Protein AF-A0A443Q1Z7-F1 (afdb_monomer)

Secondary structure (DSSP, 8-state):
------------------------------------S-HHHHHHHHHHHHHHHHHHHHHHHHHS-THHHHHHHHHHHHHHHHHHHHHHHHHHHHHHHHHHHHHHHHHHHHHHHHHHHHHHHHHHHHHHHHHTTTT---STT-SPP-TT--HHHHHHHHHHHHHHHHHHHHHHHHHHHHHHHHHHHHHHHHHHHHHHHHHHHHHHHHHHHHHHHHHHHHHHHHHHHHHHHHHHHHHHHHHHHHHHHHHHHHHHHHHHHHHHHHHHHHHHHHHHHHHHHHHHHHHHHHHHHH-TT--GGG-TTSSSTT---SHHHHHHHHHHHHHHHHHHHHHHHHHHHHHH--S-----------SHHHHHHHHHHHHHHHHHHHHHHHHHHHHHHHHHHHHHHHHHHHHHHHHHHHHHHHHHHHHHHHHHHHHHHHHHHHHHHHHHHHHHHHHHHHHHHHHHHHHHHHHHHHHHHHHHTTT-

Mean predicted aligned error: 22.26 Å

InterPro domains:
  IPR040300 Uncharacterized protein At3g49055-like [PTHR34937] (1-339)

Structure (mmCIF, N/CA/C/O backbone):
data_AF-A0A443Q1Z7-F1
#
_entry.id   AF-A0A443Q1Z7-F1
#
loop_
_atom_site.group_PDB
_atom_site.id
_atom_site.type_symbol
_atom_site.label_atom_id
_atom_site.label_alt_id
_atom_site.label_comp_id
_atom_site.label_asym_id
_atom_site.label_entity_id
_atom_site.label_seq_id
_atom_site.pdbx_PDB_ins_code
_atom_site.Cartn_x
_atom_site.Cartn_y
_atom_site.Cartn_z
_atom_site.occupancy
_atom_site.B_iso_or_equiv
_atom_site.auth_seq_id
_atom_site.auth_comp_id
_atom_site.auth_asym_id
_atom_site.auth_atom_id
_atom_site.pdbx_PDB_model_num
ATOM 1 N N . MET A 1 1 ? -74.956 -37.875 59.931 1.00 39.44 1 MET A N 1
ATOM 2 C CA . MET A 1 1 ? -74.413 -37.901 61.307 1.00 39.44 1 MET A CA 1
ATOM 3 C C . MET A 1 1 ? -73.914 -36.481 61.549 1.00 39.44 1 MET A C 1
ATOM 5 O O . MET A 1 1 ? -73.064 -36.058 60.784 1.00 39.44 1 MET A O 1
ATOM 9 N N . ALA A 1 2 ? -74.661 -35.617 62.244 1.00 37.00 2 ALA A N 1
ATOM 10 C CA . ALA A 1 2 ? -74.925 -35.613 63.697 1.00 37.00 2 ALA A CA 1
ATOM 11 C C . ALA A 1 2 ? -73.642 -35.264 64.483 1.00 37.00 2 ALA A C 1
ATOM 13 O O . ALA A 1 2 ? -72.659 -35.980 64.314 1.00 37.00 2 ALA A O 1
ATOM 14 N N . SER A 1 3 ? -73.584 -34.214 65.317 1.00 35.69 3 SER A N 1
ATOM 15 C CA . SER A 1 3 ? -74.604 -33.218 65.760 1.00 35.69 3 SER A CA 1
ATOM 16 C C . SER A 1 3 ? -73.899 -32.075 66.538 1.00 35.69 3 SER A C 1
ATOM 18 O O . SER A 1 3 ? -72.820 -32.339 67.060 1.00 35.69 3 SER A O 1
ATOM 20 N N . SER A 1 4 ? -74.403 -30.839 66.703 1.00 38.22 4 SER A N 1
ATOM 21 C CA . SER A 1 4 ? -75.622 -30.127 66.232 1.00 38.22 4 SER A CA 1
ATOM 22 C C . SER A 1 4 ? -75.516 -28.603 66.536 1.00 38.22 4 SER A C 1
ATOM 24 O O . SER A 1 4 ? -74.501 -28.192 67.086 1.00 38.22 4 SER A O 1
ATOM 26 N N . ALA A 1 5 ? -76.554 -27.829 66.168 1.00 40.88 5 ALA A N 1
ATOM 27 C CA . ALA A 1 5 ? -77.146 -26.612 66.791 1.00 40.88 5 ALA A CA 1
ATOM 28 C C . ALA A 1 5 ? -76.406 -25.912 67.968 1.00 40.88 5 ALA A C 1
ATOM 30 O O . ALA A 1 5 ? -75.947 -26.597 68.881 1.00 40.88 5 ALA A O 1
ATOM 31 N N . GLU A 1 6 ? -76.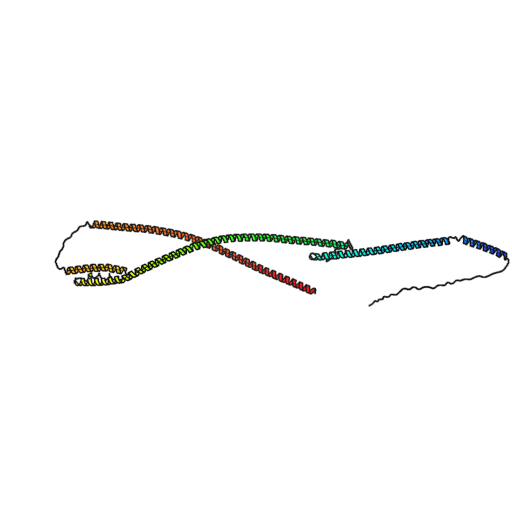223 -24.576 67.997 1.00 42.38 6 GLU A N 1
ATOM 32 C CA . GLU A 1 6 ? -77.244 -23.475 68.042 1.00 42.38 6 GLU A CA 1
ATOM 33 C C . GLU A 1 6 ? -77.971 -23.452 69.419 1.00 42.38 6 GLU A C 1
ATOM 35 O O . GLU A 1 6 ? -78.233 -24.514 69.978 1.00 42.38 6 GLU A O 1
ATOM 40 N N . ASP A 1 7 ? -78.195 -22.326 70.120 1.00 40.97 7 ASP A N 1
ATOM 41 C CA . ASP A 1 7 ? -78.740 -21.011 69.701 1.00 40.97 7 ASP A CA 1
ATOM 42 C C . ASP A 1 7 ? -78.267 -19.799 70.565 1.00 40.97 7 ASP A C 1
ATOM 44 O O . ASP A 1 7 ? -77.648 -19.976 71.616 1.00 40.97 7 ASP A O 1
ATOM 48 N N . ASP A 1 8 ? -78.640 -18.574 70.150 1.00 40.53 8 ASP A N 1
ATOM 49 C CA . ASP A 1 8 ? -78.546 -17.300 70.903 1.00 40.53 8 ASP A CA 1
ATOM 50 C C . ASP A 1 8 ? -79.852 -16.932 71.665 1.00 40.53 8 ASP A C 1
ATOM 52 O O . ASP A 1 8 ? -80.943 -17.076 71.116 1.00 40.53 8 ASP A O 1
ATOM 56 N N . ALA A 1 9 ? -79.737 -16.365 72.881 1.00 40.00 9 ALA A N 1
ATOM 57 C CA . ALA A 1 9 ? -80.675 -15.438 73.576 1.00 40.00 9 ALA A CA 1
ATOM 58 C C . ALA A 1 9 ? -80.075 -15.092 74.968 1.00 40.00 9 ALA A C 1
ATOM 60 O O . ALA A 1 9 ? -79.592 -15.995 75.646 1.00 40.00 9 ALA A O 1
ATOM 61 N N . ASP A 1 10 ? -79.902 -13.851 75.446 1.00 39.31 10 ASP A N 1
ATOM 62 C CA . ASP A 1 10 ? -80.772 -12.656 75.572 1.00 39.31 10 ASP A CA 1
ATOM 63 C C . ASP A 1 10 ? -81.642 -12.620 76.862 1.00 39.31 10 ASP A C 1
ATOM 65 O O . ASP A 1 10 ? -81.966 -13.651 77.443 1.00 39.31 10 ASP A O 1
ATOM 69 N N . ALA A 1 11 ? -82.012 -11.399 77.275 1.00 37.19 11 ALA A N 1
ATOM 70 C CA . ALA A 1 11 ? -83.018 -10.989 78.268 1.00 37.19 11 ALA A CA 1
ATOM 71 C C . ALA A 1 11 ? -82.654 -10.822 79.776 1.00 37.19 11 ALA A C 1
ATOM 73 O O . ALA A 1 11 ? -82.862 -11.707 80.599 1.00 37.19 11 ALA A O 1
ATOM 74 N N . VAL A 1 12 ? -82.351 -9.556 80.126 1.00 39.03 12 VAL A N 1
ATOM 75 C CA . VAL A 1 12 ? -83.047 -8.724 81.156 1.00 39.03 12 VAL A CA 1
ATOM 76 C C . VAL A 1 12 ? -82.829 -8.962 82.677 1.00 39.03 12 VAL A C 1
ATOM 78 O O . VAL A 1 12 ? -82.692 -10.067 83.184 1.00 39.03 12 VAL A O 1
ATOM 81 N N . LEU A 1 13 ? -82.842 -7.836 83.414 1.00 39.78 13 LEU A N 1
ATOM 82 C CA . LEU A 1 13 ? -82.806 -7.674 84.880 1.00 39.78 13 LEU A CA 1
ATOM 83 C C . LEU A 1 13 ? -84.203 -7.325 85.443 1.00 39.78 13 LEU A C 1
ATOM 85 O O . LEU A 1 13 ? -84.906 -6.544 84.801 1.00 39.78 13 LEU A O 1
ATOM 89 N N . SER A 1 14 ? -84.527 -7.715 86.686 1.00 37.62 14 SER A N 1
ATOM 90 C CA . SER A 1 14 ? -85.353 -6.888 87.600 1.00 37.62 14 SER A CA 1
ATOM 91 C C . SER A 1 14 ? -85.257 -7.317 89.074 1.00 37.62 14 SER A C 1
ATOM 93 O O . SER A 1 14 ? -85.043 -8.491 89.373 1.00 37.62 14 SER A O 1
ATOM 95 N N . ASP A 1 15 ? -85.484 -6.368 89.986 1.00 43.91 15 ASP A N 1
ATOM 96 C CA . ASP A 1 15 ? -85.787 -6.596 91.410 1.00 43.91 15 ASP A CA 1
ATOM 97 C C . ASP A 1 15 ? -87.212 -7.160 91.632 1.00 43.91 15 ASP A C 1
ATOM 99 O O . ASP A 1 15 ? -88.009 -7.196 90.691 1.00 43.91 15 ASP A O 1
ATOM 103 N N . VAL A 1 16 ? -87.538 -7.541 92.883 1.00 42.88 16 VAL A N 1
ATOM 104 C CA . VAL A 1 16 ? -88.801 -7.243 93.621 1.00 42.88 16 VAL A CA 1
ATOM 105 C C . VAL A 1 16 ? -88.702 -7.752 95.084 1.00 42.88 16 VAL A C 1
ATOM 107 O O . VAL A 1 16 ? -87.811 -8.537 95.408 1.00 42.88 16 VAL A O 1
ATOM 110 N N . GLU A 1 17 ? -89.550 -7.239 95.986 1.00 40.22 17 GLU A N 1
ATOM 111 C CA . GLU A 1 17 ? -89.367 -7.213 97.454 1.00 40.22 17 GLU A CA 1
ATOM 112 C C . GLU A 1 17 ? -90.259 -8.184 98.291 1.00 40.22 17 GLU A C 1
ATOM 114 O O . GLU A 1 17 ? -91.180 -8.813 97.776 1.00 40.22 17 GLU A O 1
ATOM 119 N N . GLU A 1 18 ? -90.018 -8.166 99.619 1.00 41.38 18 GLU A N 1
ATOM 120 C CA . GLU A 1 18 ? -90.999 -8.223 100.742 1.00 41.38 18 GLU A CA 1
ATOM 121 C C . GLU A 1 18 ? -91.543 -9.535 101.396 1.00 41.38 18 GLU A C 1
ATOM 123 O O . GLU A 1 18 ? -91.493 -10.634 100.851 1.00 41.38 18 GLU A O 1
ATOM 128 N N . ALA A 1 19 ? -92.096 -9.326 102.617 1.00 36.47 19 ALA A N 1
ATOM 129 C CA . ALA A 1 19 ? -93.072 -10.121 103.409 1.00 36.47 19 ALA A CA 1
ATOM 130 C C . ALA A 1 19 ? -92.646 -11.261 104.396 1.00 36.47 19 ALA A C 1
ATOM 132 O O . ALA A 1 19 ? -92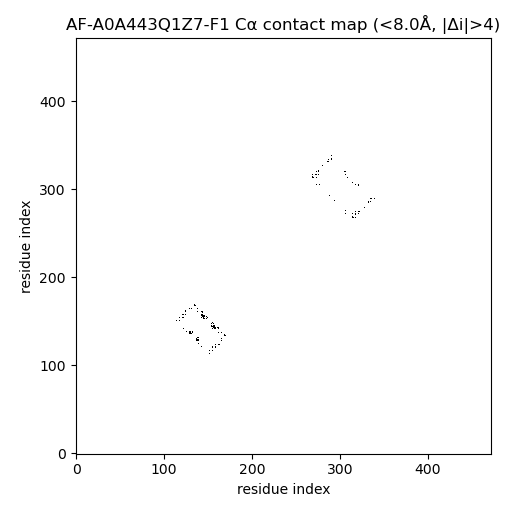.757 -12.449 104.111 1.00 36.47 19 ALA A O 1
ATOM 133 N N . GLU A 1 20 ? -92.255 -10.845 105.612 1.00 40.00 20 GLU A N 1
ATOM 134 C CA . GLU A 1 20 ? -92.738 -11.229 106.977 1.00 40.00 20 GLU A CA 1
ATOM 135 C C . GLU A 1 20 ? -93.261 -12.646 107.405 1.00 40.00 20 GLU A C 1
ATOM 137 O O . GLU A 1 20 ? -94.319 -13.088 106.972 1.00 40.00 20 GLU A O 1
ATOM 142 N N . ASP A 1 21 ? -92.612 -13.189 108.467 1.00 36.19 21 ASP A N 1
ATOM 143 C CA . ASP A 1 21 ? -93.163 -13.735 109.758 1.00 36.19 21 ASP A CA 1
ATOM 144 C C . ASP A 1 21 ? -94.124 -14.984 109.766 1.00 36.19 21 ASP A C 1
ATOM 146 O O . ASP A 1 21 ? -94.480 -15.479 108.697 1.00 36.19 21 ASP A O 1
ATOM 150 N N . PRO A 1 22 ? -94.561 -15.590 110.919 1.00 51.62 22 PRO A N 1
ATOM 151 C CA . PRO A 1 22 ? -94.271 -15.320 112.341 1.00 51.62 22 PRO A CA 1
ATOM 152 C C . PRO A 1 22 ? -93.931 -16.536 113.262 1.00 51.62 22 PRO A C 1
ATOM 154 O O . PRO A 1 22 ? -93.783 -17.686 112.847 1.00 51.62 22 PRO A O 1
ATOM 157 N N . VAL A 1 23 ? -93.824 -16.252 114.571 1.00 43.59 23 VAL A N 1
ATOM 158 C CA . VAL A 1 23 ? -93.426 -17.130 115.704 1.00 43.59 23 VAL A CA 1
ATOM 159 C C . VAL A 1 23 ? -94.627 -17.777 116.441 1.00 43.59 23 VAL A C 1
ATOM 161 O O . VAL A 1 23 ? -95.700 -17.178 116.484 1.00 43.59 23 VAL A O 1
ATOM 164 N N . PRO A 1 24 ? -94.457 -18.917 117.154 1.00 42.31 24 PRO A N 1
ATOM 165 C CA . PRO A 1 24 ? -95.345 -19.321 118.255 1.00 42.31 24 PRO A CA 1
ATOM 166 C C . PRO A 1 24 ? -94.681 -19.294 119.655 1.00 42.31 24 PRO A C 1
ATOM 168 O O . PRO A 1 24 ? -93.533 -19.696 119.842 1.00 42.31 24 PRO A O 1
ATOM 171 N N . ILE A 1 25 ? -95.445 -18.875 120.672 1.00 36.78 25 ILE A N 1
ATOM 172 C CA . ILE A 1 25 ? -95.069 -18.833 122.103 1.00 36.78 25 ILE A CA 1
ATOM 173 C C . ILE A 1 25 ? -95.904 -19.864 122.879 1.00 36.78 25 ILE A C 1
ATOM 175 O O . ILE A 1 25 ? -97.061 -20.092 122.538 1.00 36.78 25 ILE A O 1
ATOM 179 N N . THR A 1 26 ? -95.368 -20.444 123.963 1.00 31.91 26 THR A N 1
ATOM 180 C CA . THR A 1 26 ? -96.165 -21.248 124.915 1.00 31.91 26 THR A CA 1
ATOM 181 C C . THR A 1 26 ? -96.053 -20.704 126.343 1.00 31.91 26 THR A C 1
ATOM 183 O O . THR A 1 26 ? -94.958 -20.416 126.821 1.00 31.91 26 THR A O 1
ATOM 186 N N . LEU A 1 27 ? -97.192 -20.587 127.031 1.00 36.69 27 LEU A N 1
ATOM 187 C CA . LEU A 1 27 ? -97.332 -20.188 128.436 1.00 36.69 27 LEU A CA 1
ATOM 188 C C . LEU A 1 27 ? -98.155 -21.243 129.183 1.00 36.69 27 LEU A C 1
ATOM 190 O O . LEU A 1 27 ? -99.123 -21.757 128.628 1.00 36.69 27 LEU A O 1
ATOM 194 N N . GLN A 1 28 ? -97.852 -21.481 130.461 1.00 30.27 28 GLN A N 1
ATOM 195 C CA . GLN A 1 28 ? -98.823 -22.021 131.420 1.00 30.27 28 GLN A CA 1
ATOM 196 C C . GLN A 1 28 ? -98.510 -21.556 132.849 1.00 30.27 28 GLN A C 1
ATOM 198 O O . GLN A 1 28 ? -97.408 -21.084 133.132 1.00 30.27 28 GLN A O 1
ATOM 203 N N . THR A 1 29 ? -99.534 -21.563 133.705 1.00 31.34 29 THR A N 1
ATOM 204 C CA . THR A 1 29 ? -99.611 -20.743 134.931 1.00 31.34 29 THR A CA 1
ATOM 205 C C . THR A 1 29 ? -100.071 -21.610 136.144 1.00 31.34 29 THR A C 1
ATOM 207 O O . THR A 1 29 ? -99.723 -22.791 136.120 1.00 31.34 29 THR A O 1
ATOM 210 N N . PRO A 1 30 ? -100.679 -21.142 137.268 1.00 47.47 30 PRO A N 1
ATOM 211 C CA . PRO A 1 30 ? -100.388 -21.718 138.592 1.00 47.47 30 PRO A CA 1
ATOM 212 C C . PRO A 1 30 ? -101.577 -22.475 139.229 1.00 47.47 30 PRO A C 1
ATOM 214 O O . PRO A 1 30 ? -102.643 -22.609 138.632 1.00 47.47 30 PRO A O 1
ATOM 217 N N . SER A 1 31 ? -101.425 -22.912 140.486 1.00 30.08 31 SER A N 1
ATOM 218 C CA . SER A 1 31 ? -102.526 -23.423 141.320 1.00 30.08 31 SER A CA 1
ATOM 219 C C . SER A 1 31 ? -102.378 -23.025 142.795 1.00 30.08 31 SER A C 1
ATOM 221 O O . SER A 1 31 ? -101.286 -23.135 143.353 1.00 30.08 31 SER A O 1
ATOM 223 N N . SER A 1 32 ? -103.483 -22.606 143.414 1.00 30.05 32 SER A N 1
ATOM 224 C CA . SER A 1 32 ? -103.622 -22.257 144.843 1.00 30.05 32 SER A CA 1
ATOM 225 C C . SER A 1 32 ? -103.984 -23.491 145.714 1.00 30.05 32 SER A C 1
ATOM 227 O O . SER A 1 32 ? -104.238 -24.558 145.158 1.00 30.05 32 SER A O 1
ATOM 229 N N . ASP A 1 33 ? -104.056 -23.444 147.059 1.00 30.16 33 ASP A N 1
ATOM 230 C CA . ASP A 1 33 ? -103.929 -22.288 147.980 1.00 30.16 33 ASP A CA 1
ATOM 231 C C . ASP A 1 33 ? -102.992 -22.553 149.207 1.00 30.16 33 ASP A C 1
ATOM 233 O O . ASP A 1 33 ? -101.784 -22.595 148.985 1.00 30.16 33 ASP A O 1
ATOM 237 N N . GLU A 1 34 ? -103.339 -22.762 150.491 1.00 31.97 34 GLU A N 1
ATOM 238 C CA . GLU A 1 34 ? -104.617 -22.764 151.236 1.00 31.97 34 GLU A CA 1
ATOM 239 C C . GLU A 1 34 ? -104.431 -22.302 152.711 1.00 31.97 34 GLU A C 1
ATOM 241 O O . GLU A 1 34 ? -103.361 -21.818 153.110 1.00 31.97 34 GLU A O 1
ATOM 246 N N . LEU A 1 35 ? -105.497 -22.365 153.519 1.00 32.88 35 LEU A N 1
ATOM 247 C CA . LEU A 1 35 ? -105.672 -21.612 154.764 1.00 32.88 35 LEU A CA 1
ATOM 248 C C . LEU A 1 35 ? -105.001 -22.254 155.992 1.00 32.88 35 LEU A C 1
ATOM 250 O O . LEU A 1 35 ? -105.190 -23.429 156.288 1.00 32.88 35 LEU A O 1
ATOM 254 N N . SER A 1 36 ? -104.333 -21.429 156.812 1.00 33.78 36 SER A N 1
ATOM 255 C CA . SER A 1 36 ? -104.772 -21.123 158.194 1.00 33.78 36 SER A CA 1
ATOM 256 C C . SER A 1 36 ? -103.678 -20.420 159.021 1.00 33.78 36 SER A C 1
ATOM 258 O O . SER A 1 36 ? -102.494 -20.726 158.916 1.00 33.78 36 SER A O 1
ATOM 260 N N . SER A 1 37 ? -104.113 -19.529 159.918 1.00 34.09 37 SER A N 1
ATOM 261 C CA . SER A 1 37 ? -103.364 -18.859 161.001 1.00 34.09 37 SER A CA 1
ATOM 262 C C . SER A 1 37 ? -102.168 -17.933 160.665 1.00 34.09 37 SER A C 1
ATOM 264 O O . SER A 1 37 ? -101.208 -18.284 159.991 1.00 34.09 37 SER A O 1
ATOM 266 N N . ASP A 1 38 ? -102.231 -16.748 161.287 1.00 46.25 38 ASP A N 1
ATOM 267 C CA . ASP A 1 38 ? -101.185 -15.731 161.524 1.00 46.25 38 ASP A CA 1
ATOM 268 C C . ASP A 1 38 ? -100.687 -14.833 160.351 1.00 46.25 38 ASP A C 1
ATOM 270 O O . ASP A 1 38 ? -99.545 -14.942 159.885 1.00 46.25 38 ASP A O 1
ATOM 274 N N . PRO A 1 39 ? -101.509 -13.852 159.908 1.00 55.59 39 PRO A N 1
ATOM 275 C CA . PRO A 1 39 ? -101.164 -12.932 158.815 1.00 55.59 39 PRO A CA 1
ATOM 276 C C . PRO A 1 39 ? -99.941 -12.034 159.066 1.00 55.59 39 PRO A C 1
ATOM 278 O O . PRO A 1 39 ? -99.227 -11.697 158.121 1.00 55.59 39 PRO A O 1
ATOM 281 N N . LEU A 1 40 ? -99.681 -11.630 160.316 1.00 52.81 40 LEU A N 1
ATOM 282 C CA . LEU A 1 40 ? -98.627 -10.654 160.631 1.00 52.81 40 LEU A CA 1
ATOM 283 C C . LEU A 1 40 ? -97.220 -11.259 160.520 1.00 52.81 40 LEU A C 1
ATOM 285 O O . LEU A 1 40 ? -96.294 -10.577 160.076 1.00 52.81 40 LEU A O 1
ATOM 289 N N . ARG A 1 41 ? -97.056 -12.551 160.843 1.00 59.66 41 ARG A N 1
ATOM 290 C CA . ARG A 1 41 ? -95.790 -13.269 160.620 1.00 59.66 41 ARG A CA 1
ATOM 291 C C . ARG A 1 41 ? -95.494 -13.499 159.141 1.00 59.66 41 ARG A C 1
ATOM 293 O O . ARG A 1 41 ? -94.334 -13.349 158.754 1.00 59.66 41 ARG A O 1
ATOM 300 N N . ARG A 1 42 ? -96.509 -13.797 158.314 1.00 58.75 42 ARG A N 1
ATOM 301 C CA . ARG A 1 42 ? -96.339 -13.830 156.849 1.00 58.75 42 ARG A CA 1
ATOM 302 C C . ARG A 1 42 ? -95.887 -12.463 156.344 1.00 58.75 42 ARG A C 1
ATOM 304 O O . ARG A 1 42 ? -94.782 -12.385 155.816 1.00 58.75 42 ARG A O 1
ATOM 311 N N . LEU A 1 43 ? -96.628 -11.391 156.645 1.00 61.03 43 LEU A N 1
ATOM 312 C CA . LEU A 1 43 ? -96.312 -10.042 156.157 1.00 61.03 43 LEU A CA 1
ATOM 313 C C . LEU A 1 43 ? -94.896 -9.570 156.535 1.00 61.03 43 LEU A C 1
ATOM 315 O O . LEU A 1 43 ? -94.219 -8.977 155.702 1.00 61.03 43 LEU A O 1
ATOM 319 N N . LEU A 1 44 ? -94.409 -9.870 157.747 1.00 66.12 44 LEU A N 1
ATOM 320 C CA . LEU A 1 44 ? -93.019 -9.583 158.129 1.00 66.12 44 LEU A CA 1
ATOM 321 C C . LEU A 1 44 ? -92.006 -10.439 157.358 1.00 66.12 44 LEU A C 1
ATOM 323 O O . LEU A 1 44 ? -91.038 -9.899 156.829 1.00 66.12 44 LEU A O 1
ATOM 327 N N . SER A 1 45 ? -92.227 -11.754 157.250 1.00 70.81 45 SER A N 1
ATOM 328 C CA . SER A 1 45 ? -91.305 -12.636 156.520 1.00 70.81 45 SER A CA 1
ATOM 329 C C . SER A 1 45 ? -91.288 -12.371 155.012 1.00 70.81 45 SER A C 1
ATOM 331 O O . SER A 1 45 ? -90.248 -12.536 154.383 1.00 70.81 45 SER A O 1
ATOM 333 N N . ASP A 1 46 ? -92.393 -11.896 154.439 1.00 69.94 46 ASP A N 1
ATOM 334 C CA . ASP A 1 46 ? -92.487 -11.517 153.031 1.00 69.94 46 ASP A CA 1
ATOM 335 C C . ASP A 1 46 ? -91.932 -10.110 152.781 1.00 69.94 46 ASP A C 1
ATOM 337 O O . ASP A 1 46 ? -91.267 -9.897 151.770 1.00 69.94 46 ASP A O 1
ATOM 341 N N . LEU A 1 47 ? -92.059 -9.179 153.737 1.00 73.56 47 LEU A N 1
ATOM 342 C CA . LEU A 1 47 ? -91.353 -7.895 153.688 1.00 73.56 47 LEU A CA 1
ATOM 343 C C . LEU A 1 47 ? -89.831 -8.077 153.819 1.00 73.56 47 LEU A C 1
ATOM 345 O O . LEU A 1 47 ? -89.078 -7.366 153.152 1.00 73.56 47 LEU A O 1
ATOM 349 N N . ASP A 1 48 ? -89.360 -9.034 154.624 1.00 72.19 48 ASP A N 1
ATOM 350 C CA . ASP A 1 48 ? -87.934 -9.361 154.715 1.00 72.19 48 ASP A CA 1
ATOM 351 C C . ASP A 1 48 ? -87.442 -10.194 153.517 1.00 72.19 48 ASP A C 1
ATOM 353 O O . ASP A 1 48 ? -86.347 -9.917 153.022 1.00 72.19 48 ASP A O 1
ATOM 357 N N . ARG A 1 49 ? -88.252 -11.102 152.943 1.00 74.44 49 ARG A N 1
ATOM 358 C CA . ARG A 1 49 ? -87.967 -11.699 151.619 1.00 74.44 49 ARG A CA 1
ATOM 359 C C . ARG A 1 49 ? -87.887 -10.630 150.538 1.00 74.44 49 ARG A C 1
ATOM 361 O O . ARG A 1 49 ? -86.961 -10.669 149.735 1.00 74.44 49 ARG A O 1
ATOM 368 N N . GLU A 1 50 ? -88.792 -9.654 150.510 1.00 72.31 50 GLU A N 1
ATOM 369 C CA . GLU A 1 50 ? -88.754 -8.588 149.509 1.00 72.31 50 GLU A CA 1
ATOM 370 C C . GLU A 1 50 ? -87.612 -7.595 149.775 1.00 72.31 50 GLU A C 1
ATOM 372 O O . GLU A 1 50 ? -87.002 -7.094 148.831 1.00 72.31 50 GLU A O 1
ATOM 377 N N . ARG A 1 51 ? -87.216 -7.355 151.031 1.00 72.12 51 ARG A N 1
ATOM 378 C CA . ARG A 1 51 ? -85.976 -6.626 151.353 1.00 72.12 51 ARG A CA 1
ATOM 379 C C . ARG A 1 51 ? -84.738 -7.383 150.887 1.00 72.12 51 ARG A C 1
ATOM 381 O O . ARG A 1 51 ? -83.877 -6.758 150.272 1.00 72.12 51 ARG A O 1
ATOM 388 N N . GLN A 1 52 ? -84.660 -8.696 151.103 1.00 74.88 52 GLN A N 1
ATOM 389 C CA . GLN A 1 52 ? -83.574 -9.535 150.590 1.00 74.88 52 GLN A CA 1
ATOM 390 C C . GLN A 1 52 ? -83.582 -9.588 149.057 1.00 74.88 52 GLN A C 1
ATOM 392 O O . GLN A 1 52 ? -82.531 -9.420 148.447 1.00 74.88 52 GLN A O 1
ATOM 397 N N . ALA A 1 53 ? -84.743 -9.701 148.409 1.00 73.00 53 ALA A N 1
ATOM 398 C CA . ALA A 1 53 ? -84.878 -9.653 146.954 1.00 73.00 53 ALA A CA 1
ATOM 399 C C . ALA A 1 53 ? -84.492 -8.276 146.389 1.00 73.00 53 ALA A C 1
ATOM 401 O O . ALA A 1 53 ? -83.773 -8.198 145.396 1.00 73.00 53 ALA A O 1
ATOM 402 N N . ARG A 1 54 ? -84.877 -7.174 147.047 1.00 67.38 54 ARG A N 1
ATOM 403 C CA . ARG A 1 54 ? -84.459 -5.808 146.684 1.00 67.38 54 ARG A CA 1
ATOM 404 C C . ARG A 1 54 ? -82.976 -5.565 146.971 1.00 67.38 54 ARG A C 1
ATOM 406 O O . ARG A 1 54 ? -82.350 -4.828 146.213 1.00 67.38 54 ARG A O 1
ATOM 413 N N . GLN A 1 55 ? -82.380 -6.192 147.987 1.00 68.12 55 GLN A N 1
ATOM 414 C CA . GLN A 1 55 ? -80.927 -6.190 148.200 1.00 68.12 55 GLN A CA 1
ATOM 415 C C . GLN A 1 55 ? -80.198 -7.027 147.142 1.00 68.12 55 GLN A C 1
ATOM 417 O O . GLN A 1 55 ? -79.226 -6.537 146.583 1.00 68.12 55 GLN A O 1
ATOM 422 N N . ALA A 1 56 ? -80.692 -8.212 146.779 1.00 67.38 56 ALA A N 1
ATOM 423 C CA . ALA A 1 56 ? -80.136 -9.052 145.718 1.00 67.38 56 ALA A CA 1
ATOM 424 C C . ALA A 1 56 ? -80.270 -8.399 144.330 1.00 67.38 56 ALA A C 1
ATOM 426 O O . ALA A 1 56 ? -79.336 -8.436 143.532 1.00 67.38 56 ALA A O 1
ATOM 427 N N . ALA A 1 57 ? -81.384 -7.716 144.053 1.00 62.44 57 ALA A N 1
ATOM 428 C CA . ALA A 1 57 ? -81.577 -6.923 142.841 1.00 62.44 57 ALA A CA 1
ATOM 429 C C . ALA A 1 57 ? -80.690 -5.665 142.827 1.00 62.44 57 ALA A C 1
ATOM 431 O O . ALA A 1 57 ? -80.130 -5.324 141.787 1.00 62.44 57 ALA A O 1
ATOM 432 N N . ARG A 1 58 ? -80.495 -4.994 143.973 1.00 59.59 58 ARG A N 1
ATOM 433 C CA . ARG A 1 58 ? -79.528 -3.887 144.108 1.00 59.59 58 ARG A CA 1
ATOM 434 C C . ARG A 1 58 ? -78.076 -4.362 144.044 1.00 59.59 58 ARG A C 1
ATOM 436 O O . ARG A 1 58 ? -77.247 -3.609 143.551 1.00 59.59 58 ARG A O 1
ATOM 443 N N . ALA A 1 59 ? -77.773 -5.589 144.467 1.00 58.94 59 ALA A N 1
ATOM 444 C CA . ALA A 1 59 ? -76.476 -6.228 144.277 1.00 58.94 59 ALA A CA 1
ATOM 445 C C . ALA A 1 59 ? -76.255 -6.549 142.793 1.00 58.94 59 ALA A C 1
ATOM 447 O O . ALA A 1 59 ? -75.273 -6.082 142.232 1.00 58.94 59 ALA A O 1
ATOM 448 N N . ARG A 1 60 ? -77.216 -7.197 142.115 1.00 56.94 60 ARG A N 1
ATOM 449 C CA . ARG A 1 60 ? -77.170 -7.439 140.659 1.00 56.94 60 ARG A CA 1
ATOM 450 C C . ARG A 1 60 ? -77.051 -6.143 139.842 1.00 56.94 60 ARG A C 1
ATOM 452 O O . ARG A 1 60 ? -76.278 -6.103 138.894 1.00 56.94 60 ARG A O 1
ATOM 459 N N . ARG A 1 61 ? -77.731 -5.054 140.232 1.00 55.12 61 ARG A N 1
ATOM 460 C CA . ARG A 1 61 ? -77.580 -3.718 139.607 1.00 55.12 61 ARG A CA 1
ATOM 461 C C . ARG A 1 61 ? -76.338 -2.933 140.069 1.00 55.12 61 ARG A C 1
ATOM 463 O O . ARG A 1 61 ? -76.069 -1.886 139.497 1.00 55.12 61 ARG A O 1
ATOM 470 N N . ARG A 1 62 ? -75.584 -3.411 141.068 1.00 51.25 62 ARG A N 1
ATOM 471 C CA . ARG A 1 62 ? -74.253 -2.890 141.447 1.00 51.25 62 ARG A CA 1
ATOM 472 C C . ARG A 1 62 ? -73.096 -3.738 140.911 1.00 51.25 62 ARG A C 1
ATOM 474 O O . ARG A 1 62 ? -71.993 -3.221 140.820 1.00 51.25 62 ARG A O 1
ATOM 481 N N . SER A 1 63 ? -73.338 -4.994 140.533 1.00 45.91 63 SER A N 1
ATOM 482 C CA . SER A 1 63 ? -72.390 -5.836 139.793 1.00 45.91 63 SER A CA 1
ATOM 483 C C . SER A 1 63 ? -72.522 -5.688 138.273 1.00 45.91 63 SER A C 1
ATOM 485 O O . SER A 1 63 ? -71.614 -6.076 137.545 1.00 45.91 63 SER A O 1
ATOM 487 N N . PHE A 1 64 ? -73.631 -5.129 137.774 1.00 48.75 64 PHE A N 1
ATOM 488 C CA . PHE A 1 64 ? -73.770 -4.741 136.370 1.00 48.75 64 PHE A CA 1
ATOM 489 C C . PHE A 1 64 ? -73.150 -3.352 136.152 1.00 48.75 64 PHE A C 1
ATOM 491 O O . PHE A 1 64 ? -73.809 -2.323 136.298 1.00 48.75 64 PHE A O 1
ATOM 498 N N . ASN A 1 65 ? -71.845 -3.345 135.879 1.00 45.59 65 ASN A N 1
ATOM 499 C CA . ASN A 1 65 ? -71.033 -2.142 135.689 1.00 45.59 65 ASN A CA 1
ATOM 500 C C . ASN A 1 65 ? -71.504 -1.264 134.506 1.00 45.59 65 ASN A C 1
ATOM 502 O O . ASN A 1 65 ? -72.063 -1.780 133.537 1.00 45.59 65 ASN A O 1
ATOM 506 N N . PRO A 1 66 ? -71.147 0.039 134.488 1.00 47.41 66 PRO A N 1
ATOM 507 C CA . PRO A 1 66 ? -71.322 0.922 133.324 1.00 47.41 66 PRO A CA 1
ATOM 508 C C . PRO A 1 66 ? -70.417 0.563 132.124 1.00 47.41 66 PRO A C 1
ATOM 510 O O . PRO A 1 66 ? -70.305 1.323 131.168 1.00 47.41 66 PRO A O 1
ATOM 513 N N . THR A 1 67 ? -69.753 -0.596 132.143 1.00 46.94 67 THR A N 1
ATOM 514 C CA . THR A 1 67 ? -68.836 -1.043 131.088 1.00 46.94 67 THR A CA 1
ATOM 515 C C . THR A 1 67 ? -69.534 -1.362 129.767 1.00 46.94 67 THR A C 1
ATOM 517 O O . THR A 1 67 ? -68.860 -1.352 128.747 1.00 46.94 67 THR A O 1
ATOM 520 N N . SER A 1 68 ? -70.852 -1.607 129.758 1.00 48.69 68 SER A N 1
ATOM 521 C CA . SER A 1 68 ? -71.591 -1.974 128.536 1.00 48.69 68 SER A CA 1
ATOM 522 C C . SER A 1 68 ? -71.913 -0.797 127.605 1.00 48.69 68 SER A C 1
ATOM 524 O O . SER A 1 68 ? -72.079 -1.013 126.407 1.00 48.69 68 SER A O 1
ATOM 526 N N . THR A 1 69 ? -72.023 0.435 128.117 1.00 51.84 69 THR A N 1
ATOM 527 C CA . THR A 1 69 ? -72.204 1.629 127.268 1.00 51.84 69 THR A CA 1
ATOM 528 C C . THR A 1 69 ? -70.856 2.119 126.759 1.00 51.84 69 THR A C 1
ATOM 530 O O . THR A 1 69 ? -70.687 2.288 125.557 1.00 51.84 69 THR A O 1
ATOM 533 N N . ALA A 1 70 ? -69.857 2.203 127.644 1.00 57.69 70 ALA A N 1
ATOM 534 C CA . ALA A 1 70 ? -68.491 2.570 127.279 1.00 57.69 70 ALA A CA 1
ATOM 535 C C . ALA A 1 70 ? -67.833 1.579 126.295 1.00 57.69 70 ALA A C 1
ATOM 537 O O . ALA A 1 70 ? -66.982 1.985 125.506 1.00 57.69 70 ALA A O 1
ATOM 538 N N . SER A 1 71 ? -68.214 0.292 126.299 1.00 59.59 71 SER A N 1
ATOM 539 C CA . SER A 1 71 ? -67.803 -0.647 125.247 1.00 59.59 71 SER A CA 1
ATOM 540 C C . SER A 1 71 ? -68.546 -0.403 123.934 1.00 59.59 71 SER A C 1
ATOM 542 O O . SER A 1 71 ? -67.920 -0.443 122.885 1.00 59.59 71 SER A O 1
ATOM 544 N N . SER A 1 72 ? -69.850 -0.107 123.967 1.00 59.72 72 SER A N 1
ATOM 545 C CA . SER A 1 72 ? -70.630 0.193 122.756 1.00 59.72 72 SER A CA 1
ATOM 546 C C . SER A 1 72 ? -70.169 1.480 122.062 1.00 59.72 72 SER A C 1
ATOM 548 O O . SER A 1 72 ? -70.127 1.529 120.836 1.00 59.72 72 SER A O 1
ATOM 550 N N . GLU A 1 73 ? -69.801 2.513 122.821 1.00 69.38 73 GLU A N 1
ATOM 551 C CA . GLU A 1 73 ? -69.258 3.767 122.283 1.00 69.38 73 GLU A CA 1
ATOM 552 C C . GLU A 1 73 ? -67.854 3.569 121.693 1.00 69.38 73 GLU A C 1
ATOM 554 O O . GLU A 1 73 ? -67.572 4.083 120.612 1.00 69.38 73 GLU A O 1
ATOM 559 N N . ARG A 1 74 ? -66.999 2.763 122.343 1.00 72.12 74 ARG A N 1
ATOM 560 C CA . ARG A 1 74 ? -65.681 2.385 121.800 1.00 72.12 74 ARG A CA 1
ATOM 561 C C . ARG A 1 74 ? -65.796 1.562 120.526 1.00 72.12 74 ARG A C 1
ATOM 563 O O . ARG A 1 74 ? -65.207 1.953 119.530 1.00 72.12 74 ARG A O 1
ATOM 570 N N . LEU A 1 75 ? -66.620 0.514 120.518 1.00 74.06 75 LEU A N 1
ATOM 571 C CA . LEU A 1 75 ? -66.879 -0.297 119.324 1.00 74.06 75 LEU A CA 1
ATOM 572 C C . LEU A 1 75 ? -67.467 0.542 118.179 1.00 74.06 75 LEU A C 1
ATOM 574 O O . LEU A 1 75 ? -67.127 0.314 117.025 1.00 74.06 75 LEU A O 1
ATOM 578 N N . SER A 1 76 ? -68.303 1.544 118.477 1.00 79.88 76 SER A N 1
ATOM 579 C CA . SER A 1 76 ? -68.798 2.500 117.477 1.00 79.88 76 SER A CA 1
ATOM 580 C C . SER A 1 76 ? -67.674 3.386 116.915 1.00 79.88 76 SER A C 1
ATOM 582 O O . SER A 1 76 ? -67.564 3.544 115.700 1.00 79.88 76 SER A O 1
ATOM 584 N N . GLY A 1 77 ? -66.791 3.907 117.776 1.00 79.94 77 GLY A N 1
ATOM 585 C CA . GLY A 1 77 ? -65.602 4.661 117.366 1.00 79.94 77 GLY A CA 1
ATOM 586 C C . GLY A 1 77 ? -64.639 3.829 116.514 1.00 79.94 77 GLY A C 1
ATOM 587 O O . GLY A 1 77 ? -64.304 4.228 115.402 1.00 79.94 77 GLY A O 1
ATOM 588 N N . GLU A 1 78 ? -64.281 2.636 116.989 1.00 82.81 78 GLU A N 1
ATOM 589 C CA . GLU A 1 78 ? -63.447 1.650 116.292 1.00 82.81 78 GLU A CA 1
ATOM 590 C C . GLU A 1 78 ? -64.052 1.254 114.935 1.00 82.81 78 GLU A C 1
ATOM 592 O O . GLU A 1 78 ? -63.326 1.146 113.952 1.00 82.81 78 GLU A O 1
ATOM 597 N N . LEU A 1 79 ? -65.379 1.107 114.832 1.00 80.38 79 LEU A N 1
ATOM 598 C CA . LEU A 1 79 ? -66.066 0.791 113.574 1.00 80.38 79 LEU A CA 1
ATOM 599 C C . LEU A 1 79 ? -66.094 1.989 112.607 1.00 80.38 79 LEU A C 1
ATOM 601 O O . LEU A 1 79 ? -65.958 1.798 111.398 1.00 80.38 79 LEU A O 1
ATOM 605 N N . VAL A 1 80 ? -66.198 3.226 113.105 1.00 83.69 80 VAL A N 1
ATOM 606 C CA . VAL A 1 80 ? -66.052 4.448 112.289 1.00 83.69 80 VAL A CA 1
ATOM 607 C C . VAL A 1 80 ? -64.608 4.638 111.812 1.00 83.69 80 VAL A C 1
ATOM 609 O O . VAL A 1 80 ? -64.394 5.021 110.661 1.00 83.69 80 VAL A O 1
ATOM 612 N N . GLU A 1 81 ? -63.610 4.344 112.643 1.00 83.00 81 GLU A N 1
ATOM 613 C CA . GLU A 1 81 ? -62.195 4.409 112.261 1.00 83.00 81 GLU A CA 1
ATOM 614 C C . GLU A 1 81 ? -61.807 3.279 111.301 1.00 83.00 81 GLU A C 1
ATOM 616 O O . GLU A 1 81 ? -61.181 3.550 110.278 1.00 83.00 81 GLU A O 1
ATOM 621 N N . ALA A 1 82 ? -62.278 2.050 111.528 1.00 83.44 82 ALA A N 1
ATOM 622 C CA . ALA A 1 82 ? -62.135 0.940 110.589 1.00 83.44 82 ALA A CA 1
ATOM 623 C C . ALA A 1 82 ? -62.842 1.223 109.253 1.00 83.44 82 ALA A C 1
ATOM 625 O O . ALA A 1 82 ? -62.324 0.860 108.196 1.00 83.44 82 ALA A O 1
ATOM 626 N N . ARG A 1 83 ? -63.987 1.923 109.266 1.00 82.31 83 ARG A N 1
ATOM 627 C CA . ARG A 1 83 ? -64.650 2.393 108.042 1.00 82.31 83 ARG A CA 1
ATOM 628 C C . ARG A 1 83 ? -63.809 3.440 107.313 1.00 82.31 83 ARG A C 1
ATOM 630 O O . ARG A 1 83 ? -63.576 3.269 106.126 1.00 82.31 83 ARG A O 1
ATOM 637 N N . ARG A 1 84 ? -63.270 4.452 108.004 1.00 87.44 84 ARG A N 1
ATOM 638 C CA . ARG A 1 84 ? -62.336 5.425 107.400 1.00 87.44 84 ARG A CA 1
ATOM 639 C C . ARG A 1 84 ? -61.090 4.746 106.827 1.00 87.44 84 ARG A C 1
ATOM 641 O O . ARG A 1 84 ? -60.682 5.083 105.724 1.00 87.44 84 ARG A O 1
ATOM 648 N N . ALA A 1 85 ? -60.517 3.776 107.539 1.00 88.38 85 ALA A N 1
ATOM 649 C CA . ALA A 1 85 ? -59.374 3.000 107.068 1.00 88.38 85 ALA A CA 1
ATOM 650 C C . ALA A 1 85 ? -59.725 2.168 105.823 1.00 88.38 85 ALA A C 1
ATOM 652 O O . ALA A 1 85 ? -58.967 2.173 104.859 1.00 88.38 85 ALA A O 1
ATOM 653 N N . LYS A 1 86 ? -60.898 1.518 105.795 1.00 91.25 86 LYS A N 1
ATOM 654 C CA . LYS A 1 86 ? -61.423 0.830 104.604 1.00 91.25 86 LYS A CA 1
ATOM 655 C C . LYS A 1 86 ? -61.610 1.796 103.432 1.00 91.25 86 LYS A C 1
ATOM 657 O O . LYS A 1 86 ? -61.202 1.473 102.322 1.00 91.25 86 LYS A O 1
ATOM 662 N N . ASP A 1 87 ? -62.212 2.957 103.669 1.00 91.44 87 ASP A N 1
ATOM 663 C CA . ASP A 1 87 ? -62.482 3.957 102.635 1.00 91.44 87 ASP A CA 1
ATOM 664 C C . ASP A 1 87 ? -61.167 4.555 102.084 1.00 91.44 87 ASP A C 1
ATOM 666 O O . ASP A 1 87 ? -61.066 4.823 100.889 1.00 91.44 87 ASP A O 1
ATOM 670 N N . GLU A 1 88 ? -60.121 4.686 102.907 1.00 91.50 88 GLU A N 1
ATOM 671 C CA . GLU A 1 88 ? -58.776 5.090 102.467 1.00 91.50 88 GLU A CA 1
ATOM 672 C C . GLU A 1 88 ? -58.041 3.970 101.706 1.00 91.50 88 GLU A C 1
ATOM 674 O O . GLU A 1 88 ? -57.431 4.228 100.671 1.00 91.50 88 GLU A O 1
ATOM 679 N N . ILE A 1 89 ? -58.162 2.712 102.148 1.00 90.06 89 ILE A N 1
ATOM 680 C CA . ILE A 1 89 ? -57.655 1.534 101.421 1.00 90.06 89 ILE A CA 1
ATOM 681 C C . ILE A 1 89 ? -58.341 1.399 100.052 1.00 90.06 89 ILE A C 1
ATOM 683 O O . ILE A 1 89 ? -57.688 1.030 99.078 1.00 90.06 89 ILE A O 1
ATOM 687 N N . LEU A 1 90 ? -59.631 1.736 99.943 1.00 89.44 90 LEU A N 1
ATOM 688 C CA . LEU A 1 90 ? -60.344 1.773 98.664 1.00 89.44 90 LEU A CA 1
ATOM 689 C C . LEU A 1 90 ? -59.786 2.862 97.735 1.00 89.44 90 LEU A C 1
ATOM 691 O O . LEU A 1 90 ? -59.485 2.553 96.587 1.00 89.44 90 LEU A O 1
ATOM 695 N N . LYS A 1 91 ? -59.525 4.085 98.224 1.00 93.31 91 LYS A N 1
ATOM 696 C CA . LYS A 1 91 ? -58.835 5.118 97.419 1.00 93.31 91 LYS A CA 1
ATOM 697 C C . LYS A 1 91 ? -57.448 4.665 96.961 1.00 93.31 91 LYS A C 1
ATOM 699 O O . LYS A 1 91 ? -57.086 4.890 95.812 1.00 93.31 91 LYS A O 1
ATOM 704 N N . GLN A 1 92 ? -56.676 4.023 97.842 1.00 92.69 92 GLN A N 1
ATOM 705 C CA . GLN A 1 92 ? -55.351 3.499 97.497 1.00 92.69 92 GLN A CA 1
ATOM 706 C C . GLN A 1 92 ? -55.441 2.395 96.438 1.00 92.69 92 GLN A C 1
ATOM 708 O O . GLN A 1 92 ? -54.674 2.420 95.481 1.00 92.69 92 GLN A O 1
ATOM 713 N N . ARG A 1 93 ? -56.408 1.473 96.553 1.00 93.00 93 ARG A N 1
ATOM 714 C CA . ARG A 1 93 ? -56.715 0.476 95.514 1.00 93.00 93 ARG A CA 1
ATOM 715 C C . ARG A 1 93 ? -57.038 1.151 94.181 1.00 93.00 93 ARG A C 1
ATOM 717 O O . ARG A 1 93 ? -56.532 0.710 93.155 1.00 93.00 93 ARG A O 1
ATOM 724 N N . ASP A 1 94 ? -57.862 2.193 94.199 1.00 93.25 94 ASP A N 1
ATOM 725 C CA . ASP A 1 94 ? -58.364 2.843 92.986 1.00 93.25 94 ASP A CA 1
ATOM 726 C C . ASP A 1 94 ? -57.274 3.665 92.283 1.00 93.25 94 ASP A C 1
ATOM 728 O O . ASP A 1 94 ? -57.157 3.602 91.062 1.00 93.25 94 ASP A O 1
ATOM 732 N N . GLU A 1 95 ? -56.398 4.339 93.032 1.00 92.56 95 GLU A N 1
ATOM 733 C CA . GLU A 1 95 ? -55.217 5.004 92.467 1.00 92.56 95 GLU A CA 1
ATOM 734 C C . GLU A 1 95 ? -54.166 3.994 91.970 1.00 92.56 95 GLU A C 1
ATOM 736 O O . GLU A 1 95 ? -53.590 4.196 90.903 1.00 92.56 95 GLU A O 1
ATOM 741 N N . ILE A 1 96 ? -53.959 2.864 92.663 1.00 92.38 96 ILE A N 1
ATOM 742 C CA . ILE A 1 96 ? -53.101 1.769 92.169 1.00 92.38 96 ILE A CA 1
ATOM 743 C C . ILE A 1 96 ? -53.673 1.168 90.876 1.00 92.38 96 ILE A C 1
ATOM 745 O O . ILE A 1 96 ? -52.918 0.908 89.940 1.00 92.38 96 ILE A O 1
ATOM 749 N N . ALA A 1 97 ? -54.993 0.978 90.788 1.00 91.06 97 ALA A N 1
ATOM 750 C CA . ALA A 1 97 ? -55.656 0.506 89.575 1.00 91.06 97 ALA A CA 1
ATOM 751 C C . ALA A 1 97 ? -55.490 1.510 88.422 1.00 91.06 97 ALA A C 1
ATOM 753 O O . ALA A 1 97 ? -55.104 1.114 87.323 1.00 91.06 97 ALA A O 1
ATOM 754 N N . ARG A 1 98 ? -55.677 2.810 88.691 1.00 93.88 98 ARG A N 1
ATOM 755 C CA . ARG A 1 98 ? -55.472 3.893 87.719 1.00 93.88 98 ARG A CA 1
ATOM 756 C C . ARG A 1 98 ? -54.028 3.938 87.206 1.00 93.88 98 ARG A C 1
ATOM 758 O O . ARG A 1 98 ? -53.815 4.035 86.001 1.00 93.88 98 ARG A O 1
ATOM 765 N N . GLN A 1 99 ? -53.039 3.816 88.094 1.00 93.44 99 GLN A N 1
ATOM 766 C CA . GLN A 1 99 ? -51.617 3.757 87.728 1.00 93.44 99 GLN A CA 1
ATOM 767 C C . GLN A 1 99 ? -51.268 2.488 86.937 1.00 93.44 99 GLN A C 1
ATOM 769 O O . GLN A 1 99 ? -50.459 2.547 86.013 1.00 93.44 99 GLN A O 1
ATOM 774 N N . LEU A 1 100 ? -51.884 1.348 87.260 1.00 93.25 100 LEU A N 1
ATOM 775 C CA . LEU A 1 100 ? -51.695 0.093 86.532 1.00 93.25 100 LEU A CA 1
ATOM 776 C C . LEU A 1 100 ? -52.305 0.151 85.122 1.00 93.25 100 LEU A C 1
ATOM 778 O O . LEU A 1 100 ? -51.676 -0.315 84.175 1.00 93.25 100 LEU A O 1
ATOM 782 N N . GLU A 1 101 ? -53.475 0.767 84.953 1.00 93.88 101 GLU A N 1
ATOM 783 C CA . GLU A 1 101 ? -54.089 0.990 83.638 1.00 93.88 101 GLU A CA 1
ATOM 784 C C . GLU A 1 101 ? -53.297 2.007 82.794 1.00 93.88 101 GLU A C 1
ATOM 786 O O . GLU A 1 101 ? -53.044 1.778 81.608 1.00 93.88 101 GLU A O 1
ATOM 791 N N . GLU A 1 102 ? -52.802 3.084 83.412 1.00 93.12 102 GLU A N 1
ATOM 792 C CA . GLU A 1 102 ? -51.909 4.056 82.771 1.00 93.12 102 GLU A CA 1
ATOM 793 C C . GLU A 1 102 ? -50.582 3.401 82.329 1.00 93.12 102 GLU A C 1
ATOM 795 O O . GLU A 1 102 ? -50.148 3.579 81.187 1.00 93.12 102 GLU A O 1
ATOM 800 N N . ALA A 1 103 ? -49.991 2.542 83.168 1.00 92.81 103 ALA A N 1
ATOM 801 C CA . ALA A 1 103 ? -48.805 1.756 82.826 1.00 92.81 103 ALA A CA 1
ATOM 802 C C . ALA A 1 103 ? -49.068 0.717 81.718 1.00 92.81 103 ALA A C 1
ATOM 804 O O . ALA A 1 103 ? -48.222 0.539 80.839 1.00 92.81 103 ALA A O 1
ATOM 805 N N . ILE A 1 104 ? -50.235 0.059 81.711 1.00 92.50 104 ILE A N 1
ATOM 806 C CA . ILE A 1 104 ? -50.662 -0.842 80.626 1.00 92.50 104 ILE A CA 1
ATOM 807 C C . ILE A 1 104 ? -50.726 -0.077 79.302 1.00 92.50 104 ILE A C 1
ATOM 809 O O . ILE A 1 104 ? -50.119 -0.519 78.328 1.00 92.50 104 ILE A O 1
ATOM 813 N N . LYS A 1 105 ? -51.368 1.097 79.285 1.00 94.50 105 LYS A N 1
ATOM 814 C CA . LYS A 1 105 ? -51.505 1.944 78.093 1.00 94.50 105 LYS A CA 1
ATOM 815 C C . LYS A 1 105 ? -50.152 2.396 77.532 1.00 94.50 105 LYS A C 1
ATOM 817 O O . LYS A 1 105 ? -49.944 2.331 76.322 1.00 94.50 105 LYS A O 1
ATOM 822 N N . VAL A 1 106 ? -49.210 2.795 78.392 1.00 93.25 106 VAL A N 1
ATOM 823 C CA . VAL A 1 106 ? -47.833 3.141 77.983 1.00 93.25 106 VAL A CA 1
ATOM 824 C C . VAL A 1 106 ? -47.092 1.919 77.426 1.00 93.25 106 VAL A C 1
ATOM 826 O O . VAL A 1 106 ? -46.462 2.002 76.371 1.00 93.25 106 VAL A O 1
ATOM 829 N N . LYS A 1 107 ? -47.207 0.763 78.089 1.00 94.00 107 LYS A N 1
ATOM 830 C CA . LYS A 1 107 ? -46.606 -0.511 77.660 1.00 94.00 107 LYS A CA 1
ATOM 831 C C . LYS A 1 107 ? -47.163 -0.983 76.307 1.00 94.00 107 LYS A C 1
ATOM 833 O O . LYS A 1 107 ? -46.394 -1.479 75.487 1.00 94.00 107 LYS A O 1
ATOM 838 N N . ASP A 1 108 ? -48.456 -0.799 76.037 1.00 92.38 108 ASP A N 1
ATOM 839 C CA . ASP A 1 108 ? -49.067 -1.159 74.749 1.00 92.38 108 ASP A CA 1
ATOM 840 C C . ASP A 1 108 ? -48.739 -0.152 73.626 1.00 92.38 108 ASP A C 1
ATOM 842 O O . ASP A 1 108 ? -48.522 -0.577 72.490 1.00 92.38 108 ASP A O 1
ATOM 846 N N . SER A 1 109 ? -48.571 1.147 73.928 1.00 94.00 109 SER A N 1
ATOM 847 C CA . SER A 1 109 ? -48.001 2.122 72.971 1.00 94.00 109 SER A CA 1
ATOM 848 C C . SER A 1 109 ? -46.575 1.737 72.573 1.00 94.00 109 SER A C 1
ATOM 850 O O . SER A 1 109 ? -46.289 1.531 71.395 1.00 94.00 109 SER A O 1
ATOM 852 N N . SER A 1 110 ? -45.704 1.520 73.566 1.00 92.38 110 SER A N 1
ATOM 853 C CA . SER A 1 110 ? -44.310 1.122 73.340 1.00 92.38 110 SER A CA 1
ATOM 854 C C . SER A 1 110 ? -44.207 -0.198 72.568 1.00 92.38 110 SER A C 1
ATOM 856 O O . SER A 1 110 ? -43.352 -0.345 71.695 1.00 92.38 110 SER A O 1
ATOM 858 N N . ARG A 1 111 ? -45.119 -1.147 72.816 1.00 92.31 111 ARG A N 1
ATOM 859 C CA . ARG A 1 111 ? -45.222 -2.382 72.031 1.00 92.31 111 ARG A CA 1
ATOM 860 C C . ARG A 1 111 ? -45.573 -2.110 70.562 1.00 92.31 111 ARG A C 1
ATOM 862 O O . ARG A 1 111 ? -44.923 -2.678 69.689 1.00 92.31 111 ARG A O 1
ATOM 869 N N . SER A 1 112 ? -46.552 -1.248 70.289 1.00 92.44 112 SER A N 1
ATOM 870 C CA . SER A 1 112 ? -46.931 -0.851 68.923 1.00 92.44 112 SER A CA 1
ATOM 871 C C . SER A 1 112 ? -45.773 -0.167 68.181 1.00 92.44 112 SER A C 1
ATOM 873 O O . SER A 1 112 ? -45.482 -0.483 67.028 1.00 92.44 112 SER A O 1
ATOM 875 N N . GLU A 1 113 ? -45.029 0.703 68.870 1.00 93.81 113 GLU A N 1
ATOM 876 C CA . GLU A 1 113 ? -43.817 1.347 68.345 1.00 93.81 113 GLU A CA 1
ATOM 877 C C . GLU A 1 113 ? -42.713 0.321 68.018 1.00 93.81 113 GLU A C 1
ATOM 879 O O . GLU A 1 113 ? -42.093 0.395 66.955 1.00 93.81 113 GLU A O 1
ATOM 884 N N . ILE A 1 114 ? -42.508 -0.681 68.882 1.00 92.62 114 ILE A N 1
ATOM 885 C CA . ILE A 1 114 ? -41.562 -1.792 68.673 1.00 92.62 114 ILE A CA 1
ATOM 886 C C . ILE A 1 114 ? -41.967 -2.674 67.481 1.00 92.62 114 ILE A C 1
ATOM 888 O O . ILE A 1 114 ? -41.107 -3.048 66.680 1.00 92.62 114 ILE A O 1
ATOM 892 N N . GLU A 1 115 ? -43.253 -3.004 67.340 1.00 92.06 115 GLU A N 1
ATOM 893 C CA . GLU A 1 115 ? -43.776 -3.808 66.226 1.00 92.06 115 GLU A CA 1
ATOM 894 C C . GLU A 1 115 ? -43.706 -3.034 64.891 1.00 92.06 115 GLU A C 1
ATOM 896 O O . GLU A 1 115 ? -43.304 -3.594 63.868 1.00 92.06 115 GLU A O 1
ATOM 901 N N . SER A 1 116 ? -43.958 -1.720 64.907 1.00 94.44 116 SER A N 1
ATOM 902 C CA . SER A 1 116 ? -43.761 -0.826 63.757 1.00 94.44 116 SER A CA 1
ATOM 903 C C . SER A 1 116 ? -42.285 -0.730 63.337 1.00 94.44 116 SER A C 1
ATOM 905 O O . SER A 1 116 ? -41.946 -0.945 62.168 1.00 94.44 116 SER A O 1
ATOM 907 N N . ALA A 1 117 ? -41.373 -0.504 64.291 1.00 94.31 117 ALA A N 1
ATOM 908 C CA . ALA A 1 117 ? -39.933 -0.454 64.035 1.00 94.31 117 ALA A CA 1
ATOM 909 C C . ALA A 1 117 ? -39.390 -1.790 63.492 1.00 94.31 117 ALA A C 1
ATOM 911 O O . ALA A 1 117 ? -38.570 -1.802 62.571 1.00 94.31 117 ALA A O 1
ATOM 912 N N . ALA A 1 118 ? -39.886 -2.921 64.006 1.00 93.31 118 ALA A N 1
ATOM 913 C CA . ALA A 1 118 ? -39.586 -4.249 63.480 1.00 93.31 118 ALA A CA 1
ATOM 914 C C . ALA A 1 118 ? -40.002 -4.394 62.003 1.00 93.31 118 ALA A C 1
ATOM 916 O O . ALA A 1 118 ? -39.199 -4.842 61.181 1.00 93.31 118 ALA A O 1
ATOM 917 N N . GLN A 1 119 ? -41.216 -3.963 61.645 1.00 94.06 119 GLN A N 1
ATOM 918 C CA . GLN A 1 119 ? -41.718 -4.042 60.271 1.00 94.06 119 GLN A CA 1
ATOM 919 C C . GLN A 1 119 ? -40.959 -3.108 59.311 1.00 94.06 119 GLN A C 1
ATOM 921 O O . GLN A 1 119 ? -40.662 -3.491 58.174 1.00 94.06 119 GLN A O 1
ATOM 926 N N . MET A 1 120 ? -40.578 -1.908 59.763 1.00 95.25 120 MET A N 1
ATOM 927 C CA . MET A 1 120 ? -39.712 -0.998 59.000 1.00 95.25 120 MET A CA 1
ATOM 928 C C . MET A 1 120 ? -38.328 -1.608 58.733 1.00 95.25 120 MET A C 1
ATOM 930 O O . MET A 1 120 ? -37.818 -1.500 57.619 1.00 95.25 120 MET A O 1
ATOM 934 N N . LEU A 1 121 ? -37.734 -2.280 59.724 1.00 95.00 121 LEU A N 1
ATOM 935 C CA . LEU A 1 121 ? -36.436 -2.946 59.585 1.00 95.00 121 LEU A CA 1
ATOM 936 C C . LEU A 1 121 ? -36.479 -4.108 58.581 1.00 95.00 121 LEU A C 1
ATOM 938 O O . LEU A 1 121 ? -35.610 -4.186 57.711 1.00 95.00 121 LEU A O 1
ATOM 942 N N . VAL A 1 122 ? -37.495 -4.977 58.663 1.00 92.94 122 VAL A N 1
ATOM 943 C CA . VAL A 1 122 ? -37.675 -6.115 57.738 1.00 92.94 122 VAL A CA 1
ATOM 944 C C . VAL A 1 122 ? -37.904 -5.625 56.305 1.00 92.94 122 VAL A C 1
ATOM 946 O O . VAL A 1 122 ? -37.119 -5.945 55.411 1.00 92.94 122 VAL A O 1
ATOM 949 N N . THR A 1 123 ? -38.907 -4.770 56.090 1.00 93.62 123 THR A N 1
ATOM 950 C CA . THR A 1 123 ? -39.235 -4.267 54.743 1.00 93.62 123 THR A CA 1
ATOM 951 C C . THR A 1 123 ? -38.135 -3.373 54.158 1.00 93.62 123 THR A C 1
ATOM 953 O O . THR A 1 123 ? -37.950 -3.325 52.940 1.00 93.62 123 THR A O 1
ATOM 956 N N . GLY A 1 124 ? -37.367 -2.683 55.008 1.00 94.44 124 GLY A N 1
ATOM 957 C CA . GLY A 1 124 ? -36.182 -1.923 54.618 1.00 94.44 124 GLY A CA 1
ATOM 958 C C . GLY A 1 124 ? -35.073 -2.821 54.069 1.00 94.44 124 GLY A C 1
ATOM 959 O O . GLY A 1 124 ? -34.613 -2.605 52.945 1.00 94.44 124 GLY A O 1
ATOM 960 N N . ILE A 1 125 ? -34.676 -3.864 54.811 1.00 94.44 125 ILE A N 1
ATOM 961 C CA . ILE A 1 125 ? -33.609 -4.765 54.351 1.00 94.44 125 ILE A CA 1
ATOM 962 C C . ILE A 1 125 ? -34.042 -5.614 53.150 1.00 94.44 125 ILE A C 1
ATOM 964 O O . ILE A 1 125 ? -33.211 -5.926 52.302 1.00 94.44 125 ILE A O 1
ATOM 968 N N . GLU A 1 126 ? -35.325 -5.950 53.011 1.00 92.25 126 GLU A N 1
ATOM 969 C CA . GLU A 1 126 ? -35.864 -6.630 51.822 1.00 92.25 126 GLU A CA 1
ATOM 970 C C . GLU A 1 126 ? -35.765 -5.759 50.563 1.00 92.25 126 GLU A C 1
ATOM 972 O O . GLU A 1 126 ? -35.278 -6.228 49.534 1.00 92.25 126 GLU A O 1
ATOM 977 N N . LYS A 1 127 ? -36.108 -4.465 50.650 1.00 93.56 127 LYS A N 1
ATOM 978 C CA . LYS A 1 127 ? -35.925 -3.508 49.542 1.00 93.56 127 LYS A CA 1
ATOM 979 C C . LYS A 1 127 ? -34.454 -3.332 49.154 1.00 93.56 127 LYS A C 1
ATOM 981 O O . LYS A 1 127 ? -34.152 -3.205 47.970 1.00 93.56 127 LYS A O 1
ATOM 986 N N . ILE A 1 128 ? -33.538 -3.343 50.126 1.00 93.62 128 ILE A N 1
ATOM 987 C CA . ILE A 1 128 ? -32.089 -3.313 49.862 1.00 93.62 128 ILE A CA 1
ATOM 988 C C . ILE A 1 128 ? -31.646 -4.620 49.184 1.00 93.62 128 ILE A C 1
ATOM 990 O O . ILE A 1 128 ? -30.981 -4.568 48.154 1.00 93.62 128 ILE A O 1
ATOM 994 N N . SER A 1 129 ? -32.088 -5.775 49.693 1.00 94.19 129 SER A N 1
ATOM 995 C CA . SER A 1 129 ? -31.790 -7.109 49.137 1.00 94.19 129 SER A CA 1
ATOM 996 C C . SER A 1 129 ? -32.251 -7.246 47.684 1.00 94.19 129 SER A C 1
ATOM 998 O O . SER A 1 129 ? -31.517 -7.765 46.848 1.00 94.19 129 SER A O 1
ATOM 1000 N N . GLY A 1 130 ? -33.442 -6.730 47.363 1.00 90.94 130 GLY A N 1
ATOM 1001 C CA . GLY A 1 130 ? -33.975 -6.714 46.001 1.00 90.94 130 GLY A CA 1
ATOM 1002 C C . GLY A 1 130 ? -33.108 -5.909 45.028 1.00 90.94 130 GLY A C 1
ATOM 1003 O O . GLY A 1 130 ? -32.866 -6.369 43.915 1.00 90.94 130 GLY A O 1
ATOM 1004 N N . LYS A 1 131 ? -32.563 -4.759 45.453 1.00 93.00 131 LYS A N 1
ATOM 1005 C CA . LYS A 1 131 ? -31.687 -3.911 44.617 1.00 93.00 131 LYS A CA 1
ATOM 1006 C C . LYS A 1 131 ? -30.342 -4.548 44.256 1.00 93.00 131 LYS A C 1
ATOM 1008 O O . LYS A 1 131 ? -29.756 -4.152 43.257 1.00 93.00 131 LYS A O 1
ATOM 1013 N N . VAL A 1 132 ? -29.856 -5.505 45.047 1.00 92.94 132 VAL A N 1
ATOM 1014 C CA . VAL A 1 132 ? -28.597 -6.235 44.792 1.00 92.94 132 VAL A CA 1
ATOM 1015 C C . VAL A 1 132 ? -28.823 -7.677 44.319 1.00 92.94 132 VAL A C 1
ATOM 1017 O O . VAL A 1 132 ? -27.866 -8.438 44.171 1.00 92.94 132 VAL A O 1
ATOM 1020 N N . SER A 1 133 ? -30.080 -8.056 44.058 1.00 90.69 133 SER A N 1
ATOM 1021 C CA . SER A 1 133 ? -30.466 -9.421 43.669 1.00 90.69 133 SER A CA 1
ATOM 1022 C C . SER A 1 133 ? -29.797 -9.912 42.380 1.00 90.69 133 SER A C 1
ATOM 1024 O O . SER A 1 133 ? -29.536 -11.108 42.263 1.00 90.69 133 SER A O 1
ATOM 1026 N N . SER A 1 134 ? -29.451 -8.995 41.470 1.00 90.31 134 SER A N 1
ATOM 1027 C CA . SER A 1 134 ? -28.692 -9.249 40.237 1.00 90.31 134 SER A CA 1
ATOM 1028 C C . SER A 1 134 ? -27.280 -9.786 40.480 1.00 90.31 134 SER A C 1
ATOM 1030 O O . SER A 1 134 ? -26.765 -10.539 39.660 1.00 90.31 134 SER A O 1
ATOM 1032 N N . PHE A 1 135 ? -26.654 -9.429 41.605 1.00 89.62 135 PHE A N 1
ATOM 1033 C CA . PHE A 1 135 ? -25.353 -9.967 42.003 1.00 89.62 135 PHE A CA 1
ATOM 1034 C C . PHE A 1 135 ? -25.500 -11.285 42.767 1.00 89.62 135 PHE A C 1
ATOM 1036 O O . PHE A 1 135 ? -24.673 -12.182 42.605 1.00 89.62 135 PHE A O 1
ATOM 1043 N N . LYS A 1 136 ? -26.520 -11.382 43.637 1.00 90.31 136 LYS A N 1
ATOM 1044 C CA . LYS A 1 136 ? -26.781 -12.527 44.524 1.00 90.31 136 LYS A CA 1
ATOM 1045 C C . LYS A 1 136 ? -28.159 -12.405 45.181 1.00 90.31 136 LYS A C 1
ATOM 1047 O O . LYS A 1 136 ? -28.517 -11.351 45.699 1.00 90.31 136 LYS A O 1
ATOM 1052 N N . ASN A 1 137 ? -28.930 -13.492 45.235 1.00 89.25 137 ASN A N 1
ATOM 1053 C CA . ASN A 1 137 ? -30.258 -13.481 45.857 1.00 89.25 137 ASN A CA 1
ATOM 1054 C C . ASN A 1 137 ? -30.186 -13.629 47.394 1.00 89.25 137 ASN A C 1
ATOM 1056 O O . ASN A 1 137 ? -30.197 -14.739 47.924 1.00 89.25 137 ASN A O 1
ATOM 1060 N N . PHE A 1 138 ? -30.169 -12.505 48.117 1.00 87.62 138 PHE A N 1
ATOM 1061 C CA . PHE A 1 138 ? -30.199 -12.465 49.592 1.00 87.62 138 PHE A CA 1
ATOM 1062 C C . PHE A 1 138 ? -31.597 -12.676 50.210 1.00 87.62 138 PHE A C 1
ATOM 1064 O O . PHE A 1 138 ? -31.728 -12.790 51.434 1.00 87.62 138 PHE A O 1
ATOM 1071 N N . SER A 1 139 ? -32.653 -12.706 49.393 1.00 75.81 139 SER A N 1
ATOM 1072 C CA . SER A 1 139 ? -34.044 -12.761 49.864 1.00 75.81 139 SER A CA 1
ATOM 1073 C C . SER A 1 139 ? -34.522 -14.186 50.166 1.00 75.81 139 SER A C 1
ATOM 1075 O O . SER A 1 139 ? -35.356 -14.368 51.053 1.00 75.81 139 SER A O 1
ATOM 1077 N N . GLY A 1 140 ? -33.966 -15.197 49.485 1.00 72.81 140 GLY A N 1
ATOM 1078 C CA . GLY A 1 140 ? -34.477 -16.579 49.416 1.00 72.81 140 GLY A CA 1
ATOM 1079 C C . GLY A 1 140 ? -34.498 -17.428 50.700 1.00 72.81 140 GLY A C 1
ATOM 1080 O O . GLY A 1 140 ? -34.769 -18.620 50.612 1.00 72.81 140 GLY A O 1
ATOM 1081 N N . GLY A 1 141 ? -34.219 -16.861 51.878 1.00 76.75 141 GLY A N 1
ATOM 1082 C CA . GLY A 1 141 ? -34.224 -17.580 53.164 1.00 76.75 141 GLY A CA 1
ATOM 1083 C C . GLY A 1 141 ? -34.796 -16.803 54.358 1.00 76.75 141 GLY A C 1
ATOM 1084 O O . GLY A 1 141 ? -34.681 -17.262 55.493 1.00 76.75 141 GLY A O 1
ATOM 1085 N N . GLY A 1 142 ? -35.387 -15.622 54.136 1.00 81.69 142 GLY A N 1
ATOM 1086 C CA . GLY A 1 142 ? -35.752 -14.703 55.224 1.00 81.69 142 GLY A CA 1
ATOM 1087 C C . GLY A 1 142 ? -34.528 -14.078 55.917 1.00 81.69 142 GLY A C 1
ATOM 1088 O O . GLY A 1 142 ? -33.395 -14.215 55.450 1.00 81.69 142 GLY A O 1
ATOM 1089 N N . LEU A 1 143 ? -34.742 -13.325 57.004 1.00 87.81 143 LEU A N 1
ATOM 1090 C CA . LEU A 1 143 ? -33.639 -12.692 57.746 1.00 87.81 143 LEU A CA 1
ATOM 1091 C C . LEU A 1 143 ? -32.770 -13.748 58.467 1.00 87.81 143 LEU A C 1
ATOM 1093 O O . LEU A 1 143 ? -33.330 -14.635 59.119 1.00 87.81 143 LEU A O 1
ATOM 1097 N N . PRO A 1 144 ? -31.426 -13.619 58.449 1.00 90.50 144 PRO A N 1
ATOM 1098 C CA . PRO A 1 144 ? -30.529 -14.468 59.230 1.00 90.50 144 PRO A CA 1
ATOM 1099 C C . PRO A 1 144 ? -30.880 -14.469 60.727 1.00 90.50 144 PRO A C 1
ATOM 1101 O O . PRO A 1 144 ? -30.863 -13.431 61.386 1.00 90.50 144 PRO A O 1
ATOM 1104 N N . ARG A 1 145 ? -31.190 -15.644 61.284 1.00 87.44 145 ARG A N 1
ATOM 1105 C CA . ARG A 1 145 ? -31.593 -15.796 62.694 1.00 87.44 145 ARG A CA 1
ATOM 1106 C C . ARG A 1 145 ? -30.394 -16.066 63.609 1.00 87.44 145 ARG A C 1
ATOM 1108 O O . ARG A 1 145 ? -29.406 -16.668 63.199 1.00 87.44 145 ARG A O 1
ATOM 1115 N N . SER A 1 146 ? -30.521 -15.666 64.874 1.00 86.69 146 SER A N 1
ATOM 1116 C CA . SER A 1 146 ? -29.599 -16.000 65.967 1.00 86.69 146 SER A CA 1
ATOM 1117 C C . SER A 1 146 ? -30.364 -16.697 67.086 1.00 86.69 146 SER A C 1
ATOM 1119 O O . SER A 1 146 ? -31.466 -16.280 67.424 1.00 86.69 146 SER A O 1
ATOM 1121 N N . GLN A 1 147 ? -29.767 -17.719 67.703 1.00 86.38 147 GLN A N 1
ATOM 1122 C CA . GLN A 1 147 ? -30.327 -18.379 68.890 1.00 86.38 147 GLN A CA 1
ATOM 1123 C C . GLN A 1 147 ? -30.170 -17.546 70.177 1.00 86.38 147 GLN A C 1
ATOM 1125 O O . GLN A 1 147 ? -30.778 -17.875 71.190 1.00 86.38 147 GLN A O 1
ATOM 1130 N N . LYS A 1 148 ? -29.357 -16.477 70.163 1.00 90.94 148 LYS A N 1
ATOM 1131 C CA . LYS A 1 148 ? -29.094 -15.628 71.343 1.00 90.94 148 LYS A CA 1
ATOM 1132 C C . LYS A 1 148 ? -30.111 -14.502 71.548 1.00 90.94 148 LYS A C 1
ATOM 1134 O O . LYS A 1 148 ? -30.070 -13.843 72.582 1.00 90.94 148 LYS A O 1
ATOM 1139 N N . TYR A 1 149 ? -30.973 -14.246 70.565 1.00 90.12 149 TYR A N 1
ATOM 1140 C CA . TYR A 1 149 ? -31.865 -13.089 70.541 1.00 90.12 149 TYR A CA 1
ATOM 1141 C C . TYR A 1 149 ? -33.278 -13.500 70.123 1.00 90.12 149 TYR A C 1
ATOM 1143 O O . TYR A 1 149 ? -33.454 -14.372 69.276 1.00 90.12 149 TYR A O 1
ATOM 1151 N N . SER A 1 150 ? -34.281 -12.828 70.680 1.00 88.12 150 SER A N 1
ATOM 1152 C CA . SER A 1 150 ? -35.697 -12.952 70.321 1.00 88.12 150 SER A CA 1
ATOM 1153 C C . SER A 1 150 ? -36.297 -11.560 70.077 1.00 88.12 150 SER A C 1
ATOM 1155 O O . SER A 1 150 ? -35.660 -10.551 70.381 1.00 88.12 150 SER A O 1
ATOM 1157 N N . GLY A 1 151 ? -37.496 -11.488 69.487 1.00 88.62 151 GLY A N 1
ATOM 1158 C CA . GLY A 1 151 ? -38.182 -10.219 69.208 1.00 88.62 151 GLY A CA 1
ATOM 1159 C C . GLY A 1 151 ? -37.367 -9.248 68.339 1.00 88.62 151 GLY A C 1
ATOM 1160 O O . GLY A 1 151 ? -36.622 -9.664 67.450 1.00 88.62 151 GLY A O 1
ATOM 1161 N N . LEU A 1 152 ? -37.492 -7.945 68.615 1.00 91.06 152 LEU A N 1
ATOM 1162 C CA . LEU A 1 152 ? -36.789 -6.879 67.890 1.00 91.06 152 LEU A CA 1
ATOM 1163 C C . LEU A 1 152 ? -35.249 -7.062 67.853 1.00 91.06 152 LEU A C 1
ATOM 1165 O O . LEU A 1 152 ? -34.687 -6.936 66.764 1.00 91.06 152 LEU A O 1
ATOM 1169 N N . PRO A 1 153 ? -34.547 -7.444 68.945 1.00 92.38 153 PRO A N 1
ATOM 1170 C CA . PRO A 1 153 ? -33.122 -7.801 68.892 1.00 92.38 153 PRO A CA 1
ATOM 1171 C C . PRO A 1 153 ? -32.748 -8.881 67.862 1.00 92.38 153 PRO A C 1
ATOM 1173 O O . PRO A 1 153 ? -31.680 -8.800 67.254 1.00 92.38 153 PRO A O 1
ATOM 1176 N N . ALA A 1 154 ? -33.612 -9.875 67.618 1.00 92.00 154 ALA A N 1
ATOM 1177 C CA . ALA A 1 154 ? -33.359 -10.898 66.597 1.00 92.00 154 ALA A CA 1
ATOM 1178 C C . ALA A 1 154 ? -33.464 -10.333 65.172 1.00 92.00 154 ALA A C 1
ATOM 1180 O O . ALA A 1 154 ? -32.665 -10.686 64.304 1.00 92.00 154 ALA A O 1
ATOM 1181 N N . ILE A 1 155 ? -34.421 -9.427 64.948 1.00 93.50 155 ILE A N 1
ATOM 1182 C CA . ILE A 1 155 ? -34.604 -8.721 63.675 1.00 93.50 155 ILE A CA 1
ATOM 1183 C C . ILE A 1 155 ? -33.410 -7.799 63.416 1.00 93.50 155 ILE A C 1
ATOM 1185 O O . ILE A 1 155 ? -32.819 -7.864 62.341 1.00 93.50 155 ILE A O 1
ATOM 1189 N N . ALA A 1 156 ? -32.991 -7.014 64.413 1.00 94.12 156 ALA A N 1
ATOM 1190 C CA . ALA A 1 156 ? -31.817 -6.150 64.320 1.00 94.12 156 ALA A CA 1
ATOM 1191 C C . ALA A 1 156 ? -30.540 -6.943 63.976 1.00 94.12 156 ALA A C 1
ATOM 1193 O O . ALA A 1 156 ? -29.815 -6.561 63.058 1.00 94.12 156 ALA A O 1
ATOM 1194 N N . TYR A 1 157 ? -30.304 -8.088 64.632 1.00 95.00 157 TYR A N 1
ATOM 1195 C CA . TYR A 1 157 ? -29.200 -8.990 64.278 1.00 95.00 157 TYR A CA 1
ATOM 1196 C C . TYR A 1 157 ? -29.274 -9.456 62.814 1.00 95.00 157 TYR A C 1
ATOM 1198 O O . TYR A 1 157 ? -28.270 -9.406 62.102 1.00 95.00 157 TYR A O 1
ATOM 1206 N N . GLY A 1 158 ? -30.456 -9.879 62.351 1.00 93.88 158 GLY A N 1
ATOM 1207 C CA . GLY A 1 158 ? -30.657 -10.343 60.977 1.00 93.88 158 GLY A CA 1
ATOM 1208 C C . GLY A 1 158 ? -30.442 -9.250 59.930 1.00 93.88 158 GLY A C 1
ATOM 1209 O O . GLY A 1 158 ? -29.811 -9.510 58.907 1.00 93.88 158 GLY A O 1
ATOM 1210 N N . VAL A 1 159 ? -30.891 -8.018 60.200 1.00 95.50 159 VAL A N 1
ATOM 1211 C CA . VAL A 1 159 ? -30.620 -6.849 59.345 1.00 95.50 159 VAL A CA 1
ATOM 1212 C C . VAL A 1 159 ? -29.122 -6.571 59.269 1.00 95.50 159 VAL A C 1
ATOM 1214 O O . VAL A 1 159 ? -28.596 -6.446 58.166 1.00 95.50 159 VAL A O 1
ATOM 1217 N N . ILE A 1 160 ? -28.422 -6.519 60.408 1.00 94.88 160 ILE A N 1
ATOM 1218 C CA . ILE A 1 160 ? -26.976 -6.245 60.460 1.00 94.88 160 ILE A CA 1
ATOM 1219 C C . ILE A 1 160 ? -26.194 -7.323 59.702 1.00 94.88 160 ILE A C 1
ATOM 1221 O O . ILE A 1 160 ? -25.414 -7.000 58.809 1.00 94.88 160 ILE A O 1
ATOM 1225 N N . LYS A 1 161 ? -26.442 -8.608 59.993 1.00 94.56 161 LYS A N 1
ATOM 1226 C CA . LYS A 1 161 ? -25.750 -9.713 59.318 1.00 94.56 161 LYS A CA 1
ATOM 1227 C C . LYS A 1 161 ? -25.987 -9.690 57.804 1.00 94.56 161 LYS A C 1
ATOM 1229 O O . LYS A 1 161 ? -25.022 -9.756 57.050 1.00 94.56 161 LYS A O 1
ATOM 1234 N N . ARG A 1 162 ? -27.238 -9.536 57.357 1.00 94.19 162 ARG A N 1
ATOM 1235 C CA . ARG A 1 162 ? -27.565 -9.478 55.924 1.00 94.19 162 ARG A CA 1
ATOM 1236 C C . ARG A 1 162 ? -26.976 -8.235 55.245 1.00 94.19 162 ARG A C 1
ATOM 1238 O O . ARG A 1 162 ? -26.568 -8.308 54.094 1.00 94.19 162 ARG A O 1
ATOM 1245 N N . THR A 1 163 ? -26.889 -7.104 55.951 1.00 95.75 163 THR A N 1
ATOM 1246 C CA . THR A 1 163 ? -26.230 -5.888 55.440 1.00 95.75 163 THR A CA 1
ATOM 1247 C C . THR A 1 163 ? -24.743 -6.141 55.191 1.00 95.75 163 THR A C 1
ATOM 1249 O O . THR A 1 163 ? -24.245 -5.775 54.13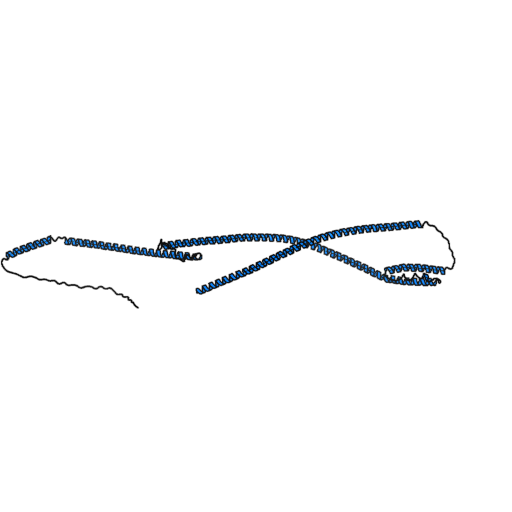1 1.00 95.75 163 THR A O 1
ATOM 1252 N N . ASN A 1 164 ? -24.054 -6.832 56.104 1.00 95.12 164 ASN A N 1
ATOM 1253 C CA . ASN A 1 164 ? -22.655 -7.220 55.906 1.00 95.12 164 ASN A CA 1
ATOM 1254 C C . ASN A 1 164 ? -22.499 -8.185 54.718 1.00 95.12 164 ASN A C 1
ATOM 1256 O O . ASN A 1 164 ? -21.676 -7.929 53.847 1.00 95.12 164 ASN A O 1
ATOM 1260 N N . GLU A 1 165 ? -23.337 -9.225 54.620 1.00 94.12 165 GLU A N 1
ATOM 1261 C CA . GLU A 1 165 ? -23.330 -10.176 53.491 1.00 94.12 165 GLU A CA 1
ATOM 1262 C C . GLU A 1 165 ? -23.534 -9.478 52.128 1.00 94.12 165 GLU A C 1
ATOM 1264 O O . GLU A 1 165 ? -22.956 -9.893 51.120 1.00 94.12 165 GLU A O 1
ATOM 1269 N N . ILE A 1 166 ? -24.338 -8.407 52.096 1.00 94.81 166 ILE A N 1
ATOM 1270 C CA . ILE A 1 166 ? -24.554 -7.555 50.917 1.00 94.81 166 ILE A CA 1
ATOM 1271 C C . ILE A 1 166 ? -23.318 -6.697 50.612 1.00 94.81 166 ILE A C 1
ATOM 1273 O O . ILE A 1 166 ? -22.904 -6.621 49.457 1.00 94.81 166 ILE A O 1
ATOM 1277 N N . VAL A 1 167 ? -22.710 -6.067 51.623 1.00 96.25 167 VAL A N 1
ATOM 1278 C CA . VAL A 1 167 ? -21.501 -5.240 51.456 1.00 96.25 167 VAL A CA 1
ATOM 1279 C C . VAL A 1 167 ? -20.304 -6.082 51.001 1.00 96.25 167 VAL A C 1
ATOM 1281 O O . VAL A 1 167 ? -19.586 -5.661 50.099 1.00 96.25 167 VAL A O 1
ATOM 1284 N N . GLU A 1 168 ? -20.117 -7.280 51.554 1.00 96.12 168 GLU A N 1
ATOM 1285 C CA . GLU A 1 168 ? -19.055 -8.216 51.159 1.00 96.12 168 GLU A CA 1
ATOM 1286 C C . GLU A 1 168 ? -19.174 -8.635 49.684 1.00 96.12 168 GLU A C 1
ATOM 1288 O O . GLU A 1 168 ? -18.181 -8.621 48.953 1.00 96.12 168 GLU A O 1
ATOM 1293 N N . GLU A 1 169 ? -20.384 -8.950 49.206 1.00 95.25 169 GLU A N 1
ATOM 1294 C CA . GLU A 1 169 ? -20.583 -9.291 47.793 1.00 95.25 169 GLU A CA 1
ATOM 1295 C C . GLU A 1 169 ? -20.441 -8.063 46.879 1.00 95.25 169 GLU A C 1
ATOM 1297 O O . GLU A 1 169 ? -19.850 -8.177 45.810 1.00 95.25 169 GLU A O 1
ATOM 1302 N N . LEU A 1 170 ? -20.909 -6.878 47.294 1.00 95.50 170 LEU A N 1
ATOM 1303 C CA . LEU A 1 170 ? -20.716 -5.638 46.529 1.00 95.50 170 LEU A CA 1
ATOM 1304 C C . LEU A 1 170 ? -19.232 -5.272 46.382 1.00 95.50 170 LEU A C 1
ATOM 1306 O O . LEU A 1 170 ? -18.806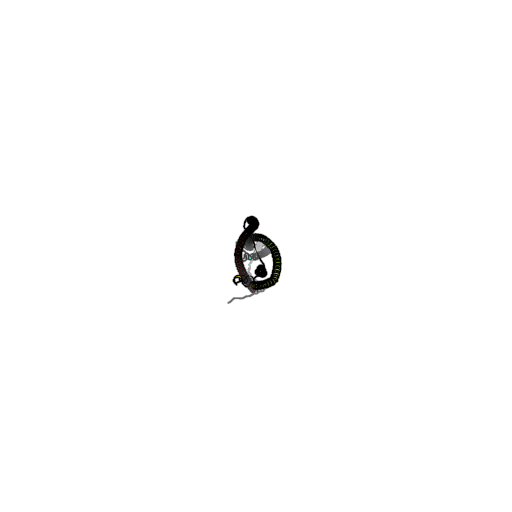 -4.923 45.284 1.00 95.50 170 LEU A O 1
ATOM 1310 N N . LEU A 1 171 ? -18.436 -5.395 47.449 1.00 96.25 171 LEU A N 1
ATOM 1311 C CA . LEU A 1 171 ? -16.984 -5.197 47.398 1.00 96.25 171 LEU A CA 1
ATOM 1312 C C . LEU A 1 171 ? -16.327 -6.180 46.419 1.00 96.25 171 LEU A C 1
ATOM 1314 O O . LEU A 1 171 ? -15.573 -5.767 45.541 1.00 96.25 171 LEU A O 1
ATOM 1318 N N . LYS A 1 172 ? -16.690 -7.466 46.493 1.00 96.06 172 LYS A N 1
ATOM 1319 C CA . LYS A 1 172 ? -16.211 -8.495 45.560 1.00 96.06 172 LYS A CA 1
ATOM 1320 C C . LYS A 1 172 ? -16.599 -8.200 44.103 1.00 96.06 172 LYS A C 1
ATOM 1322 O O . LYS A 1 172 ? -15.783 -8.412 43.209 1.00 96.06 172 LYS A O 1
ATOM 1327 N N . GLN A 1 173 ? -17.807 -7.698 43.843 1.00 95.25 173 GLN A N 1
ATOM 1328 C CA . GLN A 1 173 ? -18.239 -7.286 42.499 1.00 95.25 173 GLN A CA 1
ATOM 1329 C C . GLN A 1 173 ? -17.443 -6.073 41.989 1.00 95.25 173 GLN A C 1
ATOM 1331 O O . GLN A 1 173 ? -17.018 -6.067 40.834 1.00 95.25 173 GLN A O 1
ATOM 1336 N N . VAL A 1 174 ? -17.161 -5.088 42.851 1.00 95.81 174 VAL A N 1
ATOM 1337 C CA . VAL A 1 174 ? -16.284 -3.948 42.524 1.00 95.81 174 VAL A CA 1
ATOM 1338 C C . VAL A 1 174 ? -14.859 -4.412 42.205 1.00 95.81 174 VAL A C 1
ATOM 1340 O O . VAL A 1 174 ? -14.295 -3.963 41.209 1.00 95.81 174 VAL A O 1
ATOM 1343 N N . ASP A 1 175 ? -14.294 -5.346 42.973 1.00 97.19 175 ASP A N 1
ATOM 1344 C CA . ASP A 1 175 ? -12.962 -5.906 42.707 1.00 97.19 175 ASP A CA 1
ATOM 1345 C C . ASP A 1 175 ? -12.905 -6.684 41.383 1.00 97.19 175 ASP A C 1
ATOM 1347 O O . ASP A 1 175 ? -11.946 -6.535 40.624 1.00 97.19 175 ASP A O 1
ATOM 1351 N N . MET A 1 176 ? -13.925 -7.493 41.073 1.00 95.81 176 MET A N 1
ATOM 1352 C CA . MET A 1 176 ? -14.004 -8.228 39.802 1.00 95.81 176 MET A CA 1
ATOM 1353 C C . MET A 1 176 ? -14.147 -7.278 38.603 1.00 95.81 176 MET A C 1
ATOM 1355 O O . MET A 1 176 ? -13.435 -7.441 37.613 1.00 95.81 176 MET A O 1
ATOM 1359 N N . ALA A 1 177 ? -14.987 -6.243 38.709 1.00 95.62 177 ALA A N 1
ATOM 1360 C CA . ALA A 1 177 ? -15.122 -5.216 37.676 1.00 95.62 177 ALA A CA 1
ATOM 1361 C C . ALA A 1 177 ? -13.840 -4.375 37.514 1.00 95.62 177 ALA A C 1
ATOM 1363 O O . ALA A 1 177 ? -13.457 -4.031 36.396 1.00 95.62 177 ALA A O 1
ATOM 1364 N N . SER A 1 178 ? -13.145 -4.068 38.615 1.00 97.12 178 SER A N 1
ATOM 1365 C CA . SER A 1 178 ? -11.877 -3.330 38.594 1.00 97.12 178 SER A CA 1
ATOM 1366 C C . SER A 1 178 ? -10.768 -4.132 37.908 1.00 97.12 178 SER A C 1
ATOM 1368 O O . SER A 1 178 ? -10.036 -3.561 37.101 1.00 97.12 178 SER A O 1
ATOM 1370 N N . LYS A 1 179 ? -10.687 -5.449 38.165 1.00 97.81 179 LYS A N 1
ATOM 1371 C CA . LYS A 1 179 ? -9.786 -6.375 37.457 1.00 97.81 179 LYS A CA 1
ATOM 1372 C C . LYS A 1 179 ? -10.119 -6.439 35.972 1.00 97.81 179 LYS A C 1
ATOM 1374 O O . LYS A 1 179 ? -9.313 -5.980 35.183 1.00 97.81 179 LYS A O 1
ATOM 1379 N N . SER A 1 180 ? -11.344 -6.823 35.607 1.00 97.31 180 SER A N 1
ATOM 1380 C CA . SER A 1 180 ? -11.764 -6.938 34.200 1.00 97.31 180 SER A CA 1
ATOM 1381 C C . SER A 1 180 ? -11.520 -5.659 33.381 1.00 97.31 180 SER A C 1
ATOM 1383 O O . SER A 1 180 ? -11.071 -5.737 32.239 1.00 97.31 180 SER A O 1
ATOM 1385 N N . ARG A 1 181 ? -11.741 -4.471 33.963 1.00 97.19 181 ARG A N 1
ATOM 1386 C CA . ARG A 1 181 ? -11.411 -3.182 33.328 1.00 97.19 181 ARG A CA 1
ATOM 1387 C C . ARG A 1 181 ? -9.899 -2.975 33.158 1.00 97.19 181 ARG A C 1
ATOM 1389 O O . ARG A 1 181 ? -9.483 -2.378 32.171 1.00 97.19 181 ARG A O 1
ATOM 1396 N N . ASN A 1 182 ? -9.085 -3.402 34.122 1.00 97.06 182 ASN A N 1
ATOM 1397 C CA . ASN A 1 182 ? -7.628 -3.321 34.024 1.00 97.06 182 ASN A CA 1
ATOM 1398 C C . ASN A 1 182 ? -7.090 -4.323 32.991 1.00 97.06 182 ASN A C 1
ATOM 1400 O O . ASN A 1 182 ? -6.289 -3.926 32.155 1.00 97.06 182 ASN A O 1
ATOM 1404 N N . ASP A 1 183 ? -7.597 -5.556 32.983 1.00 97.06 183 ASP A N 1
ATOM 1405 C CA . ASP A 1 183 ? -7.232 -6.601 32.019 1.00 97.06 183 ASP A CA 1
ATOM 1406 C C . ASP A 1 183 ? -7.558 -6.144 30.579 1.00 97.06 183 ASP A C 1
ATOM 1408 O O . ASP A 1 183 ? -6.721 -6.216 29.680 1.00 97.06 183 ASP A O 1
ATOM 1412 N N . ALA A 1 184 ? -8.750 -5.569 30.366 1.00 95.81 184 ALA A N 1
ATOM 1413 C CA . ALA A 1 184 ? -9.150 -4.984 29.083 1.00 95.81 184 ALA A CA 1
ATOM 1414 C C . ALA A 1 184 ? -8.299 -3.761 28.687 1.00 95.81 184 ALA A C 1
ATOM 1416 O O . ALA A 1 184 ? -8.061 -3.522 27.502 1.00 95.81 184 ALA A O 1
ATOM 1417 N N . ARG A 1 185 ? -7.814 -2.985 29.666 1.00 96.38 185 ARG A N 1
ATOM 1418 C CA . ARG A 1 185 ? -6.881 -1.878 29.422 1.00 96.38 185 ARG A CA 1
ATOM 1419 C C . ARG A 1 185 ? -5.500 -2.391 29.010 1.00 96.38 185 ARG A C 1
ATOM 1421 O O . ARG A 1 185 ? -4.932 -1.834 28.080 1.00 96.38 185 ARG A O 1
ATOM 1428 N N . GLU A 1 186 ? -4.985 -3.434 29.653 1.00 96.12 186 GLU A N 1
ATOM 1429 C CA . GLU A 1 186 ? -3.696 -4.048 29.312 1.00 96.12 186 GLU A CA 1
ATOM 1430 C C . GLU A 1 186 ? -3.733 -4.673 27.907 1.00 96.12 186 GLU A C 1
ATOM 1432 O O . GLU A 1 186 ? -2.826 -4.449 27.111 1.00 96.12 186 GLU A O 1
ATOM 1437 N N . GLN A 1 187 ? -4.835 -5.341 27.540 1.00 96.25 187 GLN A N 1
ATOM 1438 C CA . GLN A 1 187 ? -5.074 -5.817 26.168 1.00 96.25 187 GLN A CA 1
ATOM 1439 C C . GLN A 1 187 ? -5.118 -4.671 25.143 1.00 96.25 187 GLN A C 1
ATOM 1441 O O . GLN A 1 187 ? -4.530 -4.776 24.066 1.00 96.25 187 GLN A O 1
ATOM 1446 N N . MET A 1 188 ? -5.782 -3.558 25.472 1.00 96.44 188 MET A N 1
ATOM 1447 C CA . MET A 1 188 ? -5.829 -2.372 24.610 1.00 96.44 188 MET A CA 1
ATOM 1448 C C . MET A 1 188 ? -4.450 -1.705 24.473 1.00 96.44 188 MET A C 1
ATOM 1450 O O . MET A 1 188 ? -4.090 -1.269 23.382 1.00 96.44 188 MET A O 1
ATOM 1454 N N . GLU A 1 189 ? -3.661 -1.648 25.549 1.00 95.50 189 GLU A N 1
ATOM 1455 C CA . GLU A 1 189 ? -2.287 -1.140 25.521 1.00 95.50 189 GLU A CA 1
ATOM 1456 C C . GLU A 1 189 ? -1.373 -2.070 24.697 1.00 95.50 189 GLU A C 1
ATOM 1458 O O . GLU A 1 189 ? -0.617 -1.570 23.866 1.00 95.50 189 GLU A O 1
ATOM 1463 N N . HIS A 1 190 ? -1.524 -3.399 24.795 1.00 96.00 190 HIS A N 1
ATOM 1464 C CA . HIS A 1 190 ? -0.834 -4.373 23.932 1.00 96.00 190 HIS A CA 1
ATOM 1465 C C . HIS A 1 190 ? -1.163 -4.166 22.447 1.00 96.00 190 HIS A C 1
ATOM 1467 O O . HIS A 1 190 ? -0.254 -3.984 21.636 1.00 96.00 190 HIS A O 1
ATOM 1473 N N . ARG A 1 191 ? -2.453 -4.107 22.077 1.00 96.25 191 ARG A N 1
ATOM 1474 C CA . ARG A 1 191 ? -2.851 -3.892 20.674 1.00 96.25 191 ARG A CA 1
ATOM 1475 C C . ARG A 1 191 ? -2.415 -2.519 20.150 1.00 96.25 191 ARG A C 1
ATOM 1477 O O . ARG A 1 191 ? -2.108 -2.387 18.971 1.00 96.25 191 ARG A O 1
ATOM 1484 N N . ASN A 1 192 ? -2.328 -1.504 21.010 1.00 97.25 192 ASN A N 1
ATOM 1485 C CA . ASN A 1 192 ? -1.780 -0.197 20.642 1.00 97.25 192 ASN A CA 1
ATOM 1486 C C . ASN A 1 192 ? -0.266 -0.260 20.340 1.00 97.25 192 ASN A C 1
ATOM 1488 O O . ASN A 1 192 ? 0.194 0.402 19.411 1.00 97.25 192 ASN A O 1
ATOM 1492 N N . TYR A 1 193 ? 0.507 -1.086 21.059 1.00 98.00 193 TYR A N 1
ATOM 1493 C CA . TYR A 1 193 ? 1.911 -1.351 20.715 1.00 98.00 193 TYR A CA 1
ATOM 1494 C C . TYR A 1 193 ? 2.058 -2.140 19.405 1.00 98.00 193 TYR A C 1
ATOM 1496 O O . TYR A 1 193 ? 2.919 -1.797 18.598 1.00 98.00 193 TYR A O 1
ATOM 1504 N N . GLU A 1 194 ? 1.208 -3.141 19.152 1.00 96.25 194 GLU A N 1
ATOM 1505 C CA . GLU A 1 194 ? 1.176 -3.857 17.865 1.00 96.25 194 GLU A CA 1
ATOM 1506 C C . GLU A 1 194 ? 0.892 -2.900 16.698 1.00 96.25 194 GLU A C 1
ATOM 1508 O O . GLU A 1 194 ? 1.667 -2.851 15.746 1.00 96.25 194 GLU A O 1
ATOM 1513 N N . ILE A 1 195 ? -0.150 -2.066 16.808 1.00 96.38 195 ILE A N 1
ATOM 1514 C CA . ILE A 1 195 ? -0.501 -1.060 15.792 1.00 96.38 195 ILE A CA 1
ATOM 1515 C C . ILE A 1 195 ? 0.652 -0.071 15.567 1.00 96.38 195 ILE A C 1
ATOM 1517 O O . ILE A 1 195 ? 0.939 0.281 14.426 1.00 96.38 195 ILE A O 1
ATOM 1521 N N . ALA A 1 196 ? 1.357 0.357 16.619 1.00 95.94 196 ALA A N 1
ATOM 1522 C CA . ALA A 1 196 ? 2.523 1.229 16.466 1.00 95.94 196 ALA A CA 1
ATOM 1523 C C . ALA A 1 196 ? 3.671 0.554 15.684 1.00 95.94 196 ALA A C 1
ATOM 1525 O O . ALA A 1 196 ? 4.360 1.221 14.907 1.00 95.94 196 ALA A O 1
ATOM 1526 N N . ILE A 1 197 ? 3.865 -0.760 15.846 1.00 95.38 197 ILE A N 1
ATOM 1527 C CA . ILE A 1 197 ? 4.849 -1.547 15.085 1.00 95.38 197 ILE A CA 1
ATOM 1528 C C . ILE A 1 197 ? 4.394 -1.723 13.628 1.00 95.38 197 ILE A C 1
ATOM 1530 O O . ILE A 1 197 ? 5.189 -1.482 12.721 1.00 95.38 197 ILE A O 1
ATOM 1534 N N . GLU A 1 198 ? 3.127 -2.078 13.397 1.00 96.31 198 GLU A N 1
ATOM 1535 C CA . GLU A 1 198 ? 2.519 -2.197 12.061 1.00 96.31 198 GLU A CA 1
ATOM 1536 C C . GLU A 1 198 ? 2.647 -0.882 11.273 1.00 96.31 198 GLU A C 1
ATOM 1538 O O . GLU A 1 198 ? 3.151 -0.872 10.149 1.00 96.31 198 GLU A O 1
ATOM 1543 N N . VAL A 1 199 ? 2.284 0.251 11.887 1.00 96.12 199 VAL A N 1
ATOM 1544 C CA . VAL A 1 199 ? 2.432 1.589 11.292 1.00 96.12 199 VAL A CA 1
ATOM 1545 C C . VAL A 1 199 ? 3.900 1.911 11.002 1.00 96.12 199 VAL A C 1
ATOM 1547 O O . VAL A 1 199 ? 4.202 2.344 9.894 1.00 96.12 199 VAL A O 1
ATOM 1550 N N . SER A 1 200 ? 4.827 1.633 11.927 1.00 95.94 200 SER A N 1
ATOM 1551 C CA . SER A 1 200 ? 6.265 1.874 11.702 1.00 95.94 200 SER A CA 1
ATOM 1552 C C . SER A 1 200 ? 6.815 1.084 10.504 1.00 95.94 200 SER A C 1
ATOM 1554 O O . SER A 1 200 ? 7.657 1.583 9.756 1.00 95.94 200 SER A O 1
ATOM 1556 N N . GLN A 1 201 ? 6.339 -0.149 10.300 1.00 96.62 201 GLN A N 1
ATOM 1557 C CA . GLN A 1 201 ? 6.715 -0.975 9.150 1.00 96.62 201 GLN A CA 1
ATOM 1558 C C . GLN A 1 201 ? 6.138 -0.410 7.846 1.00 96.62 201 GLN A C 1
ATOM 1560 O O . GLN A 1 201 ? 6.873 -0.276 6.867 1.00 96.62 201 GLN A O 1
ATOM 1565 N N . LEU A 1 202 ? 4.866 0.002 7.844 1.00 97.12 202 LEU A N 1
ATOM 1566 C CA . LEU A 1 202 ? 4.233 0.649 6.692 1.00 97.12 202 LEU A CA 1
ATOM 1567 C C . LEU A 1 202 ? 4.918 1.976 6.326 1.00 97.12 202 LEU A C 1
ATOM 1569 O O . LEU A 1 202 ? 5.175 2.220 5.148 1.00 97.12 202 LEU A O 1
ATOM 1573 N N . GLU A 1 203 ? 5.277 2.812 7.302 1.00 95.56 203 GLU A N 1
ATOM 1574 C CA . GLU A 1 203 ? 6.011 4.065 7.077 1.00 95.56 203 GLU A CA 1
ATOM 1575 C C . GLU A 1 203 ? 7.399 3.823 6.463 1.00 95.56 203 GLU A C 1
ATOM 1577 O O . GLU A 1 203 ? 7.792 4.526 5.524 1.00 95.56 203 GLU A O 1
ATOM 1582 N N . ALA A 1 204 ? 8.120 2.795 6.921 1.00 95.19 204 ALA A N 1
ATOM 1583 C CA . ALA A 1 204 ? 9.390 2.383 6.327 1.00 95.19 204 ALA A CA 1
ATOM 1584 C C . ALA A 1 204 ? 9.213 1.891 4.876 1.00 95.19 204 ALA A C 1
ATOM 1586 O O . ALA A 1 204 ? 9.956 2.314 3.986 1.00 95.19 204 ALA A O 1
ATOM 1587 N N . THR A 1 205 ? 8.197 1.063 4.603 1.00 96.62 205 THR A N 1
ATOM 1588 C CA . THR A 1 205 ? 7.877 0.585 3.247 1.00 96.62 205 THR A CA 1
ATOM 1589 C C . THR A 1 205 ? 7.488 1.733 2.312 1.00 96.62 205 THR A C 1
ATOM 1591 O O . THR A 1 205 ? 8.016 1.827 1.205 1.00 96.62 205 THR A O 1
ATOM 1594 N N . ILE A 1 206 ? 6.630 2.656 2.759 1.00 96.00 206 ILE A N 1
ATOM 1595 C CA . ILE A 1 206 ? 6.236 3.857 2.004 1.00 96.00 206 ILE A CA 1
ATOM 1596 C C . ILE A 1 206 ? 7.457 4.736 1.700 1.00 96.00 206 ILE A C 1
ATOM 1598 O O . ILE A 1 206 ? 7.560 5.283 0.602 1.00 96.00 206 ILE A O 1
ATOM 1602 N N . SER A 1 207 ? 8.398 4.857 2.638 1.00 95.19 207 SER A N 1
ATOM 1603 C CA . SER A 1 207 ? 9.632 5.627 2.442 1.00 95.19 207 SER A CA 1
ATOM 1604 C C . SER A 1 207 ? 10.536 4.992 1.378 1.00 95.19 207 SER A C 1
ATOM 1606 O O . SER A 1 207 ? 10.957 5.680 0.449 1.00 95.19 207 SER A O 1
ATOM 1608 N N . GLY A 1 208 ? 10.749 3.672 1.432 1.00 96.06 208 GLY A N 1
ATOM 1609 C CA . GLY A 1 208 ? 11.522 2.946 0.416 1.00 96.06 208 GLY A CA 1
ATOM 1610 C C . GLY A 1 208 ? 10.862 2.913 -0.971 1.00 96.06 208 GLY A C 1
ATOM 1611 O O . GLY A 1 208 ? 11.560 2.867 -1.986 1.00 96.06 208 GLY A O 1
ATOM 1612 N N . LEU A 1 209 ? 9.527 2.967 -1.046 1.00 95.88 209 LEU A N 1
ATOM 1613 C CA . LEU A 1 209 ? 8.796 3.111 -2.311 1.00 95.88 209 LEU A CA 1
ATOM 1614 C C . LEU A 1 209 ? 8.923 4.526 -2.898 1.00 95.88 209 LEU A C 1
ATOM 1616 O O . LEU A 1 209 ? 9.042 4.662 -4.114 1.00 95.88 209 LEU A O 1
ATOM 1620 N N . LYS A 1 210 ? 8.956 5.573 -2.060 1.00 96.19 210 LYS A N 1
ATOM 1621 C CA . LYS A 1 210 ? 9.203 6.957 -2.507 1.00 96.19 210 LYS A CA 1
ATOM 1622 C C . LYS A 1 210 ? 10.603 7.129 -3.094 1.00 96.19 210 LYS A C 1
ATOM 1624 O O . LYS A 1 210 ? 10.717 7.665 -4.188 1.00 96.19 210 LYS A O 1
ATOM 1629 N N . GLU A 1 211 ? 11.640 6.609 -2.436 1.00 96.44 211 GLU A N 1
ATOM 1630 C CA . GLU A 1 211 ? 13.018 6.651 -2.957 1.00 96.44 211 GLU A CA 1
ATOM 1631 C C . GLU A 1 211 ? 13.131 5.941 -4.322 1.00 96.44 211 GLU A C 1
ATOM 1633 O O . GLU A 1 211 ? 13.750 6.448 -5.260 1.00 96.44 211 GLU A O 1
ATOM 1638 N N . GLN A 1 212 ? 12.469 4.788 -4.476 1.00 96.75 212 GLN A N 1
ATOM 1639 C CA . GLN A 1 212 ? 12.402 4.079 -5.758 1.00 96.75 212 GLN A CA 1
ATOM 1640 C C . GLN A 1 212 ? 11.643 4.870 -6.833 1.00 96.75 212 GLN A C 1
ATOM 1642 O O . GLN A 1 212 ? 12.063 4.858 -7.991 1.00 96.75 212 GLN A O 1
ATOM 1647 N N . LEU A 1 213 ? 10.563 5.569 -6.469 1.00 96.00 213 LEU A N 1
ATOM 1648 C CA . LEU A 1 213 ? 9.798 6.420 -7.382 1.00 96.00 213 LEU A CA 1
ATOM 1649 C C . LEU A 1 213 ? 10.608 7.642 -7.839 1.00 96.00 213 LEU A C 1
ATOM 1651 O O . LEU A 1 213 ? 10.654 7.912 -9.036 1.00 96.00 213 LEU A O 1
ATOM 1655 N N . GLU A 1 214 ? 11.297 8.334 -6.929 1.00 97.00 214 GLU A N 1
ATOM 1656 C CA . GLU A 1 214 ? 12.188 9.457 -7.261 1.00 97.00 214 GLU A CA 1
ATOM 1657 C C . GLU A 1 214 ? 13.319 9.005 -8.192 1.00 97.00 214 GLU A C 1
ATOM 1659 O O . GLU A 1 214 ? 13.536 9.601 -9.250 1.00 97.00 214 GLU A O 1
ATOM 1664 N N . LYS A 1 215 ? 13.974 7.880 -7.876 1.00 97.31 215 LYS A N 1
ATOM 1665 C CA . LYS A 1 215 ? 14.986 7.282 -8.755 1.00 97.31 215 LYS A CA 1
ATOM 1666 C C . LYS A 1 215 ? 14.422 6.931 -10.135 1.00 97.31 215 LYS A C 1
ATOM 1668 O O . LYS A 1 215 ? 15.085 7.179 -11.140 1.00 97.31 215 LYS A O 1
ATOM 1673 N N . LYS A 1 216 ? 13.210 6.371 -10.211 1.00 97.06 216 LYS A N 1
ATOM 1674 C CA . LYS A 1 216 ? 12.563 6.041 -11.491 1.00 97.06 216 LYS A CA 1
ATOM 1675 C C . LYS A 1 216 ? 12.135 7.277 -12.279 1.00 97.06 216 LYS A C 1
ATOM 1677 O O . LYS A 1 216 ? 12.231 7.246 -13.501 1.00 97.06 216 LYS A O 1
ATOM 1682 N N . SER A 1 217 ? 11.757 8.363 -11.607 1.00 97.25 217 SER A N 1
ATOM 1683 C CA . SER A 1 217 ? 11.510 9.660 -12.243 1.00 97.25 217 SER A CA 1
ATOM 1684 C C . SER A 1 217 ? 12.785 10.210 -12.888 1.00 97.25 217 SER A C 1
ATOM 1686 O O . SER A 1 217 ? 12.753 10.616 -14.044 1.00 97.25 217 SER A O 1
ATOM 1688 N N . LEU A 1 218 ? 13.924 10.144 -12.188 1.00 96.75 218 LEU A N 1
ATOM 1689 C CA . LEU A 1 218 ? 15.225 10.554 -12.733 1.00 96.75 218 LEU A CA 1
ATOM 1690 C C . LEU A 1 218 ? 15.678 9.654 -13.896 1.00 96.75 218 LEU A C 1
ATOM 1692 O O . LEU A 1 218 ? 16.209 10.150 -14.888 1.00 96.75 218 LEU A O 1
ATOM 1696 N N . GLU A 1 219 ? 15.465 8.337 -13.816 1.00 97.00 219 GLU A N 1
ATOM 1697 C CA . GLU A 1 219 ? 15.730 7.425 -14.941 1.00 97.00 219 GLU A CA 1
ATOM 1698 C C . GLU A 1 219 ? 14.844 7.748 -16.162 1.00 97.00 219 GLU A C 1
ATOM 1700 O O . GLU A 1 219 ? 15.331 7.686 -17.290 1.00 97.00 219 GLU A O 1
ATOM 1705 N N . ALA A 1 220 ? 13.581 8.137 -15.953 1.00 95.88 220 ALA A N 1
ATOM 1706 C CA . ALA A 1 220 ? 12.661 8.531 -17.021 1.00 95.88 220 ALA A CA 1
ATOM 1707 C C . ALA A 1 220 ? 13.043 9.873 -17.672 1.00 95.88 220 ALA A C 1
ATOM 1709 O O . ALA A 1 220 ? 13.140 9.930 -18.893 1.00 95.88 220 ALA A O 1
ATOM 1710 N N . GLU A 1 221 ? 13.344 10.912 -16.887 1.00 97.25 221 GLU A N 1
ATOM 1711 C CA . GLU A 1 221 ? 13.774 12.235 -17.379 1.00 97.25 221 GLU A CA 1
ATOM 1712 C C . GLU A 1 221 ? 15.057 12.140 -18.231 1.00 97.25 221 GLU A C 1
ATOM 1714 O O . GLU A 1 221 ? 15.170 12.747 -19.298 1.00 97.25 221 GLU A O 1
ATOM 1719 N N . ASN A 1 222 ? 16.015 11.302 -17.813 1.00 96.88 222 ASN A N 1
ATOM 1720 C CA . ASN A 1 222 ? 17.223 11.040 -18.601 1.00 96.88 222 ASN A CA 1
ATOM 1721 C C . ASN A 1 222 ? 16.921 10.301 -19.918 1.00 96.88 222 ASN A C 1
ATOM 1723 O O . ASN A 1 222 ? 17.575 10.567 -20.927 1.00 96.88 222 ASN A O 1
ATOM 1727 N N . LEU A 1 223 ? 15.946 9.384 -19.934 1.00 96.38 223 LEU A N 1
ATOM 1728 C CA . LEU A 1 223 ? 15.519 8.700 -21.159 1.00 96.38 223 LEU A CA 1
ATOM 1729 C C . LEU A 1 223 ? 14.753 9.634 -22.103 1.00 96.38 223 LEU A C 1
ATOM 1731 O O . LEU A 1 223 ? 15.023 9.608 -23.300 1.00 96.38 223 LEU A O 1
ATOM 1735 N N . GLU A 1 224 ? 13.860 10.477 -21.581 1.00 97.50 224 GLU A N 1
ATOM 1736 C CA . GLU A 1 224 ? 13.127 11.497 -22.339 1.00 97.50 224 GLU A CA 1
ATOM 1737 C C . GLU A 1 224 ? 14.095 12.455 -23.041 1.00 97.50 224 GLU A C 1
ATOM 1739 O O . GLU A 1 224 ? 14.006 12.649 -24.255 1.00 97.50 224 GLU A O 1
ATOM 1744 N N . LYS A 1 225 ? 15.113 12.946 -22.321 1.00 97.81 225 LYS A N 1
ATOM 1745 C CA . LYS A 1 225 ? 16.185 13.745 -22.923 1.00 97.81 225 LYS A CA 1
ATOM 1746 C C . LYS A 1 225 ? 16.925 12.987 -24.034 1.00 97.81 225 LYS A C 1
ATOM 1748 O O . LYS A 1 225 ? 17.121 13.535 -25.112 1.00 97.81 225 LYS A O 1
ATOM 1753 N N . VAL A 1 226 ? 17.322 11.732 -23.802 1.00 96.69 226 VAL A N 1
ATOM 1754 C CA . VAL A 1 226 ? 18.053 10.915 -24.795 1.00 96.69 226 VAL A CA 1
ATOM 1755 C C . VAL A 1 226 ? 17.191 10.537 -26.011 1.00 96.69 226 VAL A C 1
ATOM 1757 O O . VAL A 1 226 ? 17.742 10.197 -27.059 1.00 96.69 226 VAL A O 1
ATOM 1760 N N . VAL A 1 227 ? 15.860 10.591 -25.904 1.00 96.88 227 VAL A N 1
ATOM 1761 C CA . VAL A 1 227 ? 14.945 10.514 -27.053 1.00 96.88 227 VAL A CA 1
ATOM 1762 C C . VAL A 1 227 ? 14.929 11.849 -27.802 1.00 96.88 227 VAL A C 1
ATOM 1764 O O . VAL A 1 227 ? 15.199 11.852 -28.998 1.00 96.88 227 VAL A O 1
ATOM 1767 N N . GLY A 1 228 ? 14.767 12.983 -27.111 1.00 96.88 228 GLY A N 1
ATOM 1768 C CA . GLY A 1 228 ? 14.840 14.312 -27.735 1.00 96.88 228 GLY A CA 1
ATOM 1769 C C . GLY A 1 228 ? 16.163 14.578 -28.472 1.00 96.88 228 GLY A C 1
ATOM 1770 O O . GLY A 1 228 ? 16.147 15.027 -29.615 1.00 96.88 228 GLY A O 1
ATOM 1771 N N . ASP A 1 229 ? 17.298 14.205 -27.869 1.00 96.19 229 ASP A N 1
ATOM 1772 C CA . ASP A 1 229 ? 18.646 14.279 -28.465 1.00 96.19 229 ASP A CA 1
ATOM 1773 C C . ASP A 1 229 ? 18.823 13.347 -29.695 1.00 96.19 229 ASP A C 1
ATOM 1775 O O . ASP A 1 229 ? 19.813 13.456 -30.424 1.00 96.19 229 ASP A O 1
ATOM 1779 N N . LYS A 1 230 ? 17.895 12.405 -29.934 1.00 96.75 230 LYS A N 1
ATOM 1780 C CA . LYS A 1 230 ? 17.851 11.552 -31.136 1.00 96.75 230 LYS A CA 1
ATOM 1781 C C . LYS A 1 230 ? 16.858 12.056 -32.171 1.00 96.75 230 LYS A C 1
ATOM 1783 O O . LYS A 1 230 ? 17.177 11.990 -33.352 1.00 96.75 230 LYS A O 1
ATOM 1788 N N . ASP A 1 231 ? 15.702 12.563 -31.758 1.00 97.50 231 ASP A N 1
ATOM 1789 C CA . ASP A 1 231 ? 14.682 13.092 -32.669 1.00 97.50 231 ASP A CA 1
ATOM 1790 C C . ASP A 1 231 ? 15.186 14.347 -33.406 1.00 97.50 231 ASP A C 1
ATOM 1792 O O . ASP A 1 231 ? 14.921 14.524 -34.598 1.00 97.50 231 ASP A O 1
ATOM 1796 N N . THR A 1 232 ? 16.010 15.173 -32.747 1.00 96.56 232 THR A N 1
ATOM 1797 C CA . THR A 1 232 ? 16.763 16.257 -33.405 1.00 96.56 232 THR A CA 1
ATOM 1798 C C . THR A 1 232 ? 17.716 15.714 -34.467 1.00 96.56 232 THR A C 1
ATOM 1800 O O . THR A 1 232 ? 17.659 16.149 -35.614 1.00 96.56 232 THR A O 1
ATOM 1803 N N . LYS A 1 233 ? 18.531 14.707 -34.133 1.00 97.12 233 LYS A N 1
ATOM 1804 C CA . LYS A 1 233 ? 19.473 14.091 -35.078 1.00 97.12 233 LYS A CA 1
ATOM 1805 C C . LYS A 1 233 ? 18.782 13.358 -36.238 1.00 97.12 233 LYS A C 1
ATOM 1807 O O . LYS A 1 233 ? 19.302 13.345 -37.349 1.00 97.12 233 LYS A O 1
ATOM 1812 N N . ILE A 1 234 ? 17.618 12.755 -36.008 1.00 96.25 234 ILE A N 1
ATOM 1813 C CA . ILE A 1 234 ? 16.786 12.179 -37.075 1.00 96.25 234 ILE A CA 1
ATOM 1814 C C . ILE A 1 234 ? 16.311 13.294 -38.013 1.00 96.25 234 ILE A C 1
ATOM 1816 O O . ILE A 1 234 ? 16.432 13.148 -39.224 1.00 96.25 234 ILE A O 1
ATOM 1820 N N . SER A 1 235 ? 15.882 14.435 -37.464 1.00 96.00 235 SER A N 1
ATOM 1821 C CA . SER A 1 235 ? 15.487 15.607 -38.259 1.00 96.00 235 SER A CA 1
ATOM 1822 C C . SER A 1 235 ? 16.643 16.160 -39.110 1.00 96.00 235 SER A C 1
ATOM 1824 O O . SER A 1 235 ? 16.428 16.508 -40.268 1.00 96.00 235 SER A O 1
ATOM 1826 N N . GLU A 1 236 ? 17.869 16.196 -38.570 1.00 95.81 236 GLU A N 1
ATOM 1827 C CA . GLU A 1 236 ? 19.092 16.553 -39.313 1.00 95.81 236 GLU A CA 1
ATOM 1828 C C . GLU A 1 236 ? 19.360 15.560 -40.463 1.00 95.81 236 GLU A C 1
ATOM 1830 O O . GLU A 1 236 ? 19.560 15.962 -41.611 1.00 95.81 236 GLU A O 1
ATOM 1835 N N . MET A 1 237 ? 19.281 14.254 -40.189 1.00 95.88 237 MET A N 1
ATOM 1836 C CA . MET A 1 237 ? 19.477 13.212 -41.204 1.00 95.88 237 MET A CA 1
ATOM 1837 C C . MET A 1 237 ? 18.400 13.237 -42.301 1.00 95.88 237 MET A C 1
ATOM 1839 O O . MET A 1 237 ? 18.721 13.009 -43.466 1.00 95.88 237 MET A O 1
ATOM 1843 N N . ASP A 1 238 ? 17.143 13.544 -41.971 1.00 95.50 238 ASP A N 1
ATOM 1844 C CA . ASP A 1 238 ? 16.071 13.704 -42.960 1.00 95.50 238 ASP A CA 1
ATOM 1845 C C . ASP A 1 238 ? 16.290 14.939 -43.856 1.00 95.50 238 ASP A C 1
ATOM 1847 O O . ASP A 1 238 ? 15.957 14.901 -45.049 1.00 95.50 238 ASP A O 1
ATOM 1851 N N . THR A 1 239 ? 16.909 16.013 -43.340 1.00 95.94 239 THR A N 1
ATOM 1852 C CA . THR A 1 239 ? 17.359 17.133 -44.185 1.00 95.94 239 THR A CA 1
ATOM 1853 C C . THR A 1 239 ? 18.519 16.739 -45.102 1.00 95.94 239 THR A C 1
ATOM 1855 O O . THR A 1 239 ? 18.409 16.964 -46.308 1.00 95.94 239 THR A O 1
ATOM 1858 N N . ASP A 1 240 ? 19.550 16.050 -44.600 1.00 95.38 240 ASP A N 1
ATOM 1859 C CA . ASP A 1 240 ? 20.678 15.567 -45.419 1.00 95.38 240 ASP A CA 1
ATOM 1860 C C . ASP A 1 240 ? 20.207 14.627 -46.546 1.00 95.38 240 ASP A C 1
ATOM 1862 O O . ASP A 1 240 ? 20.604 14.764 -47.705 1.00 95.38 240 ASP A O 1
ATOM 1866 N N . ILE A 1 241 ? 19.301 13.690 -46.236 1.00 95.06 241 ILE A N 1
ATOM 1867 C CA . ILE A 1 241 ? 18.693 12.768 -47.211 1.00 95.06 241 ILE A CA 1
ATOM 1868 C C . ILE A 1 241 ? 17.890 13.533 -48.274 1.00 95.06 241 ILE A C 1
ATOM 1870 O O . ILE A 1 241 ? 17.863 13.133 -49.443 1.00 95.06 241 ILE A O 1
ATOM 1874 N N . SER A 1 242 ? 17.242 14.636 -47.894 1.00 95.38 242 SER A N 1
ATOM 1875 C CA . SER A 1 242 ? 16.489 15.488 -48.819 1.00 95.38 242 SER A CA 1
ATOM 1876 C C . SER A 1 242 ? 17.413 16.285 -49.746 1.00 95.38 242 SER A C 1
ATOM 1878 O O . SER A 1 242 ? 17.139 16.371 -50.945 1.00 95.38 242 SER A O 1
ATOM 1880 N N . GLU A 1 243 ? 18.536 16.805 -49.242 1.00 95.94 243 GLU A N 1
ATOM 1881 C CA . GLU A 1 243 ? 19.542 17.479 -50.071 1.00 95.94 243 GLU A CA 1
ATOM 1882 C C . GLU A 1 243 ? 20.258 16.510 -51.022 1.00 95.94 243 GLU A C 1
ATOM 1884 O O . GLU A 1 243 ? 20.378 16.801 -52.214 1.00 95.94 243 GLU A O 1
ATOM 1889 N N . LEU A 1 244 ? 20.659 15.328 -50.541 1.00 95.12 244 LEU A N 1
ATOM 1890 C CA . LEU A 1 244 ? 21.279 14.288 -51.369 1.00 95.12 244 LEU A CA 1
ATOM 1891 C C . LEU A 1 244 ? 20.345 13.806 -52.486 1.00 95.12 244 LEU A C 1
ATOM 1893 O O . LEU A 1 244 ? 20.791 13.633 -53.620 1.00 95.12 244 LEU A O 1
ATOM 1897 N N . ARG A 1 245 ? 19.043 13.652 -52.205 1.00 96.12 245 ARG A N 1
ATOM 1898 C CA . ARG A 1 245 ? 18.029 13.337 -53.226 1.00 96.12 245 ARG A CA 1
ATOM 1899 C C . ARG A 1 245 ? 17.967 14.420 -54.304 1.00 96.12 245 ARG A C 1
ATOM 1901 O O . ARG A 1 245 ? 18.057 14.100 -55.484 1.00 96.12 245 ARG A O 1
ATOM 1908 N N . ARG A 1 246 ? 17.882 15.691 -53.897 1.00 96.31 246 ARG A N 1
ATOM 1909 C CA . ARG A 1 246 ? 17.840 16.858 -54.796 1.00 96.31 246 ARG A CA 1
ATOM 1910 C C . ARG A 1 246 ? 19.086 16.940 -55.693 1.00 96.31 246 ARG A C 1
ATOM 1912 O O . ARG A 1 246 ? 18.990 17.309 -56.860 1.00 96.31 246 ARG A O 1
ATOM 1919 N N . VAL A 1 247 ? 20.257 16.585 -55.158 1.00 95.19 247 VAL A N 1
ATOM 1920 C CA . VAL A 1 247 ? 21.520 16.506 -55.914 1.00 95.19 247 VAL A CA 1
ATOM 1921 C C . VAL A 1 247 ? 21.546 15.297 -56.859 1.00 95.19 247 VAL A C 1
ATOM 1923 O O . VAL A 1 247 ? 22.049 15.418 -57.973 1.00 95.19 247 VAL A O 1
ATOM 1926 N N . GLY A 1 248 ? 20.968 14.158 -56.467 1.00 93.94 248 GLY A N 1
ATOM 1927 C CA . GLY A 1 248 ? 20.764 13.007 -57.355 1.00 93.94 248 GLY A CA 1
ATOM 1928 C C . GLY A 1 248 ? 19.871 13.347 -58.552 1.00 93.94 248 GLY A C 1
ATOM 1929 O O . GLY A 1 248 ? 20.264 13.116 -59.690 1.00 93.94 248 GLY A O 1
ATOM 1930 N N . GLU A 1 249 ? 18.729 13.994 -58.307 1.00 95.62 249 GLU A N 1
ATOM 1931 C CA . GLU A 1 249 ? 17.800 14.467 -59.346 1.00 95.62 249 GLU A CA 1
ATOM 1932 C C . GLU A 1 249 ? 18.484 15.440 -60.332 1.00 95.62 249 GLU A C 1
ATOM 1934 O O . GLU A 1 249 ? 18.315 15.319 -61.546 1.00 95.62 249 GLU A O 1
ATOM 1939 N N . GLU A 1 250 ? 19.340 16.341 -59.835 1.00 96.12 250 GLU A N 1
ATOM 1940 C CA . GLU A 1 250 ? 20.201 17.196 -60.666 1.00 96.12 250 GLU A CA 1
ATOM 1941 C C . GLU A 1 250 ? 21.191 16.411 -61.550 1.00 96.12 250 GLU A C 1
ATOM 1943 O O . GLU A 1 250 ? 21.538 16.875 -62.639 1.00 96.12 250 GLU A O 1
ATOM 1948 N N . PHE A 1 251 ? 21.722 15.276 -61.085 1.00 93.38 251 PHE A N 1
ATOM 1949 C CA . PHE A 1 251 ? 22.636 14.443 -61.873 1.00 93.38 251 PHE A CA 1
ATOM 1950 C C . PHE A 1 251 ? 21.886 13.575 -62.889 1.00 93.38 251 PHE A C 1
ATOM 1952 O O . PHE A 1 251 ? 22.343 13.480 -64.027 1.00 93.38 251 PHE A O 1
ATOM 1959 N N . ASP A 1 252 ? 20.719 13.034 -62.538 1.00 95.12 252 ASP A N 1
ATOM 1960 C CA . ASP A 1 252 ? 19.845 12.294 -63.458 1.00 95.12 252 ASP A CA 1
ATOM 1961 C C . ASP A 1 252 ? 19.343 13.177 -64.614 1.00 95.12 252 ASP A C 1
ATOM 1963 O O . ASP A 1 252 ? 19.227 12.711 -65.751 1.00 95.12 252 ASP A O 1
ATOM 1967 N N . GLU A 1 253 ? 19.076 14.465 -64.363 1.00 96.25 253 GLU A N 1
ATOM 1968 C CA . GLU A 1 253 ? 18.770 15.430 -65.425 1.00 96.25 253 GLU A CA 1
ATOM 1969 C C . GLU A 1 253 ? 19.981 15.638 -66.350 1.00 96.25 253 GLU A C 1
ATOM 1971 O O . GLU A 1 253 ? 19.853 15.491 -67.565 1.00 96.25 253 GLU A O 1
ATOM 1976 N N . LYS A 1 254 ? 21.178 15.883 -65.795 1.00 96.50 254 LYS A N 1
ATOM 1977 C CA . LYS A 1 254 ? 22.421 16.075 -66.575 1.00 96.50 254 LYS A CA 1
ATOM 1978 C C . LYS A 1 254 ? 22.807 14.832 -67.388 1.00 96.50 254 LYS A C 1
ATOM 1980 O O . LYS A 1 254 ? 23.275 14.974 -68.516 1.00 96.50 254 LYS A O 1
ATOM 1985 N N . LEU A 1 255 ? 22.601 13.629 -66.846 1.00 94.56 255 LEU A N 1
ATOM 1986 C CA . LEU A 1 255 ? 22.834 12.359 -67.542 1.00 94.56 255 LEU A CA 1
ATOM 1987 C C . LEU A 1 255 ? 21.875 12.189 -68.722 1.00 94.56 255 LEU A C 1
ATOM 1989 O O . LEU A 1 255 ? 22.328 11.960 -69.840 1.00 94.56 255 LEU A O 1
ATOM 1993 N N . ARG A 1 256 ? 20.572 12.400 -68.507 1.00 96.38 256 ARG A N 1
ATOM 1994 C CA . ARG A 1 256 ? 19.550 12.370 -69.567 1.00 96.38 256 ARG A CA 1
ATOM 1995 C C . ARG A 1 256 ? 19.818 13.410 -70.656 1.00 96.38 256 ARG A C 1
ATOM 1997 O O . ARG A 1 256 ? 19.635 13.143 -71.840 1.00 96.38 256 ARG A O 1
ATOM 2004 N N . ASP A 1 257 ? 20.285 14.593 -70.268 1.00 96.06 257 ASP A N 1
ATOM 2005 C CA . ASP A 1 257 ? 20.621 15.669 -71.199 1.00 96.06 257 ASP A CA 1
ATOM 2006 C C . ASP A 1 257 ? 21.891 15.351 -72.019 1.00 96.06 257 ASP A C 1
ATOM 2008 O O . ASP A 1 257 ? 22.045 15.847 -73.136 1.00 96.06 257 ASP A O 1
ATOM 2012 N N . LEU A 1 258 ? 22.796 14.498 -71.520 1.00 93.00 258 LEU A N 1
ATOM 2013 C CA . LEU A 1 258 ? 23.915 13.932 -72.290 1.00 93.00 258 LEU A CA 1
ATOM 2014 C C . LEU A 1 258 ? 23.476 12.754 -73.173 1.00 93.00 258 LEU A C 1
ATOM 2016 O O . LEU A 1 258 ? 23.882 12.692 -74.331 1.00 93.00 258 LEU A O 1
ATOM 2020 N N . GLU A 1 259 ? 22.610 11.875 -72.671 1.00 92.56 259 GLU A N 1
ATOM 2021 C CA . GLU A 1 259 ? 22.030 10.738 -73.400 1.00 92.56 259 GLU A CA 1
ATOM 2022 C C . GLU A 1 259 ? 21.256 11.203 -74.647 1.00 92.56 259 GLU A C 1
ATOM 2024 O O . GLU A 1 259 ? 21.503 10.721 -75.750 1.00 92.56 259 GLU A O 1
ATOM 2029 N N . LEU A 1 260 ? 20.430 12.248 -74.521 1.00 93.38 260 LEU A N 1
ATOM 2030 C CA . LEU A 1 260 ? 19.736 12.865 -75.658 1.00 93.38 260 LEU A CA 1
ATOM 2031 C C . LEU A 1 260 ? 20.696 13.477 -76.693 1.00 93.38 260 LEU A C 1
ATOM 2033 O O . LEU A 1 260 ? 20.411 13.444 -77.892 1.00 93.38 260 LEU A O 1
ATOM 2037 N N . LYS A 1 261 ? 21.847 14.019 -76.266 1.00 91.62 261 LYS A N 1
ATOM 2038 C CA . LYS A 1 261 ? 22.883 14.506 -77.196 1.00 91.62 261 LYS A CA 1
ATOM 2039 C C . LYS A 1 261 ? 23.578 13.337 -77.896 1.00 91.62 261 LYS A C 1
ATOM 2041 O O . LYS A 1 261 ? 23.764 13.398 -79.109 1.00 91.62 261 LYS A O 1
ATOM 2046 N N . MET A 1 262 ? 23.905 12.274 -77.165 1.00 86.69 262 MET A N 1
ATOM 2047 C CA . MET A 1 262 ? 24.477 11.032 -77.692 1.00 86.69 262 MET A CA 1
ATOM 2048 C C . MET A 1 262 ? 23.579 10.413 -78.775 1.00 86.69 262 MET A C 1
ATOM 2050 O O . MET A 1 262 ? 24.023 10.241 -79.913 1.00 86.69 262 MET A O 1
ATOM 2054 N N . ASP A 1 263 ? 22.296 10.192 -78.480 1.00 86.62 263 ASP A N 1
ATOM 2055 C CA . ASP A 1 263 ? 21.328 9.681 -79.458 1.00 86.62 263 ASP A CA 1
ATOM 2056 C C . ASP A 1 263 ? 21.142 10.627 -80.656 1.00 86.62 263 ASP A C 1
ATOM 2058 O O . ASP A 1 263 ? 20.931 10.157 -81.774 1.00 86.62 263 ASP A O 1
ATOM 2062 N N . SER A 1 264 ? 21.287 11.947 -80.473 1.00 89.25 264 SER A N 1
ATOM 2063 C CA . SER A 1 264 ? 21.237 12.900 -81.592 1.00 89.25 264 SER A CA 1
ATOM 2064 C C . SER A 1 264 ? 22.427 12.784 -82.554 1.00 89.25 264 SER A C 1
ATOM 2066 O O . SER A 1 264 ? 22.247 12.990 -83.753 1.00 89.25 264 SER A O 1
ATOM 2068 N N . TYR A 1 265 ? 23.621 12.410 -82.071 1.00 84.12 265 TYR A N 1
ATOM 2069 C CA . TYR A 1 265 ? 24.808 12.194 -82.911 1.00 84.12 265 TYR A CA 1
ATOM 2070 C C . TYR A 1 265 ? 24.830 10.815 -83.577 1.00 84.12 265 TYR A C 1
ATOM 2072 O O . TYR A 1 265 ? 25.349 10.681 -84.686 1.00 84.12 265 TYR A O 1
ATOM 2080 N N . ARG A 1 266 ? 24.236 9.801 -82.940 1.00 84.75 266 ARG A N 1
ATOM 2081 C CA . ARG A 1 266 ? 24.166 8.418 -83.434 1.00 84.75 266 ARG A CA 1
ATOM 2082 C C . ARG A 1 266 ? 23.769 8.286 -84.922 1.00 84.75 266 ARG A C 1
ATOM 2084 O O . ARG A 1 266 ? 24.501 7.604 -85.640 1.00 84.75 266 ARG A O 1
ATOM 2091 N N . PRO A 1 267 ? 22.708 8.944 -85.447 1.00 86.00 267 PRO A N 1
ATOM 2092 C CA . PRO A 1 267 ? 22.382 8.885 -86.874 1.00 86.00 267 PRO A CA 1
ATOM 2093 C C . PRO A 1 267 ? 23.412 9.584 -87.774 1.00 86.00 267 PRO A C 1
ATOM 2095 O O . PRO A 1 267 ? 23.658 9.094 -88.870 1.00 86.00 267 PRO A O 1
ATOM 2098 N N . LEU A 1 268 ? 24.058 10.673 -87.330 1.00 86.75 268 LEU A N 1
ATOM 2099 C CA . LEU A 1 268 ? 25.097 11.348 -88.124 1.00 86.75 268 LEU A CA 1
ATOM 2100 C C . LEU A 1 268 ? 26.335 10.465 -88.310 1.00 86.75 268 LEU A C 1
ATOM 2102 O O . LEU A 1 268 ? 26.893 10.434 -89.404 1.00 86.75 268 LEU A O 1
ATOM 2106 N N . VAL A 1 269 ? 26.742 9.720 -87.276 1.00 83.12 269 VAL A N 1
ATOM 2107 C CA . VAL A 1 269 ? 27.870 8.776 -87.376 1.00 83.12 269 VAL A CA 1
ATOM 2108 C C . VAL A 1 269 ? 27.518 7.608 -88.304 1.00 83.12 269 VAL A C 1
ATOM 2110 O O . VAL A 1 269 ? 28.334 7.229 -89.140 1.00 83.12 269 VAL A O 1
ATOM 2113 N N . ILE A 1 270 ? 26.287 7.085 -88.231 1.00 83.69 270 ILE A N 1
ATOM 2114 C CA . ILE A 1 270 ? 25.792 6.042 -89.147 1.00 83.69 270 ILE A CA 1
ATOM 2115 C C . ILE A 1 270 ? 25.772 6.549 -90.600 1.00 83.69 270 ILE A C 1
ATOM 2117 O O . ILE A 1 270 ? 26.269 5.870 -91.499 1.00 83.69 270 ILE A O 1
ATOM 2121 N N . ASP A 1 271 ? 25.262 7.758 -90.849 1.00 84.81 271 ASP A N 1
ATOM 2122 C CA . ASP A 1 271 ? 25.285 8.368 -92.181 1.00 84.81 271 ASP A CA 1
ATOM 2123 C C . ASP A 1 271 ? 26.714 8.611 -92.678 1.00 84.81 271 ASP A C 1
ATOM 2125 O O . ASP A 1 271 ? 26.997 8.368 -93.852 1.00 84.81 271 ASP A O 1
ATOM 2129 N N . GLN A 1 272 ? 27.636 9.038 -91.814 1.00 85.31 272 GLN A N 1
ATOM 2130 C CA . GLN A 1 272 ? 29.047 9.197 -92.164 1.00 85.31 272 GLN A CA 1
ATOM 2131 C C . GLN A 1 272 ? 29.674 7.855 -92.580 1.00 85.31 272 GLN A C 1
ATOM 2133 O O . GLN A 1 272 ? 30.278 7.780 -93.653 1.00 85.31 272 GLN A O 1
ATOM 2138 N N . LEU A 1 273 ? 29.437 6.784 -91.814 1.00 82.50 273 LEU A N 1
ATOM 2139 C CA . LEU A 1 273 ? 29.863 5.415 -92.134 1.00 82.50 273 LEU A CA 1
ATOM 2140 C C . LEU A 1 273 ? 29.324 4.958 -93.506 1.00 82.50 273 LEU A C 1
ATOM 2142 O O . LEU A 1 273 ? 30.068 4.446 -94.344 1.00 82.50 273 LEU A O 1
ATOM 2146 N N . ASN A 1 274 ? 28.044 5.235 -93.780 1.00 83.56 274 ASN A N 1
ATOM 2147 C CA . ASN A 1 274 ? 27.383 4.929 -95.053 1.00 83.56 274 ASN A CA 1
ATOM 2148 C C . ASN A 1 274 ? 27.949 5.724 -96.246 1.00 83.56 274 ASN A C 1
ATOM 2150 O O . ASN A 1 274 ? 27.984 5.211 -97.366 1.00 83.56 274 ASN A O 1
ATOM 2154 N N . HIS A 1 275 ? 28.365 6.979 -96.052 1.00 82.44 275 HIS A N 1
ATOM 2155 C CA . HIS A 1 275 ? 29.025 7.770 -97.101 1.00 82.44 275 HIS A CA 1
ATOM 2156 C C . HIS A 1 275 ? 30.456 7.291 -97.354 1.00 82.44 275 HIS A C 1
ATOM 2158 O O . HIS A 1 275 ? 30.895 7.241 -98.502 1.00 82.44 275 HIS A O 1
ATOM 2164 N N . MET A 1 276 ? 31.164 6.900 -96.297 1.00 81.31 276 MET A N 1
ATOM 2165 C CA . MET A 1 276 ? 32.519 6.367 -96.371 1.00 81.31 276 MET A CA 1
ATOM 2166 C C . MET A 1 276 ? 32.580 5.031 -97.115 1.00 81.31 276 MET A C 1
ATOM 2168 O O . MET A 1 276 ? 33.374 4.899 -98.043 1.00 81.31 276 MET A O 1
ATOM 2172 N N . SER A 1 277 ? 31.696 4.083 -96.792 1.00 82.62 277 SER A N 1
ATOM 2173 C CA . SER A 1 277 ? 31.595 2.799 -97.504 1.00 82.62 277 SER A CA 1
ATOM 2174 C C . SER A 1 277 ? 31.405 2.993 -99.022 1.00 82.62 277 SER A C 1
ATOM 2176 O O . SER A 1 277 ? 32.136 2.404 -99.819 1.00 82.62 277 SER A O 1
ATOM 2178 N N . LYS A 1 278 ? 30.532 3.926 -99.434 1.00 83.44 278 LYS A N 1
ATOM 2179 C CA . LYS A 1 278 ? 30.340 4.303 -100.851 1.00 83.44 278 LYS A CA 1
ATOM 2180 C C . LYS A 1 278 ? 31.577 4.959 -101.473 1.00 83.44 278 LYS A C 1
ATOM 2182 O O . LYS A 1 278 ? 31.874 4.722 -102.641 1.00 83.44 278 LYS A O 1
ATOM 2187 N N . ALA A 1 279 ? 32.295 5.799 -100.727 1.00 80.44 279 ALA A N 1
ATOM 2188 C CA . ALA A 1 279 ? 33.520 6.434 -101.214 1.00 80.44 279 ALA A CA 1
ATOM 2189 C C . ALA A 1 279 ? 34.646 5.406 -101.429 1.00 80.44 279 ALA A C 1
ATOM 2191 O O . ALA A 1 279 ? 35.380 5.498 -102.410 1.00 80.44 279 ALA A O 1
ATOM 2192 N N . GLN A 1 280 ? 34.744 4.396 -100.561 1.00 75.50 280 GLN A N 1
ATOM 2193 C CA . GLN A 1 280 ? 35.646 3.258 -100.734 1.00 75.50 280 GLN A CA 1
ATOM 2194 C C . GLN A 1 280 ? 35.289 2.435 -101.979 1.00 75.50 280 GLN A C 1
ATOM 2196 O O . GLN A 1 280 ? 36.158 2.215 -102.818 1.00 75.50 280 GLN A O 1
ATOM 2201 N N . GLU A 1 281 ? 34.021 2.042 -102.141 1.00 80.75 281 GLU A N 1
ATOM 2202 C CA . GLU A 1 281 ? 33.520 1.326 -103.328 1.00 80.75 281 GLU A CA 1
ATOM 2203 C C . GLU A 1 281 ? 33.874 2.073 -104.632 1.00 80.75 281 GLU A C 1
ATOM 2205 O O . GLU A 1 281 ? 34.435 1.494 -105.565 1.00 80.75 281 GLU A O 1
ATOM 2210 N N . GLN A 1 282 ? 33.648 3.391 -104.665 1.00 81.75 282 GLN A N 1
ATOM 2211 C CA . GLN A 1 282 ? 33.995 4.243 -105.808 1.00 81.75 282 GLN A CA 1
ATOM 2212 C C . GLN A 1 282 ? 35.507 4.323 -106.071 1.00 81.75 282 GLN A C 1
ATOM 2214 O O . GLN A 1 282 ? 35.920 4.315 -107.232 1.00 81.75 282 GLN A O 1
ATOM 2219 N N . LEU A 1 283 ? 36.346 4.381 -105.030 1.00 78.06 283 LEU A N 1
ATOM 2220 C CA . LEU A 1 283 ? 37.805 4.379 -105.188 1.00 78.06 283 LEU A CA 1
ATOM 2221 C C . LEU A 1 283 ? 38.331 3.042 -105.724 1.00 78.06 283 LEU A C 1
ATOM 2223 O O . LEU A 1 283 ? 39.222 3.051 -106.575 1.00 78.06 283 LEU A O 1
ATOM 2227 N N . TYR A 1 284 ? 37.760 1.911 -105.298 1.00 72.62 284 TYR A N 1
ATOM 2228 C CA . TYR A 1 284 ? 38.123 0.597 -105.833 1.00 72.62 284 TYR A CA 1
ATOM 2229 C C . TYR A 1 284 ? 37.758 0.454 -107.318 1.00 72.62 284 TYR A C 1
ATOM 2231 O O . TYR A 1 284 ? 38.606 0.028 -108.104 1.00 72.62 284 TYR A O 1
ATOM 2239 N N . GLU A 1 285 ? 36.565 0.883 -107.745 1.00 76.69 285 GLU A N 1
ATOM 2240 C CA . GLU A 1 285 ? 36.211 0.888 -109.176 1.00 76.69 285 GLU A CA 1
ATOM 2241 C C . GLU A 1 285 ? 37.094 1.850 -109.997 1.00 76.69 285 GLU A C 1
ATOM 2243 O O . GLU A 1 285 ? 37.483 1.523 -111.119 1.00 76.69 285 GLU A O 1
ATOM 2248 N N . ILE A 1 286 ? 37.513 2.994 -109.438 1.00 74.81 286 ILE A N 1
ATOM 2249 C CA . ILE A 1 286 ? 38.509 3.872 -110.083 1.00 74.81 286 ILE A CA 1
ATOM 2250 C C . ILE A 1 286 ? 39.863 3.160 -110.230 1.00 74.81 286 ILE A C 1
ATOM 2252 O O . ILE A 1 286 ? 40.432 3.164 -111.322 1.00 74.81 286 ILE A O 1
ATOM 2256 N N . MET A 1 287 ? 40.378 2.515 -109.179 1.00 70.06 287 MET A N 1
ATOM 2257 C CA . MET A 1 287 ? 41.647 1.772 -109.239 1.00 70.06 287 MET A CA 1
ATOM 2258 C C . MET A 1 287 ? 41.604 0.640 -110.277 1.00 70.06 287 MET A C 1
ATOM 2260 O O . MET A 1 287 ? 42.554 0.470 -111.039 1.00 70.06 287 MET A O 1
ATOM 2264 N N . LYS A 1 288 ? 40.479 -0.073 -110.356 1.00 71.81 288 LYS A N 1
ATOM 2265 C CA . LYS A 1 288 ? 40.196 -1.165 -111.300 1.00 71.81 288 LYS A CA 1
ATOM 2266 C C . LYS A 1 288 ? 40.082 -0.707 -112.760 1.00 71.81 288 LYS A C 1
ATOM 2268 O O . LYS A 1 288 ? 40.474 -1.443 -113.660 1.00 71.81 288 LYS A O 1
ATOM 2273 N N . MET A 1 289 ? 39.600 0.513 -113.015 1.00 66.19 289 MET A N 1
ATOM 2274 C CA . MET A 1 289 ? 39.622 1.119 -114.359 1.00 66.19 289 MET A CA 1
ATOM 2275 C C . MET A 1 289 ? 41.018 1.594 -114.791 1.00 66.19 289 MET A C 1
ATOM 2277 O O . MET A 1 289 ? 41.294 1.670 -115.987 1.00 66.19 289 MET A O 1
ATOM 2281 N N . VAL A 1 290 ? 41.884 1.946 -113.837 1.00 66.06 290 VAL A N 1
ATOM 2282 C CA . VAL A 1 290 ? 43.226 2.502 -114.091 1.00 66.06 290 VAL A CA 1
ATOM 2283 C C . VAL A 1 290 ? 44.280 1.405 -114.271 1.00 66.06 290 VAL A C 1
ATOM 2285 O O . VAL A 1 290 ? 45.233 1.594 -115.023 1.00 66.06 290 VAL A O 1
ATOM 2288 N N . ASP A 1 291 ? 44.115 0.261 -113.607 1.00 61.03 291 ASP A N 1
ATOM 2289 C CA . ASP A 1 291 ? 45.116 -0.804 -113.531 1.00 61.03 291 ASP A CA 1
ATOM 2290 C C . ASP A 1 291 ? 44.512 -2.161 -113.934 1.00 61.03 291 ASP A C 1
ATOM 2292 O O . ASP A 1 291 ? 44.008 -2.930 -113.118 1.00 61.03 291 ASP A O 1
ATOM 2296 N N . VAL A 1 292 ? 44.554 -2.441 -115.240 1.00 54.38 292 VAL A N 1
ATOM 2297 C CA . VAL A 1 292 ? 43.882 -3.580 -115.905 1.00 54.38 292 VAL A CA 1
ATOM 2298 C C . VAL A 1 292 ? 44.502 -4.949 -115.546 1.00 54.38 292 VAL A C 1
ATOM 2300 O O . VAL A 1 292 ? 44.031 -5.978 -116.021 1.00 54.38 292 VAL A O 1
ATOM 2303 N N . ASN A 1 293 ? 45.556 -4.985 -114.723 1.00 56.59 293 ASN A N 1
ATOM 2304 C CA . ASN A 1 293 ? 46.384 -6.175 -114.493 1.00 56.59 293 ASN A CA 1
ATOM 2305 C C . ASN A 1 293 ? 46.557 -6.558 -113.004 1.00 56.59 293 ASN A C 1
ATOM 2307 O O . ASN A 1 293 ? 47.484 -7.299 -112.672 1.00 56.59 293 ASN A O 1
ATOM 2311 N N . ILE A 1 294 ? 45.687 -6.075 -112.108 1.00 54.06 294 ILE A N 1
ATOM 2312 C CA . ILE A 1 294 ? 45.652 -6.512 -110.700 1.00 54.06 294 ILE A CA 1
ATOM 2313 C C . ILE A 1 294 ? 44.988 -7.898 -110.600 1.00 54.06 294 ILE A C 1
ATOM 2315 O O . ILE A 1 294 ? 43.889 -8.098 -111.113 1.00 54.06 294 ILE A O 1
ATOM 2319 N N . SER A 1 295 ? 45.639 -8.842 -109.917 1.00 55.53 295 SER A N 1
ATOM 2320 C CA . SER A 1 295 ? 45.068 -10.136 -109.519 1.00 55.53 295 SER A CA 1
ATOM 2321 C C . SER A 1 295 ? 44.261 -10.026 -108.218 1.00 55.53 295 SER A C 1
ATOM 2323 O O . SER A 1 295 ? 44.610 -9.228 -107.349 1.00 55.53 295 SER A O 1
ATOM 2325 N N . ASP A 1 296 ? 43.233 -10.867 -108.051 1.00 53.31 296 ASP A N 1
ATOM 2326 C CA . ASP A 1 296 ? 42.272 -10.801 -106.930 1.00 53.31 296 ASP A CA 1
ATOM 2327 C C . ASP A 1 296 ? 42.917 -10.838 -105.520 1.00 53.31 296 ASP A C 1
ATOM 2329 O O . ASP A 1 296 ? 42.346 -10.310 -104.567 1.00 53.31 296 ASP A O 1
ATOM 2333 N N . ASP A 1 297 ? 44.138 -11.372 -105.388 1.00 49.69 297 ASP A N 1
ATOM 2334 C CA . ASP A 1 297 ? 44.893 -11.545 -104.131 1.00 49.69 297 ASP A CA 1
ATOM 2335 C C . ASP A 1 297 ? 45.265 -10.242 -103.368 1.00 49.69 297 ASP A C 1
ATOM 2337 O O . ASP A 1 297 ? 45.946 -10.305 -102.344 1.00 49.69 297 ASP A O 1
ATOM 2341 N N . GLN A 1 298 ? 44.854 -9.052 -103.831 1.00 51.84 298 GLN A N 1
ATOM 2342 C CA . GLN A 1 298 ? 44.946 -7.790 -103.065 1.00 51.84 298 GLN A CA 1
ATOM 2343 C C . GLN A 1 298 ? 43.590 -7.216 -102.610 1.00 51.84 298 GLN A C 1
ATOM 2345 O O . GLN A 1 298 ? 43.558 -6.138 -102.019 1.00 51.84 298 GLN A O 1
ATOM 2350 N N . MET A 1 299 ? 42.469 -7.901 -102.853 1.00 51.47 299 MET A N 1
ATOM 2351 C CA . MET A 1 299 ? 41.131 -7.355 -102.571 1.00 51.47 299 MET A CA 1
ATOM 2352 C C . MET A 1 299 ? 40.680 -7.496 -101.096 1.00 51.47 299 MET A C 1
ATOM 2354 O O . MET A 1 299 ? 39.650 -6.951 -100.704 1.00 51.47 299 MET A O 1
ATOM 2358 N N . ASP A 1 300 ? 41.479 -8.168 -100.263 1.00 47.69 300 ASP A N 1
ATOM 2359 C CA . ASP A 1 300 ? 41.123 -8.698 -98.931 1.00 47.69 300 ASP A CA 1
ATOM 2360 C C . ASP A 1 300 ? 41.143 -7.664 -97.771 1.00 47.69 300 ASP A C 1
ATOM 2362 O O . ASP A 1 300 ? 41.280 -8.015 -96.601 1.00 47.69 300 ASP A O 1
ATOM 2366 N N . LEU A 1 301 ? 41.030 -6.362 -98.076 1.00 51.94 301 LEU A N 1
ATOM 2367 C CA . LEU A 1 301 ? 41.060 -5.260 -97.091 1.00 51.94 301 LEU A CA 1
ATOM 2368 C C . LEU A 1 301 ? 39.701 -4.567 -96.856 1.00 51.94 301 LEU A C 1
ATOM 2370 O O . LEU A 1 301 ? 39.639 -3.611 -96.081 1.00 51.94 301 LEU A O 1
ATOM 2374 N N . SER A 1 302 ? 38.615 -5.002 -97.508 1.00 50.91 302 SER A N 1
ATOM 2375 C CA . SER A 1 302 ? 37.339 -4.256 -97.502 1.00 50.91 302 SER A CA 1
ATOM 2376 C C . SER A 1 302 ? 36.271 -4.734 -96.507 1.00 50.91 302 SER A C 1
ATOM 2378 O O . SER A 1 302 ? 35.536 -3.899 -95.981 1.00 50.91 302 SER A O 1
ATOM 2380 N N . ASP A 1 303 ? 36.177 -6.031 -96.210 1.00 49.41 303 ASP A N 1
ATOM 2381 C CA . ASP A 1 303 ? 34.909 -6.629 -95.741 1.00 49.41 303 ASP A CA 1
ATOM 2382 C C . ASP A 1 303 ? 34.623 -6.561 -94.222 1.00 49.41 303 ASP A C 1
ATOM 2384 O O . ASP A 1 303 ? 33.575 -7.028 -93.780 1.00 49.41 303 ASP A O 1
ATOM 2388 N N . SER A 1 304 ? 35.512 -5.982 -93.402 1.00 51.19 304 SER A N 1
ATOM 2389 C CA . SER A 1 304 ? 35.431 -6.101 -91.926 1.00 51.19 304 SER A CA 1
ATOM 2390 C C . SER A 1 304 ? 35.367 -4.779 -91.135 1.00 51.19 304 SER A C 1
ATOM 2392 O O . SER A 1 304 ? 35.021 -4.776 -89.958 1.00 51.19 304 SER A O 1
ATOM 2394 N N . VAL A 1 305 ? 35.672 -3.626 -91.746 1.00 54.81 305 VAL A N 1
ATOM 2395 C CA . VAL A 1 305 ? 35.898 -2.362 -90.996 1.00 54.81 305 VAL A CA 1
ATOM 2396 C C . VAL A 1 305 ? 34.604 -1.590 -90.661 1.00 54.81 305 VAL A C 1
ATOM 2398 O O . VAL A 1 305 ? 34.621 -0.717 -89.798 1.00 54.81 305 VAL A O 1
ATOM 2401 N N . PHE A 1 306 ? 33.473 -1.902 -91.309 1.00 54.25 306 PHE A N 1
ATOM 2402 C CA . PHE A 1 306 ? 32.276 -1.036 -91.324 1.00 54.25 306 PHE A CA 1
ATOM 2403 C C . PHE A 1 306 ? 30.964 -1.675 -90.852 1.00 54.25 306 PHE A C 1
ATOM 2405 O O . PHE A 1 306 ? 29.879 -1.229 -91.228 1.00 54.25 306 PHE A O 1
ATOM 2412 N N . LEU A 1 307 ? 31.033 -2.695 -89.997 1.00 55.88 307 LEU A N 1
ATOM 2413 C CA . LEU A 1 307 ? 29.843 -3.182 -89.297 1.00 55.88 307 LEU A CA 1
ATOM 2414 C C . LEU A 1 307 ? 29.461 -2.193 -88.186 1.00 55.88 307 LEU A C 1
ATOM 2416 O O . LEU A 1 307 ? 30.199 -2.020 -87.221 1.00 55.88 307 LEU A O 1
ATOM 2420 N N . SER A 1 308 ? 28.312 -1.530 -88.335 1.00 53.94 308 SER A N 1
ATOM 2421 C CA . SER A 1 308 ? 27.829 -0.561 -87.348 1.00 53.94 308 SER A CA 1
ATOM 2422 C C . SER A 1 308 ? 27.235 -1.266 -86.121 1.00 53.94 308 SER A C 1
ATOM 2424 O O . SER A 1 308 ? 26.328 -2.086 -86.270 1.00 53.94 308 SER A O 1
ATOM 2426 N N . ASN A 1 309 ? 27.734 -0.940 -84.923 1.00 60.69 309 ASN A N 1
ATOM 2427 C CA . ASN A 1 309 ? 27.314 -1.544 -83.652 1.00 60.69 309 ASN A CA 1
ATOM 2428 C C . ASN A 1 309 ? 27.152 -0.487 -82.532 1.00 60.69 309 ASN A C 1
ATOM 2430 O O . ASN A 1 309 ? 26.317 0.416 -82.675 1.00 60.69 309 ASN A O 1
ATOM 2434 N N . GLU A 1 310 ? 27.892 -0.562 -81.418 1.00 59.97 310 GLU A N 1
ATOM 2435 C CA . GLU A 1 310 ? 27.774 0.404 -80.314 1.00 59.97 310 GLU A CA 1
ATOM 2436 C C . GLU A 1 310 ? 28.375 1.771 -80.689 1.00 59.97 310 GLU A C 1
ATOM 2438 O O . GLU A 1 310 ? 29.156 1.885 -81.633 1.00 59.97 310 GLU A O 1
ATOM 2443 N N . MET A 1 311 ? 27.955 2.867 -80.038 1.00 62.28 311 MET A N 1
ATOM 2444 C CA . MET A 1 311 ? 28.263 4.208 -80.568 1.00 62.28 311 MET A CA 1
ATOM 2445 C C . MET A 1 311 ? 29.761 4.551 -80.521 1.00 62.28 311 MET A C 1
ATOM 2447 O O . MET A 1 311 ? 30.266 5.156 -81.467 1.00 62.28 311 MET A O 1
ATOM 2451 N N . ASP A 1 312 ? 30.472 4.113 -79.484 1.00 62.31 312 ASP A N 1
ATOM 2452 C CA . ASP A 1 312 ? 31.920 4.314 -79.374 1.00 62.31 312 ASP A CA 1
ATOM 2453 C C . ASP A 1 312 ? 32.674 3.530 -80.462 1.00 62.31 312 ASP A C 1
ATOM 2455 O O . ASP A 1 312 ? 33.583 4.062 -81.104 1.00 62.31 312 ASP A O 1
ATOM 2459 N N . GLU A 1 313 ? 32.224 2.305 -80.762 1.00 66.06 313 GLU A N 1
ATOM 2460 C CA . GLU A 1 313 ? 32.730 1.502 -81.880 1.00 66.06 313 GLU A CA 1
ATOM 2461 C C . GLU A 1 313 ? 32.428 2.167 -83.231 1.00 66.06 313 GLU A C 1
ATOM 2463 O O . GLU A 1 313 ? 33.306 2.230 -84.088 1.00 66.06 313 GLU A O 1
ATOM 2468 N N . ASN A 1 314 ? 31.231 2.738 -83.415 1.00 69.69 314 ASN A N 1
ATOM 2469 C CA . ASN A 1 314 ? 30.860 3.467 -84.634 1.00 69.69 314 ASN A CA 1
ATOM 2470 C C . ASN A 1 314 ? 31.734 4.708 -84.859 1.00 69.69 314 ASN A C 1
ATOM 2472 O O . ASN A 1 314 ? 32.153 4.965 -85.988 1.00 69.69 314 ASN A O 1
ATOM 2476 N N . LEU A 1 315 ? 32.024 5.482 -83.807 1.00 73.75 315 LEU A N 1
ATOM 2477 C CA . LEU A 1 315 ? 32.889 6.659 -83.911 1.00 73.75 315 LEU A CA 1
ATOM 2478 C C . LEU A 1 315 ? 34.338 6.251 -84.214 1.00 73.75 315 LEU A C 1
ATOM 2480 O O . LEU A 1 315 ? 34.991 6.875 -85.053 1.00 73.75 315 LEU A O 1
ATOM 2484 N N . HIS A 1 316 ? 34.822 5.171 -83.593 1.00 75.94 316 HIS A N 1
ATOM 2485 C CA . HIS A 1 316 ? 36.144 4.612 -83.864 1.00 75.94 316 HIS A CA 1
ATOM 2486 C C . HIS A 1 316 ? 36.260 4.060 -85.298 1.00 75.94 316 HIS A C 1
ATOM 2488 O O . HIS A 1 316 ? 37.201 4.404 -86.013 1.00 75.94 316 HIS A O 1
ATOM 2494 N N . ALA A 1 317 ? 35.281 3.277 -85.762 1.00 75.88 317 ALA A N 1
ATOM 2495 C CA . ALA A 1 317 ? 35.210 2.754 -87.128 1.00 75.88 317 ALA A CA 1
ATOM 2496 C C . ALA A 1 317 ? 35.087 3.878 -88.171 1.00 75.88 317 ALA A C 1
ATOM 2498 O O . ALA A 1 317 ? 35.747 3.844 -89.211 1.00 75.88 317 ALA A O 1
ATOM 2499 N N . SER A 1 318 ? 34.314 4.927 -87.870 1.00 75.56 318 SER A N 1
ATOM 2500 C CA . SER A 1 318 ? 34.241 6.131 -88.701 1.00 75.56 318 SER A CA 1
ATOM 2501 C C . SER A 1 318 ? 35.584 6.868 -88.765 1.00 75.56 318 SER A C 1
ATOM 2503 O O . SER A 1 318 ? 35.948 7.381 -89.822 1.00 75.56 318 SER A O 1
ATOM 2505 N N . LEU A 1 319 ? 36.348 6.935 -87.672 1.00 80.12 319 LEU A N 1
ATOM 2506 C CA . LEU A 1 319 ? 37.666 7.571 -87.674 1.00 80.12 319 LEU A CA 1
ATOM 2507 C C . LEU A 1 319 ? 38.705 6.742 -88.443 1.00 80.12 319 LEU A C 1
ATOM 2509 O O . LEU A 1 319 ? 39.405 7.284 -89.299 1.00 80.12 319 LEU A O 1
ATOM 2513 N N . GLU A 1 320 ? 38.805 5.442 -88.164 1.00 77.50 320 GLU A N 1
ATOM 2514 C CA . GLU A 1 320 ? 39.786 4.560 -88.807 1.00 77.50 320 GLU A CA 1
ATOM 2515 C C . GLU A 1 320 ? 39.487 4.384 -90.300 1.00 77.50 320 GLU A C 1
ATOM 2517 O O . GLU A 1 320 ? 40.375 4.465 -91.151 1.00 77.50 320 GLU A O 1
ATOM 2522 N N . GLY A 1 321 ? 38.205 4.275 -90.640 1.00 75.31 321 GLY A N 1
ATOM 2523 C CA . GLY A 1 321 ? 37.742 4.220 -92.013 1.00 75.31 321 GLY A CA 1
ATOM 2524 C C . GLY A 1 321 ? 38.082 5.457 -92.844 1.00 75.31 321 GLY A C 1
ATOM 2525 O O . GLY A 1 321 ? 38.444 5.326 -94.013 1.00 75.31 321 GLY A O 1
ATOM 2526 N N . MET A 1 322 ? 38.027 6.661 -92.258 1.00 79.38 322 MET A N 1
ATOM 2527 C CA . MET A 1 322 ? 38.450 7.882 -92.959 1.00 79.38 322 MET A CA 1
ATOM 2528 C C . MET A 1 322 ? 39.945 7.859 -93.296 1.00 79.38 322 MET A C 1
ATOM 2530 O O . MET A 1 322 ? 40.325 8.322 -94.372 1.00 79.38 322 MET A O 1
ATOM 2534 N N . LYS A 1 323 ? 40.789 7.289 -92.422 1.00 77.69 323 LYS A N 1
ATOM 2535 C CA . LYS A 1 323 ? 42.223 7.095 -92.702 1.00 77.69 323 LYS A CA 1
ATOM 2536 C C . LYS A 1 323 ? 42.420 6.104 -93.852 1.00 77.69 323 LYS A C 1
ATOM 2538 O O . LYS A 1 323 ? 43.155 6.408 -94.787 1.00 77.69 323 LYS A O 1
ATOM 2543 N N . SER A 1 324 ? 41.712 4.971 -93.825 1.00 77.88 324 SER A N 1
ATOM 2544 C CA . SER A 1 324 ? 41.750 3.958 -94.892 1.00 77.88 324 SER A CA 1
ATOM 2545 C C . SER A 1 324 ? 41.395 4.553 -96.263 1.00 77.88 324 SER A C 1
ATOM 2547 O O . SER A 1 324 ? 42.167 4.446 -97.216 1.00 77.88 324 SER A O 1
ATOM 2549 N N . ILE A 1 325 ? 40.286 5.296 -96.346 1.00 79.31 325 ILE A N 1
ATOM 2550 C CA . ILE A 1 325 ? 39.846 5.984 -97.571 1.00 79.31 325 ILE A CA 1
ATOM 2551 C C . ILE A 1 325 ? 40.864 7.038 -98.031 1.00 79.31 325 ILE A C 1
ATOM 2553 O O . ILE A 1 325 ? 41.082 7.199 -99.232 1.00 79.31 325 ILE A O 1
ATOM 2557 N N . HIS A 1 326 ? 41.524 7.737 -97.103 1.00 79.31 326 HIS A N 1
ATOM 2558 C CA . HIS A 1 326 ? 42.565 8.713 -97.425 1.00 79.31 326 HIS A CA 1
ATOM 2559 C C . HIS A 1 326 ? 43.828 8.064 -98.025 1.00 79.31 326 HIS A C 1
ATOM 2561 O O . HIS A 1 326 ? 44.377 8.593 -98.995 1.00 79.31 326 HIS A O 1
ATOM 2567 N N . GLU A 1 327 ? 44.266 6.907 -97.519 1.00 78.88 327 GLU A N 1
ATOM 2568 C CA . GLU A 1 327 ? 45.384 6.160 -98.115 1.00 78.88 327 GLU A CA 1
ATOM 2569 C C . GLU A 1 327 ? 44.999 5.502 -99.452 1.00 78.88 327 GLU A C 1
ATOM 2571 O O . GLU A 1 327 ? 45.755 5.610 -100.419 1.00 78.88 327 GLU A O 1
ATOM 2576 N N . LEU A 1 328 ? 43.797 4.921 -99.571 1.00 75.38 328 LEU A N 1
ATOM 2577 C CA . LEU A 1 328 ? 43.275 4.421 -100.853 1.00 75.38 328 LEU A CA 1
ATOM 2578 C C . LEU A 1 328 ? 43.212 5.534 -101.911 1.00 75.38 328 LEU A C 1
ATOM 2580 O O . LEU A 1 328 ? 43.629 5.327 -103.051 1.00 75.38 328 LEU A O 1
ATOM 2584 N N . LEU A 1 329 ? 42.778 6.743 -101.535 1.00 79.69 329 LEU A N 1
ATOM 2585 C CA . LEU A 1 329 ? 42.771 7.914 -102.414 1.00 79.69 329 LEU A CA 1
ATOM 2586 C C . LEU A 1 329 ? 44.188 8.305 -102.868 1.00 79.69 329 LEU A C 1
ATOM 2588 O O . LEU A 1 329 ? 44.387 8.564 -104.055 1.00 79.69 329 LEU A O 1
ATOM 2592 N N . LYS A 1 330 ? 45.185 8.313 -101.971 1.00 80.31 330 LYS A N 1
ATOM 2593 C CA . LYS A 1 330 ? 46.594 8.552 -102.349 1.00 80.31 330 LYS A CA 1
ATOM 2594 C C . LYS A 1 330 ? 47.096 7.508 -103.344 1.00 80.31 330 LYS A C 1
ATOM 2596 O O . LYS A 1 330 ? 47.711 7.876 -104.343 1.00 80.31 330 LYS A O 1
ATOM 2601 N N . ILE A 1 331 ? 46.820 6.226 -103.095 1.00 76.81 331 ILE A N 1
ATOM 2602 C CA . ILE A 1 331 ? 47.229 5.115 -103.966 1.00 76.81 331 ILE A CA 1
ATOM 2603 C C . ILE A 1 331 ? 46.563 5.242 -105.344 1.00 76.81 331 ILE A C 1
ATOM 2605 O O . ILE A 1 331 ? 47.247 5.137 -106.363 1.00 76.81 331 ILE A O 1
ATOM 2609 N N . ALA A 1 332 ? 45.262 5.541 -105.395 1.00 71.00 332 ALA A N 1
ATOM 2610 C CA . ALA A 1 332 ? 44.534 5.772 -106.640 1.00 71.00 332 ALA A CA 1
ATOM 2611 C C . ALA A 1 332 ? 45.113 6.958 -107.432 1.00 71.00 332 ALA A C 1
ATOM 2613 O O . ALA A 1 332 ? 45.400 6.822 -108.622 1.00 71.00 332 ALA A O 1
ATOM 2614 N N . VAL A 1 333 ? 45.366 8.097 -106.775 1.00 76.06 333 VAL A N 1
ATOM 2615 C CA . VAL A 1 333 ? 45.985 9.279 -107.403 1.00 76.06 333 VAL A CA 1
ATOM 2616 C C . VAL A 1 333 ? 47.397 8.967 -107.912 1.00 76.06 333 VAL A C 1
ATOM 2618 O O . VAL A 1 333 ? 47.740 9.369 -109.024 1.00 76.06 333 VAL A O 1
ATOM 2621 N N . ALA A 1 334 ? 48.200 8.202 -107.168 1.00 75.81 334 ALA A N 1
ATOM 2622 C CA . ALA A 1 334 ? 49.529 7.7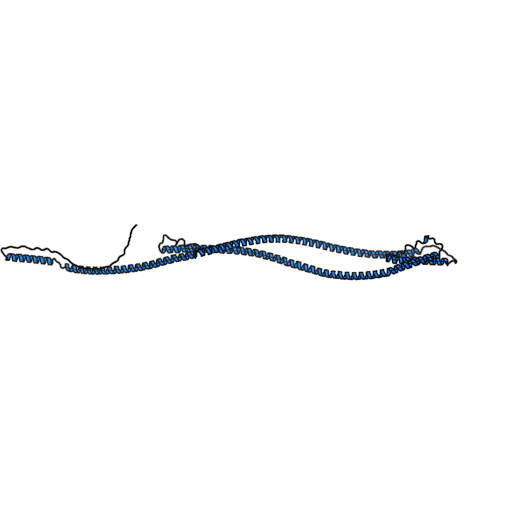72 -107.605 1.00 75.81 334 ALA A CA 1
ATOM 2623 C C . ALA A 1 334 ? 49.471 6.838 -108.830 1.00 75.81 334 ALA A C 1
ATOM 2625 O O . ALA A 1 334 ? 50.221 7.040 -109.785 1.00 75.81 334 ALA A O 1
ATOM 2626 N N . LYS A 1 335 ? 48.542 5.869 -108.862 1.00 71.31 335 LYS A N 1
ATOM 2627 C CA . LYS A 1 335 ? 48.331 4.998 -110.035 1.00 71.31 335 LYS A CA 1
ATOM 2628 C C . LYS A 1 335 ? 47.866 5.785 -111.265 1.00 71.31 335 LYS A C 1
ATOM 2630 O O . LYS A 1 335 ? 48.436 5.606 -112.338 1.00 71.31 335 LYS A O 1
ATOM 2635 N N . ILE A 1 336 ? 46.913 6.710 -111.110 1.00 69.75 336 ILE A N 1
ATOM 2636 C CA . ILE A 1 336 ? 46.471 7.617 -112.188 1.00 69.75 336 ILE A CA 1
ATOM 2637 C C . ILE A 1 336 ? 47.653 8.444 -112.715 1.00 69.75 336 ILE A C 1
ATOM 2639 O O . ILE A 1 336 ? 47.829 8.573 -113.925 1.00 69.75 336 ILE A O 1
ATOM 2643 N N . SER A 1 337 ? 48.493 8.957 -111.811 1.00 68.62 337 SER A N 1
ATOM 2644 C CA . SER A 1 337 ? 49.673 9.757 -112.158 1.00 68.62 337 SER A CA 1
ATOM 2645 C C . SER A 1 337 ? 50.720 8.944 -112.929 1.00 68.62 337 SER A C 1
ATOM 2647 O O . SER A 1 337 ? 51.282 9.456 -113.891 1.00 68.62 337 SER A O 1
ATOM 2649 N N . ASN A 1 338 ? 50.929 7.670 -112.578 1.00 66.12 338 ASN A N 1
ATOM 2650 C CA . ASN A 1 338 ? 51.800 6.759 -113.331 1.00 66.12 338 ASN A CA 1
ATOM 2651 C C . ASN A 1 338 ? 51.247 6.439 -114.730 1.00 66.12 338 ASN A C 1
ATOM 2653 O O . ASN A 1 338 ? 52.005 6.447 -115.696 1.00 66.12 338 ASN A O 1
ATOM 2657 N N . VAL A 1 339 ? 49.936 6.205 -114.875 1.00 62.59 339 VAL A N 1
ATOM 2658 C CA . VAL A 1 339 ? 49.310 5.945 -116.191 1.00 62.59 339 VAL A CA 1
ATOM 2659 C C . VAL A 1 339 ? 49.361 7.180 -117.101 1.00 62.59 339 VAL A C 1
ATOM 2661 O O . VAL A 1 339 ? 49.543 7.053 -118.311 1.00 62.59 339 VAL A O 1
ATOM 2664 N N . LEU A 1 340 ? 49.274 8.382 -116.524 1.00 56.72 340 LEU A N 1
ATOM 2665 C CA . LEU A 1 340 ? 49.479 9.651 -117.229 1.00 56.72 340 LEU A CA 1
ATOM 2666 C C . LEU A 1 340 ? 50.974 9.968 -117.477 1.00 56.72 340 LEU A C 1
ATOM 2668 O O . LEU A 1 340 ? 51.298 10.841 -118.280 1.00 56.72 340 LEU A O 1
ATOM 2672 N N . GLY A 1 341 ? 51.880 9.261 -116.796 1.00 47.19 341 GLY A N 1
ATOM 2673 C CA . GLY A 1 341 ? 53.302 9.574 -116.640 1.00 47.19 341 GLY A CA 1
ATOM 2674 C C . GLY A 1 341 ? 54.260 8.839 -117.581 1.00 47.19 341 GLY A C 1
ATOM 2675 O O . GLY A 1 341 ? 55.395 8.580 -117.195 1.00 47.19 341 GLY A O 1
ATOM 2676 N N . ASN A 1 342 ? 53.854 8.512 -118.812 1.00 42.56 342 ASN A N 1
ATOM 2677 C CA . ASN A 1 342 ? 54.752 7.916 -119.817 1.00 42.56 342 ASN A CA 1
ATOM 2678 C C . ASN A 1 342 ? 55.697 8.956 -120.469 1.00 42.56 342 ASN A C 1
ATOM 2680 O O . ASN A 1 342 ? 55.722 9.122 -121.689 1.00 42.56 342 ASN A O 1
ATOM 2684 N N . VAL A 1 343 ? 56.490 9.647 -119.640 1.00 34.56 343 VAL A N 1
ATOM 2685 C CA . VAL A 1 343 ? 57.710 10.373 -120.032 1.00 34.56 343 VAL A CA 1
ATOM 2686 C C . VAL A 1 343 ? 58.801 10.129 -118.978 1.00 34.56 343 VAL A C 1
ATOM 2688 O O . VAL A 1 343 ? 58.604 10.376 -117.794 1.00 34.56 343 VAL A O 1
ATOM 2691 N N . GLU A 1 344 ? 59.937 9.638 -119.470 1.00 33.88 344 GLU A N 1
ATOM 2692 C CA . GLU A 1 344 ? 61.297 9.562 -118.905 1.00 33.88 344 GLU A CA 1
ATOM 2693 C C . GLU A 1 344 ? 61.673 10.489 -117.720 1.00 33.88 344 GLU A C 1
ATOM 2695 O O . GLU A 1 344 ? 61.310 11.662 -117.722 1.00 33.88 344 GLU A O 1
ATOM 2700 N N . THR A 1 345 ? 62.552 10.133 -116.761 1.00 35.75 345 THR A N 1
ATOM 2701 C CA . THR A 1 345 ? 63.094 8.855 -116.197 1.00 35.75 345 THR A CA 1
ATOM 2702 C C . THR A 1 345 ? 64.101 9.214 -115.080 1.00 35.75 345 THR A C 1
ATOM 2704 O O . THR A 1 345 ? 64.627 10.321 -115.124 1.00 35.75 345 THR A O 1
ATOM 2707 N N . VAL A 1 346 ? 64.502 8.237 -114.235 1.00 34.84 346 VAL A N 1
ATOM 2708 C CA . VAL A 1 346 ? 65.828 8.164 -113.543 1.00 34.84 346 VAL A CA 1
ATOM 2709 C C . VAL A 1 346 ? 66.093 9.237 -112.456 1.00 34.84 346 VAL A C 1
ATOM 2711 O O . VAL A 1 346 ? 65.754 10.397 -112.621 1.00 34.84 346 VAL A O 1
ATOM 2714 N N . GLU A 1 347 ? 66.771 9.032 -111.320 1.00 30.17 347 GLU A N 1
ATOM 2715 C CA . GLU A 1 347 ? 67.287 7.923 -110.475 1.00 30.17 347 GLU A CA 1
ATOM 2716 C C . GLU A 1 347 ? 68.541 8.506 -109.773 1.00 30.17 347 GLU A C 1
ATOM 2718 O O . GLU A 1 347 ? 69.216 9.333 -110.383 1.00 30.17 347 GLU A O 1
ATOM 2723 N N . THR A 1 348 ? 68.875 8.123 -108.526 1.00 31.33 348 THR A N 1
ATOM 2724 C CA . THR A 1 348 ? 70.262 7.815 -108.057 1.00 31.33 348 THR A CA 1
ATOM 2725 C C . THR A 1 348 ? 70.372 7.614 -106.532 1.00 31.33 348 THR A C 1
ATOM 2727 O O . THR A 1 348 ? 69.833 8.396 -105.763 1.00 31.33 348 THR A O 1
ATOM 2730 N N . VAL A 1 349 ? 71.143 6.582 -106.134 1.00 29.86 349 VAL A N 1
ATOM 2731 C CA . VAL A 1 349 ? 72.165 6.568 -105.047 1.00 29.86 349 VAL A CA 1
ATOM 2732 C C . VAL A 1 349 ? 71.708 7.090 -103.657 1.00 29.86 349 VAL A C 1
ATOM 2734 O O . VAL A 1 349 ? 71.497 8.277 -103.469 1.00 29.86 349 VAL A O 1
ATOM 2737 N N . ALA A 1 350 ? 71.471 6.255 -102.629 1.00 29.98 350 ALA A N 1
ATOM 2738 C CA . ALA A 1 350 ? 72.450 5.478 -101.828 1.00 29.98 350 ALA A CA 1
ATOM 2739 C C . ALA A 1 350 ? 73.530 6.383 -101.154 1.00 29.98 350 ALA A C 1
ATOM 2741 O O . ALA A 1 350 ? 73.931 7.380 -101.722 1.00 29.98 350 ALA A O 1
ATOM 2742 N N . THR A 1 351 ? 74.055 6.187 -99.940 1.00 29.97 351 THR A N 1
ATOM 2743 C CA . THR A 1 351 ? 74.317 4.992 -99.116 1.00 29.97 351 THR A CA 1
ATOM 2744 C C . THR A 1 351 ? 74.485 5.364 -97.628 1.00 29.97 351 THR A C 1
ATOM 2746 O O . THR A 1 351 ? 75.142 6.360 -97.364 1.00 29.97 351 THR A O 1
ATOM 2749 N N . HIS A 1 352 ? 74.100 4.459 -96.709 1.00 31.62 352 HIS A N 1
ATOM 2750 C CA . HIS A 1 352 ? 74.738 4.188 -95.393 1.00 31.62 352 HIS A CA 1
ATOM 2751 C C . HIS A 1 352 ? 74.849 5.308 -94.319 1.00 31.62 352 HIS A C 1
ATOM 2753 O O . HIS A 1 352 ? 75.255 6.428 -94.591 1.00 31.62 352 HIS A O 1
ATOM 2759 N N . GLY A 1 353 ? 74.740 4.916 -93.036 1.00 36.12 353 GLY A N 1
ATOM 2760 C CA . GLY A 1 353 ? 75.776 5.348 -92.074 1.00 36.12 353 GLY A CA 1
ATOM 2761 C C . GLY A 1 353 ? 75.399 6.135 -90.811 1.00 36.12 353 GLY A C 1
ATOM 2762 O O . GLY A 1 353 ? 76.071 7.108 -90.503 1.00 36.12 353 GLY A O 1
ATOM 2763 N N . ASN A 1 354 ? 74.422 5.662 -90.033 1.00 49.88 354 ASN A N 1
ATOM 2764 C CA . ASN A 1 354 ? 74.557 5.493 -88.572 1.00 49.88 354 ASN A CA 1
ATOM 2765 C C . ASN A 1 354 ? 75.354 6.555 -87.755 1.00 49.88 354 ASN A C 1
ATOM 2767 O O . ASN A 1 354 ? 76.537 6.348 -87.486 1.00 49.88 354 ASN A O 1
ATOM 2771 N N . GLN A 1 355 ? 74.677 7.600 -87.252 1.00 43.38 355 GLN A N 1
ATOM 2772 C CA . GLN A 1 355 ? 75.024 8.201 -85.943 1.00 43.38 355 GLN A CA 1
ATOM 2773 C C . GLN A 1 355 ? 73.890 9.040 -85.318 1.00 43.38 355 GLN A C 1
ATOM 2775 O O . GLN A 1 355 ? 73.645 8.916 -84.124 1.00 43.38 355 GLN A O 1
ATOM 2780 N N . ALA A 1 356 ? 73.134 9.806 -86.116 1.00 45.66 356 ALA A N 1
ATOM 2781 C CA . ALA A 1 356 ? 72.072 10.695 -85.613 1.00 45.66 356 ALA A CA 1
ATOM 2782 C C . ALA A 1 356 ? 70.858 9.979 -84.974 1.00 45.66 356 ALA A C 1
ATOM 2784 O O . ALA A 1 356 ? 70.152 10.575 -84.168 1.00 45.66 356 ALA A O 1
ATOM 2785 N N . ALA A 1 357 ? 70.616 8.704 -85.307 1.00 50.25 357 ALA A N 1
ATOM 2786 C CA . ALA A 1 357 ? 69.531 7.925 -84.701 1.00 50.25 357 ALA A CA 1
ATOM 2787 C C . ALA A 1 357 ? 69.738 7.721 -83.190 1.00 50.25 357 ALA A C 1
ATOM 2789 O O . ALA A 1 357 ? 68.786 7.818 -82.426 1.00 50.25 357 ALA A O 1
ATOM 2790 N N . VAL A 1 358 ? 70.990 7.521 -82.758 1.00 51.16 358 VAL A N 1
ATOM 2791 C CA . VAL A 1 358 ? 71.319 7.220 -81.356 1.00 51.16 358 VAL A CA 1
ATOM 2792 C C . VAL A 1 358 ? 71.027 8.412 -80.443 1.00 51.16 358 VAL A C 1
ATOM 2794 O O . VAL A 1 358 ? 70.551 8.210 -79.334 1.00 51.16 358 VAL A O 1
ATOM 2797 N N . GLU A 1 359 ? 71.261 9.647 -80.901 1.00 53.09 359 GLU A N 1
ATOM 2798 C CA . GLU A 1 359 ? 70.948 10.856 -80.121 1.00 53.09 359 GLU A CA 1
ATOM 2799 C C . GLU A 1 359 ? 69.429 11.075 -79.990 1.00 53.09 359 GLU A C 1
ATOM 2801 O O . GLU A 1 359 ? 68.958 11.420 -78.908 1.00 53.09 359 GLU A O 1
ATOM 2806 N N . ASN A 1 360 ? 68.649 10.793 -81.043 1.00 57.28 360 ASN A N 1
ATOM 2807 C CA . ASN A 1 360 ? 67.184 10.897 -81.002 1.00 57.28 360 ASN A CA 1
ATOM 2808 C C . ASN A 1 360 ? 66.563 9.804 -80.111 1.00 57.28 360 ASN A C 1
ATOM 2810 O O . ASN A 1 360 ? 65.720 10.098 -79.268 1.00 57.28 360 ASN A O 1
ATOM 2814 N N . GLU A 1 361 ? 67.050 8.562 -80.220 1.00 57.06 361 GLU A N 1
ATOM 2815 C CA . GLU A 1 361 ? 66.707 7.461 -79.308 1.00 57.06 361 GLU A CA 1
ATOM 2816 C C . GLU A 1 361 ? 67.086 7.792 -77.848 1.00 57.06 361 GLU A C 1
ATOM 2818 O O . GLU A 1 361 ? 66.366 7.413 -76.924 1.00 57.06 361 GLU A O 1
ATOM 2823 N N . GLN A 1 362 ? 68.177 8.535 -77.615 1.00 59.19 362 GLN A N 1
ATOM 2824 C CA . GLN A 1 362 ? 68.579 8.997 -76.281 1.00 59.19 362 GLN A CA 1
ATOM 2825 C C . GLN A 1 362 ? 67.535 9.952 -75.674 1.00 59.19 362 GLN A C 1
ATOM 2827 O O . GLN A 1 362 ? 67.105 9.735 -74.539 1.00 59.19 362 GLN A O 1
ATOM 2832 N N . ASP A 1 363 ? 67.112 10.980 -76.418 1.00 66.06 363 ASP A N 1
ATOM 2833 C CA . ASP A 1 363 ? 66.125 11.973 -75.964 1.00 66.06 363 ASP A CA 1
ATOM 2834 C C . ASP A 1 363 ? 64.718 11.367 -75.810 1.00 66.06 363 ASP A C 1
ATOM 2836 O O . ASP A 1 363 ? 63.998 11.690 -74.858 1.00 66.06 363 ASP A O 1
ATOM 2840 N N . GLU A 1 364 ? 64.336 10.425 -76.678 1.00 73.62 364 GLU A N 1
ATOM 2841 C CA . GLU A 1 364 ? 63.102 9.643 -76.535 1.00 73.62 364 GLU A CA 1
ATOM 2842 C C . GLU A 1 364 ? 63.125 8.777 -75.264 1.00 73.62 364 GLU A C 1
ATOM 2844 O O . GLU A 1 364 ? 62.154 8.776 -74.501 1.00 73.62 364 GLU A O 1
ATOM 2849 N N . VAL A 1 365 ? 64.248 8.112 -74.962 1.00 73.81 365 VAL A N 1
ATOM 2850 C CA . VAL A 1 365 ? 64.429 7.341 -73.719 1.00 73.81 365 VAL A CA 1
ATOM 2851 C C . VAL A 1 365 ? 64.413 8.242 -72.480 1.00 73.81 365 VAL A C 1
ATOM 2853 O O . VAL A 1 365 ? 63.780 7.877 -71.488 1.00 73.81 365 VAL A O 1
ATOM 2856 N N . TYR A 1 366 ? 65.034 9.427 -72.512 1.00 75.38 366 TYR A N 1
ATOM 2857 C CA . TYR A 1 366 ? 64.950 10.389 -71.404 1.00 75.38 366 TYR A CA 1
ATOM 2858 C C . TYR A 1 366 ? 63.524 10.923 -71.201 1.00 75.38 366 TYR A C 1
ATOM 2860 O O . TYR A 1 366 ? 63.063 11.031 -70.062 1.00 75.38 366 TYR A O 1
ATOM 2868 N N . THR A 1 367 ? 62.796 11.189 -72.287 1.00 81.19 367 THR A N 1
ATOM 2869 C CA . THR A 1 367 ? 61.392 11.625 -72.240 1.00 81.19 367 THR A CA 1
ATOM 2870 C C . THR A 1 367 ? 60.490 10.533 -71.659 1.00 81.19 367 THR A C 1
ATOM 2872 O O . THR A 1 367 ? 59.688 10.801 -70.760 1.00 81.19 367 THR A O 1
ATOM 2875 N N . LEU A 1 368 ? 60.663 9.284 -72.102 1.00 82.94 368 LEU A N 1
ATOM 2876 C CA . LEU A 1 368 ? 59.929 8.126 -71.591 1.00 82.94 368 LEU A CA 1
ATOM 2877 C C . LEU A 1 368 ? 60.261 7.840 -70.117 1.00 82.94 368 LEU A C 1
ATOM 2879 O O . LEU A 1 368 ? 59.358 7.546 -69.334 1.00 82.94 368 LEU A O 1
ATOM 2883 N N . ALA A 1 369 ? 61.528 7.981 -69.715 1.00 79.12 369 ALA A N 1
ATOM 2884 C CA . ALA A 1 369 ? 61.949 7.849 -68.323 1.00 79.12 369 ALA A CA 1
ATOM 2885 C C . ALA A 1 369 ? 61.310 8.923 -67.427 1.00 79.12 369 ALA A C 1
ATOM 2887 O O . ALA A 1 369 ? 60.809 8.589 -66.356 1.00 79.12 369 ALA A O 1
ATOM 2888 N N . GLY A 1 370 ? 61.249 10.183 -67.874 1.00 87.00 370 GLY A N 1
ATOM 2889 C CA . GLY A 1 370 ? 60.569 11.261 -67.145 1.00 87.00 370 GLY A CA 1
ATOM 2890 C C . GLY A 1 370 ? 59.052 11.058 -67.034 1.00 87.00 370 GLY A C 1
ATOM 2891 O O . GLY A 1 370 ? 58.467 11.312 -65.979 1.00 87.00 370 GLY A O 1
ATOM 2892 N N . ALA A 1 371 ? 58.410 10.539 -68.086 1.00 88.94 371 ALA A N 1
ATOM 2893 C CA . ALA A 1 371 ? 56.995 10.167 -68.054 1.00 88.94 371 ALA A CA 1
ATOM 2894 C C . ALA A 1 371 ? 56.729 9.008 -67.075 1.00 88.94 371 ALA A C 1
ATOM 2896 O O . ALA A 1 371 ? 55.804 9.084 -66.264 1.00 88.94 371 ALA A O 1
ATOM 2897 N N . LEU A 1 372 ? 57.573 7.971 -67.094 1.00 90.19 372 LEU A N 1
ATOM 2898 C CA . LEU A 1 372 ? 57.506 6.847 -66.161 1.00 90.19 372 LEU A CA 1
ATOM 2899 C C . LEU A 1 372 ? 57.756 7.294 -64.713 1.00 90.19 372 LEU A C 1
ATOM 2901 O O . LEU A 1 372 ? 57.031 6.876 -63.816 1.00 90.19 372 LEU A O 1
ATOM 2905 N N . GLU A 1 373 ? 58.728 8.176 -64.475 1.00 91.31 373 GLU A N 1
ATOM 2906 C CA . GLU A 1 373 ? 59.007 8.735 -63.148 1.00 91.31 373 GLU A CA 1
ATOM 2907 C C . GLU A 1 373 ? 57.815 9.542 -62.611 1.00 91.31 373 GLU A C 1
ATOM 2909 O O . GLU A 1 373 ? 57.481 9.432 -61.430 1.00 91.31 373 GLU A O 1
ATOM 2914 N N . LYS A 1 374 ? 57.122 10.302 -63.476 1.00 93.00 374 LYS A N 1
ATOM 2915 C CA . LYS A 1 374 ? 55.875 10.984 -63.105 1.00 93.00 374 LYS A CA 1
ATOM 2916 C C . LYS A 1 374 ? 54.790 9.977 -62.715 1.00 93.00 374 LYS A C 1
ATOM 2918 O O . LYS A 1 374 ? 54.243 10.105 -61.628 1.00 93.00 374 LYS A O 1
ATOM 2923 N N . ILE A 1 375 ? 54.523 8.968 -63.550 1.00 91.62 375 ILE A N 1
ATOM 2924 C CA . ILE A 1 375 ? 53.510 7.931 -63.274 1.00 91.62 375 ILE A CA 1
ATOM 2925 C C . ILE A 1 375 ? 53.818 7.210 -61.953 1.00 91.62 375 ILE A C 1
ATOM 2927 O O . ILE A 1 375 ? 52.937 7.054 -61.114 1.00 91.62 375 ILE A O 1
ATOM 2931 N N . VAL A 1 376 ? 55.080 6.837 -61.719 1.00 91.62 376 VAL A N 1
ATOM 2932 C CA . VAL A 1 376 ? 55.516 6.199 -60.467 1.00 91.62 376 VAL A CA 1
ATOM 2933 C C . VAL A 1 376 ? 55.314 7.121 -59.260 1.00 91.62 376 VAL A C 1
ATOM 2935 O O . VAL A 1 376 ? 54.888 6.639 -58.213 1.00 91.62 376 VAL A O 1
ATOM 2938 N N . ARG A 1 377 ? 55.571 8.432 -59.382 1.00 93.75 377 ARG A N 1
ATOM 2939 C CA . ARG A 1 377 ? 55.305 9.405 -58.306 1.00 93.75 377 ARG A CA 1
ATOM 2940 C C . ARG A 1 377 ? 53.810 9.616 -58.055 1.00 93.75 377 ARG A C 1
ATOM 2942 O O . ARG A 1 377 ? 53.408 9.651 -56.895 1.00 93.75 377 ARG A O 1
ATOM 2949 N N . ASP A 1 378 ? 52.996 9.706 -59.104 1.00 92.12 378 ASP A N 1
ATOM 2950 C CA . ASP A 1 378 ? 51.540 9.844 -58.985 1.00 92.12 378 ASP A CA 1
ATOM 2951 C C . ASP A 1 378 ? 50.937 8.607 -58.283 1.00 92.12 378 ASP A C 1
ATOM 2953 O O . ASP A 1 378 ? 50.231 8.745 -57.284 1.00 92.12 378 ASP A O 1
ATOM 2957 N N . SER A 1 379 ? 51.304 7.391 -58.712 1.00 90.69 379 SER A N 1
ATOM 2958 C CA . SER A 1 379 ? 50.867 6.145 -58.062 1.00 90.69 379 SER A CA 1
ATOM 2959 C C . SER A 1 379 ? 51.422 5.966 -56.642 1.00 90.69 379 SER A C 1
ATOM 2961 O O . SER A 1 379 ? 50.773 5.337 -55.811 1.00 90.69 379 SER A O 1
ATOM 2963 N N . GLN A 1 380 ? 52.602 6.508 -56.316 1.00 94.00 380 GLN A N 1
ATOM 2964 C CA . GLN A 1 380 ? 53.108 6.502 -54.935 1.00 94.00 380 GLN A CA 1
ATOM 2965 C C . GLN A 1 380 ? 52.255 7.370 -54.003 1.00 94.00 380 GLN A C 1
ATOM 2967 O O . GLN A 1 380 ? 52.031 6.971 -52.861 1.00 94.00 380 GLN A O 1
ATOM 2972 N N . LEU A 1 381 ? 51.756 8.516 -54.478 1.00 94.19 381 LEU A N 1
ATOM 2973 C CA . LEU A 1 381 ? 50.826 9.357 -53.719 1.00 94.19 381 LEU A CA 1
ATOM 2974 C C . LEU A 1 381 ? 49.471 8.657 -53.540 1.00 94.19 381 LEU A C 1
ATOM 2976 O O . LEU A 1 381 ? 48.988 8.555 -52.416 1.00 94.19 381 LEU A O 1
ATOM 2980 N N . GLU A 1 382 ? 48.923 8.072 -54.608 1.00 94.94 382 GLU A N 1
ATOM 2981 C CA . GLU A 1 382 ? 47.678 7.292 -54.556 1.00 94.94 382 GLU A CA 1
ATOM 2982 C C . GLU A 1 382 ? 47.764 6.121 -53.555 1.00 94.94 382 GLU A C 1
ATOM 2984 O O . GLU A 1 382 ? 46.854 5.910 -52.755 1.00 94.94 382 GLU A O 1
ATOM 2989 N N . ILE A 1 383 ? 48.893 5.401 -53.520 1.00 93.38 383 ILE A N 1
ATOM 2990 C CA . ILE A 1 383 ? 49.146 4.334 -52.537 1.00 93.38 383 ILE A CA 1
ATOM 2991 C C . ILE A 1 383 ? 49.152 4.872 -51.095 1.00 93.38 383 ILE A C 1
ATOM 2993 O O . ILE A 1 383 ? 48.663 4.183 -50.198 1.00 93.38 383 ILE A O 1
ATOM 2997 N N . ILE A 1 384 ? 49.683 6.074 -50.854 1.00 94.62 384 ILE A N 1
ATOM 2998 C CA . ILE A 1 384 ? 49.715 6.702 -49.522 1.00 94.62 384 ILE A CA 1
ATOM 2999 C C . ILE A 1 384 ? 48.307 7.138 -49.090 1.00 94.62 384 ILE A C 1
ATOM 3001 O O . ILE A 1 384 ? 47.898 6.855 -47.964 1.00 94.62 384 ILE A O 1
ATOM 3005 N N . ASP A 1 385 ? 47.530 7.754 -49.980 1.00 94.44 385 ASP A N 1
ATOM 3006 C CA . ASP A 1 385 ? 46.161 8.185 -49.671 1.00 94.44 385 ASP A CA 1
ATOM 3007 C C . ASP A 1 385 ? 45.220 6.988 -49.441 1.00 94.44 385 ASP A C 1
ATOM 3009 O O . ASP A 1 385 ? 44.425 6.986 -48.495 1.00 94.44 385 ASP A O 1
ATOM 3013 N N . LEU A 1 386 ? 45.377 5.909 -50.217 1.00 95.88 386 LEU A N 1
ATOM 3014 C CA . LEU A 1 386 ? 44.684 4.639 -49.978 1.00 95.88 386 LEU A CA 1
ATOM 3015 C C . LEU A 1 386 ? 45.104 3.983 -48.650 1.00 95.88 386 LEU A C 1
ATOM 3017 O O . LEU A 1 386 ? 44.255 3.415 -47.961 1.00 95.88 386 LEU A O 1
ATOM 3021 N N . GLN A 1 387 ? 46.377 4.080 -48.246 1.00 94.62 387 GLN A N 1
ATOM 3022 C CA . GLN A 1 387 ? 46.829 3.605 -46.930 1.00 94.62 387 GLN A CA 1
ATOM 3023 C C . GLN A 1 387 ? 46.164 4.388 -45.792 1.00 94.62 387 GLN A C 1
ATOM 3025 O O . GLN A 1 387 ? 45.582 3.765 -44.902 1.00 94.62 387 GLN A O 1
ATOM 3030 N N . HIS A 1 388 ? 46.158 5.724 -45.850 1.00 95.12 388 HIS A N 1
ATOM 3031 C CA . HIS A 1 388 ? 45.476 6.559 -44.857 1.00 95.12 388 HIS A CA 1
ATOM 3032 C C . HIS A 1 388 ? 43.966 6.271 -44.789 1.00 95.12 388 HIS A C 1
ATOM 3034 O O . HIS A 1 388 ? 43.411 6.157 -43.695 1.00 95.12 388 HIS A O 1
ATOM 3040 N N . SER A 1 389 ? 43.302 6.084 -45.937 1.00 95.44 389 SER A N 1
ATOM 3041 C CA . SER A 1 389 ? 41.882 5.709 -45.999 1.00 95.44 389 SER A CA 1
ATOM 3042 C C . SER A 1 389 ? 41.611 4.356 -45.323 1.00 95.44 389 SER A C 1
ATOM 3044 O O . SER A 1 389 ? 40.709 4.235 -44.492 1.00 95.44 389 SER A O 1
ATOM 3046 N N . VAL A 1 390 ? 42.442 3.344 -45.595 1.00 95.69 390 VAL A N 1
ATOM 3047 C CA . VAL A 1 390 ? 42.343 2.021 -44.957 1.00 95.69 390 VAL A CA 1
ATOM 3048 C C . VAL A 1 390 ? 42.613 2.087 -43.448 1.00 95.69 390 VAL A C 1
ATOM 3050 O O . VAL A 1 390 ? 41.996 1.340 -42.687 1.00 95.69 390 VAL A O 1
ATOM 3053 N N . GLU A 1 391 ? 43.501 2.964 -42.979 1.00 95.69 391 GLU A N 1
ATOM 3054 C CA . GLU A 1 391 ? 43.747 3.160 -41.545 1.00 95.69 391 GLU A CA 1
ATOM 3055 C C . GLU A 1 391 ? 42.602 3.897 -40.837 1.00 95.69 391 GLU A C 1
ATOM 3057 O O . GLU A 1 391 ? 42.204 3.473 -39.748 1.00 95.69 391 GLU A O 1
ATOM 3062 N N . ALA A 1 392 ? 41.993 4.902 -41.474 1.00 95.31 392 ALA A N 1
ATOM 3063 C CA . ALA A 1 392 ? 40.781 5.553 -40.977 1.00 95.31 392 ALA A CA 1
ATOM 3064 C C . ALA A 1 392 ? 39.619 4.551 -40.838 1.00 95.31 392 ALA A C 1
ATOM 3066 O O . ALA A 1 392 ? 39.061 4.396 -39.750 1.00 95.31 392 ALA A O 1
ATOM 3067 N N . LEU A 1 393 ? 39.339 3.766 -41.885 1.00 95.50 393 LEU A N 1
ATOM 3068 C CA . LEU A 1 393 ? 38.299 2.727 -41.865 1.00 95.50 393 LEU A CA 1
ATOM 3069 C C . LEU A 1 393 ? 38.566 1.637 -40.809 1.00 95.50 393 LEU A C 1
ATOM 3071 O O . LEU A 1 393 ? 37.632 1.112 -40.201 1.00 95.50 393 LEU A O 1
ATOM 3075 N N . ARG A 1 394 ? 39.835 1.301 -40.529 1.00 96.25 394 ARG A N 1
ATOM 3076 C CA . ARG A 1 394 ? 40.203 0.395 -39.420 1.00 96.25 394 ARG A CA 1
ATOM 3077 C C . ARG A 1 394 ? 39.928 1.014 -38.048 1.00 96.25 394 ARG A C 1
ATOM 3079 O O . ARG A 1 394 ? 39.497 0.292 -37.146 1.00 96.25 394 ARG A O 1
ATOM 3086 N N . ALA A 1 395 ? 40.167 2.314 -37.874 1.00 95.94 395 ALA A N 1
ATOM 3087 C CA . ALA A 1 395 ? 39.859 3.024 -36.635 1.00 95.94 395 ALA A CA 1
ATOM 3088 C C . ALA A 1 395 ? 38.340 3.103 -36.397 1.00 95.94 395 ALA A C 1
ATOM 3090 O O . ALA A 1 395 ? 37.878 2.780 -35.301 1.00 95.94 395 ALA A O 1
ATOM 3091 N N . GLU A 1 396 ? 37.561 3.423 -37.432 1.00 96.19 396 GLU A N 1
ATOM 3092 C CA . GLU A 1 396 ? 36.092 3.421 -37.395 1.00 96.19 396 GLU A CA 1
ATOM 3093 C C . GLU A 1 396 ? 35.523 2.031 -37.082 1.00 96.19 396 GLU A C 1
ATOM 3095 O O . GLU A 1 396 ? 34.695 1.893 -36.181 1.00 96.19 396 GLU A O 1
ATOM 3100 N N . LEU A 1 397 ? 36.020 0.977 -37.742 1.00 94.19 397 LEU A N 1
ATOM 3101 C CA . LEU A 1 397 ? 35.627 -0.409 -37.463 1.00 94.19 397 LEU A CA 1
ATOM 3102 C C . LEU A 1 397 ? 35.928 -0.809 -36.007 1.00 94.19 397 LEU A C 1
ATOM 3104 O O . LEU A 1 397 ? 35.125 -1.492 -35.368 1.00 94.19 397 LEU A O 1
ATOM 3108 N N . SER A 1 398 ? 37.068 -0.371 -35.464 1.00 95.94 398 SER A N 1
ATOM 3109 C CA . SER A 1 398 ? 37.450 -0.603 -34.065 1.00 95.94 398 SER A CA 1
ATOM 3110 C C . SER A 1 398 ? 36.510 0.121 -33.088 1.00 95.94 398 SER A C 1
ATOM 3112 O O . SER A 1 398 ? 36.041 -0.470 -32.109 1.00 95.94 398 SER A O 1
ATOM 3114 N N . LEU A 1 399 ? 36.156 1.376 -33.382 1.00 97.00 399 LEU A N 1
ATOM 3115 C CA . LEU A 1 399 ? 35.206 2.157 -32.590 1.00 97.00 399 LEU A CA 1
ATOM 3116 C C . LEU A 1 399 ? 33.800 1.537 -32.627 1.00 97.00 399 LEU A C 1
ATOM 3118 O O . LEU A 1 399 ? 33.206 1.296 -31.576 1.00 97.00 399 LEU A O 1
ATOM 3122 N N . LEU A 1 400 ? 33.300 1.184 -33.815 1.00 96.50 400 LEU A N 1
ATOM 3123 C CA . LEU A 1 400 ? 32.008 0.518 -33.989 1.00 96.50 400 LEU A CA 1
ATOM 3124 C C . LEU A 1 400 ? 31.961 -0.826 -33.248 1.00 96.50 400 LEU A C 1
ATOM 3126 O O . LEU A 1 400 ? 30.968 -1.135 -32.589 1.00 96.50 400 LEU A O 1
ATOM 3130 N N . LYS A 1 401 ? 33.053 -1.600 -33.284 1.00 96.50 401 LYS A N 1
ATOM 3131 C CA . LYS A 1 401 ? 33.173 -2.856 -32.536 1.00 96.50 401 LYS A CA 1
ATOM 3132 C C . LYS A 1 401 ? 33.096 -2.635 -31.022 1.00 96.50 401 LYS A C 1
ATOM 3134 O O . LYS A 1 401 ? 32.359 -3.356 -30.353 1.00 96.50 401 LYS A O 1
ATOM 3139 N N . THR A 1 402 ? 33.809 -1.650 -30.469 1.00 94.75 402 THR A N 1
ATOM 3140 C CA . THR A 1 402 ? 33.731 -1.373 -29.019 1.00 94.75 402 THR A CA 1
ATOM 3141 C C . THR A 1 402 ? 32.350 -0.858 -28.603 1.00 94.75 402 THR A C 1
ATOM 3143 O O . THR A 1 402 ? 31.870 -1.227 -27.529 1.00 94.75 402 THR A O 1
ATOM 3146 N N . HIS A 1 403 ? 31.657 -0.108 -29.468 1.00 96.12 403 HIS A N 1
ATOM 3147 C CA . HIS A 1 403 ? 30.262 0.279 -29.245 1.00 96.12 403 HIS A CA 1
ATOM 3148 C C . HIS A 1 403 ? 29.311 -0.932 -29.253 1.00 96.12 403 HIS A C 1
ATOM 3150 O O . HIS A 1 403 ? 28.493 -1.070 -28.344 1.00 96.12 403 HIS A O 1
ATOM 3156 N N . LEU A 1 404 ? 29.462 -1.858 -30.209 1.00 95.50 404 LEU A N 1
ATOM 3157 C CA . LEU A 1 404 ? 28.690 -3.105 -30.265 1.00 95.50 404 LEU A CA 1
ATOM 3158 C C . LEU A 1 404 ? 28.914 -3.972 -29.011 1.00 95.50 404 LEU A C 1
ATOM 3160 O O . LEU A 1 404 ? 27.963 -4.489 -28.427 1.00 95.50 404 LEU A O 1
ATOM 3164 N N . GLU A 1 405 ? 30.163 -4.098 -28.551 1.00 95.00 405 GLU A N 1
ATOM 3165 C CA . GLU A 1 405 ? 30.496 -4.815 -27.314 1.00 95.00 405 GLU A CA 1
ATOM 3166 C C . GLU A 1 405 ? 29.926 -4.141 -26.054 1.00 95.00 405 GLU A C 1
ATOM 3168 O O . GLU A 1 405 ? 29.620 -4.835 -25.081 1.00 95.00 405 GLU A O 1
ATOM 3173 N N . ALA A 1 406 ? 29.778 -2.812 -26.047 1.00 95.00 406 ALA A N 1
ATOM 3174 C CA . ALA A 1 406 ? 29.118 -2.081 -24.968 1.00 95.00 406 ALA A CA 1
ATOM 3175 C C . ALA A 1 406 ? 27.598 -2.320 -24.977 1.00 95.00 406 ALA A C 1
ATOM 3177 O O . ALA A 1 406 ? 27.049 -2.743 -23.957 1.00 95.00 406 ALA A O 1
ATOM 3178 N N . GLN A 1 407 ? 26.940 -2.166 -26.134 1.00 94.44 407 GLN A N 1
ATOM 3179 C CA . GLN A 1 407 ? 25.510 -2.461 -26.296 1.00 94.44 407 GLN A CA 1
ATOM 3180 C C . GLN A 1 407 ? 25.177 -3.915 -25.924 1.00 94.44 407 GLN A C 1
ATOM 3182 O O . GLN A 1 407 ? 24.185 -4.171 -25.245 1.00 94.44 407 GLN A O 1
ATOM 3187 N N . ALA A 1 408 ? 26.019 -4.883 -26.301 1.00 93.75 408 ALA A N 1
ATOM 3188 C CA . ALA A 1 408 ? 25.822 -6.291 -25.951 1.00 93.75 408 ALA A CA 1
ATOM 3189 C C . ALA A 1 408 ? 25.853 -6.536 -24.427 1.00 93.75 408 ALA A C 1
ATOM 3191 O O . ALA A 1 408 ? 25.054 -7.321 -23.909 1.00 93.75 408 ALA A O 1
ATOM 3192 N N . LYS A 1 409 ? 26.732 -5.837 -23.692 1.00 95.12 409 LYS A N 1
ATOM 3193 C CA . LYS A 1 409 ? 26.790 -5.888 -22.219 1.00 95.12 409 LYS A CA 1
ATOM 3194 C C . LYS A 1 409 ? 25.554 -5.236 -21.592 1.00 95.12 409 LYS A C 1
ATOM 3196 O O . LYS A 1 409 ? 24.951 -5.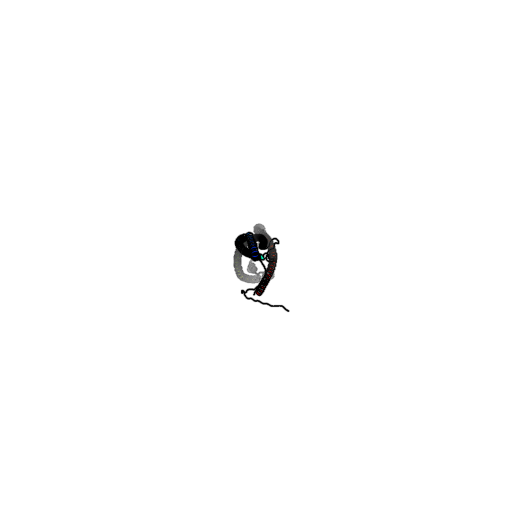825 -20.699 1.00 95.12 409 LYS A O 1
ATOM 3201 N N . GLU A 1 410 ? 25.136 -4.079 -22.101 1.00 95.19 410 GLU A N 1
ATOM 3202 C CA . GLU A 1 410 ? 23.942 -3.353 -21.649 1.00 95.19 410 GLU A CA 1
ATOM 3203 C C . GLU A 1 410 ? 22.651 -4.167 -21.871 1.00 95.19 410 GLU A C 1
ATOM 3205 O O . GLU A 1 410 ? 21.821 -4.289 -20.969 1.00 95.19 410 GLU A O 1
ATOM 3210 N N . LEU A 1 411 ? 22.508 -4.810 -23.036 1.00 93.88 411 LEU A N 1
ATOM 3211 C CA . LEU A 1 411 ? 21.409 -5.734 -23.337 1.00 93.88 411 LEU A CA 1
ATOM 3212 C C . LEU A 1 411 ? 21.428 -6.967 -22.425 1.00 93.88 411 LEU A C 1
ATOM 3214 O O . LEU A 1 411 ? 20.375 -7.382 -21.941 1.00 93.88 411 LEU A O 1
ATOM 3218 N N . SER A 1 412 ? 22.607 -7.531 -22.140 1.00 94.38 412 SER A N 1
ATOM 3219 C CA . SER A 1 412 ? 22.740 -8.637 -21.184 1.00 94.38 412 SER A CA 1
ATOM 3220 C C . SER A 1 412 ? 22.334 -8.221 -19.764 1.00 94.38 412 SER A C 1
ATOM 3222 O O . SER A 1 412 ? 21.675 -8.993 -19.068 1.00 94.38 412 SER A O 1
ATOM 3224 N N . GLN A 1 413 ? 22.680 -7.001 -19.342 1.00 95.50 413 GLN A N 1
ATOM 3225 C CA . GLN A 1 413 ? 22.301 -6.453 -18.039 1.00 95.50 413 GLN A CA 1
ATOM 3226 C C . GLN A 1 413 ? 20.789 -6.201 -17.948 1.00 95.50 413 GLN A C 1
ATOM 3228 O O . GLN A 1 413 ? 20.160 -6.674 -17.001 1.00 95.50 413 GLN A O 1
ATOM 3233 N N . ARG A 1 414 ? 20.181 -5.547 -18.951 1.00 92.25 414 ARG A N 1
ATOM 3234 C CA . ARG A 1 414 ? 18.717 -5.372 -19.021 1.00 92.25 414 ARG A CA 1
ATOM 3235 C C . ARG A 1 414 ? 17.987 -6.714 -19.006 1.00 92.25 414 ARG A C 1
ATOM 3237 O O . ARG A 1 414 ? 17.007 -6.866 -18.289 1.00 92.25 414 ARG A O 1
ATOM 3244 N N . LYS A 1 415 ? 18.488 -7.716 -19.737 1.00 94.94 415 LYS A N 1
ATOM 3245 C CA . LYS A 1 415 ? 17.912 -9.069 -19.767 1.00 94.94 415 LYS A CA 1
ATOM 3246 C C . LYS A 1 415 ? 17.965 -9.783 -18.410 1.00 94.94 415 LYS A C 1
ATOM 3248 O O . LYS A 1 415 ? 17.083 -10.588 -18.131 1.00 94.94 415 LYS A O 1
ATOM 3253 N N . HIS A 1 416 ? 18.962 -9.497 -17.570 1.00 92.38 416 HIS A N 1
ATOM 3254 C CA . HIS A 1 416 ? 18.991 -9.999 -16.193 1.00 92.38 416 HIS A CA 1
ATOM 3255 C C . HIS A 1 416 ? 17.984 -9.251 -15.310 1.00 92.38 416 HIS A C 1
ATOM 3257 O O . HIS A 1 416 ? 17.190 -9.889 -14.629 1.00 92.38 416 HIS A O 1
ATOM 3263 N N . GLN A 1 417 ? 17.943 -7.917 -15.399 1.00 93.62 417 GLN A N 1
ATOM 3264 C CA . GLN A 1 417 ? 16.996 -7.082 -14.649 1.00 93.62 417 GLN A CA 1
ATOM 3265 C C . GLN A 1 417 ? 15.530 -7.411 -14.961 1.00 93.62 417 GLN A C 1
ATOM 3267 O O . GLN A 1 417 ? 14.706 -7.387 -14.054 1.00 93.62 417 GLN A O 1
ATOM 3272 N N . ILE A 1 418 ? 15.205 -7.737 -16.217 1.00 93.00 418 ILE A N 1
ATOM 3273 C CA . ILE A 1 418 ? 13.864 -8.187 -16.616 1.00 93.00 418 ILE A CA 1
ATOM 3274 C C . ILE A 1 418 ? 13.500 -9.483 -15.883 1.00 93.00 418 ILE A C 1
ATOM 3276 O O . ILE A 1 418 ? 12.457 -9.527 -15.245 1.00 93.00 418 ILE A O 1
ATOM 3280 N N . LYS A 1 419 ? 14.386 -10.487 -15.854 1.00 95.19 419 LYS A N 1
ATOM 3281 C CA . LYS A 1 419 ? 14.152 -11.733 -15.100 1.00 95.19 419 LYS A CA 1
ATOM 3282 C C . LYS A 1 419 ? 13.981 -11.514 -13.598 1.00 95.19 419 LYS A C 1
ATOM 3284 O O . LYS A 1 419 ? 13.130 -12.140 -12.974 1.00 95.19 419 LYS A O 1
ATOM 3289 N N . ASP A 1 420 ? 14.768 -10.609 -13.025 1.00 92.44 420 ASP A N 1
ATOM 3290 C CA . ASP A 1 420 ? 14.679 -10.256 -11.605 1.00 92.44 420 ASP A CA 1
ATOM 3291 C C . ASP A 1 420 ? 13.382 -9.489 -11.269 1.00 92.44 420 ASP A C 1
ATOM 3293 O O . ASP A 1 420 ? 13.040 -9.356 -10.092 1.00 92.44 420 ASP A O 1
ATOM 3297 N N . LEU A 1 421 ? 12.684 -8.949 -12.277 1.00 92.94 421 LEU A N 1
ATOM 3298 C CA . LEU A 1 421 ? 11.356 -8.342 -12.161 1.00 92.94 421 LEU A CA 1
ATOM 3299 C C . LEU A 1 421 ? 10.246 -9.372 -12.418 1.00 92.94 421 LEU A C 1
ATOM 3301 O O . LEU A 1 421 ? 9.329 -9.437 -11.609 1.00 92.94 421 LEU A O 1
ATOM 3305 N N . GLU A 1 422 ? 10.370 -10.219 -13.446 1.00 94.25 422 GLU A N 1
ATOM 3306 C CA . GLU A 1 422 ? 9.460 -11.347 -13.733 1.00 94.25 422 GLU A CA 1
ATOM 3307 C C . GLU A 1 422 ? 9.288 -12.260 -12.500 1.00 94.25 422 GLU A C 1
ATOM 3309 O O . GLU A 1 422 ? 8.173 -12.614 -12.124 1.00 94.25 422 GLU A O 1
ATOM 3314 N N . GLU A 1 423 ? 10.384 -12.591 -11.808 1.00 95.19 423 GLU A N 1
ATOM 3315 C CA . GLU A 1 423 ? 10.344 -13.413 -10.589 1.00 95.19 423 GLU A CA 1
ATOM 3316 C C . GLU A 1 423 ? 9.721 -12.676 -9.388 1.00 95.19 423 GLU A C 1
ATOM 3318 O O . GLU A 1 423 ? 9.027 -13.286 -8.574 1.00 95.19 423 GLU A O 1
ATOM 3323 N N . LYS A 1 424 ? 9.910 -11.354 -9.278 1.00 93.62 424 LYS A N 1
ATOM 3324 C CA . LYS A 1 424 ? 9.247 -10.546 -8.237 1.00 93.62 424 LYS A CA 1
ATOM 3325 C C . LYS A 1 424 ? 7.754 -10.405 -8.496 1.00 93.62 424 LYS A C 1
ATOM 3327 O O . LYS A 1 424 ? 6.987 -10.429 -7.541 1.00 93.62 424 LYS A O 1
ATOM 3332 N N . GLU A 1 425 ? 7.351 -10.279 -9.756 1.00 91.94 425 GLU A N 1
ATOM 3333 C CA . GLU A 1 425 ? 5.949 -10.279 -10.168 1.00 91.94 425 GLU A CA 1
ATOM 3334 C C . GLU A 1 425 ? 5.294 -11.624 -9.832 1.00 91.94 425 GLU A C 1
ATOM 3336 O O . GLU A 1 425 ? 4.248 -11.639 -9.189 1.00 91.94 425 GLU A O 1
ATOM 3341 N N . ARG A 1 426 ? 5.952 -12.752 -10.143 1.00 97.44 426 ARG A N 1
ATOM 3342 C CA . ARG A 1 426 ? 5.486 -14.097 -9.761 1.00 97.44 426 ARG A CA 1
ATOM 3343 C C . ARG A 1 426 ? 5.241 -14.214 -8.252 1.00 97.44 426 ARG A C 1
ATOM 3345 O O . ARG A 1 426 ? 4.150 -14.598 -7.841 1.00 97.44 426 ARG A O 1
ATOM 3352 N N . VAL A 1 427 ? 6.225 -13.840 -7.429 1.00 95.38 427 VAL A N 1
ATOM 3353 C CA . VAL A 1 427 ? 6.117 -13.899 -5.957 1.00 95.38 427 VAL A CA 1
ATOM 3354 C C . VAL A 1 427 ? 5.068 -12.917 -5.413 1.00 95.38 427 VAL A C 1
ATOM 3356 O O . VAL A 1 427 ? 4.370 -13.236 -4.450 1.00 95.38 427 VAL A O 1
ATOM 3359 N N . ALA A 1 428 ? 4.917 -11.736 -6.019 1.00 93.81 428 ALA A N 1
ATOM 3360 C CA . ALA A 1 428 ? 3.878 -10.780 -5.640 1.00 93.81 428 ALA A CA 1
ATOM 3361 C C . ALA A 1 428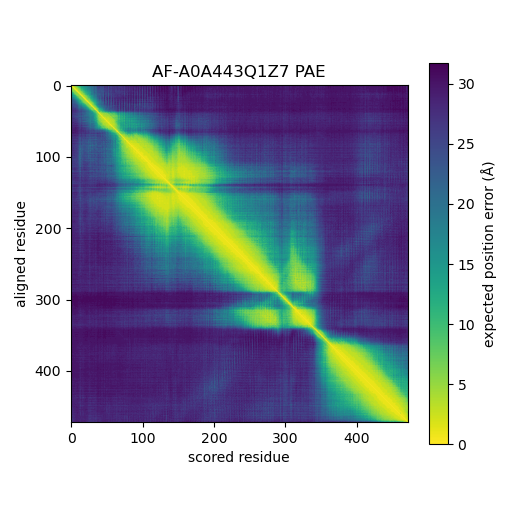 ? 2.471 -11.307 -5.966 1.00 93.81 428 ALA A C 1
ATOM 3363 O O . ALA A 1 428 ? 1.583 -11.202 -5.123 1.00 93.81 428 ALA A O 1
ATOM 3364 N N . ASN A 1 429 ? 2.282 -11.923 -7.135 1.00 94.25 429 ASN A N 1
ATOM 3365 C CA . ASN A 1 429 ? 1.011 -12.524 -7.537 1.00 94.25 429 ASN A CA 1
ATOM 3366 C C . ASN A 1 429 ? 0.633 -13.700 -6.621 1.00 94.25 429 ASN A C 1
ATOM 3368 O O . ASN A 1 429 ? -0.486 -13.732 -6.123 1.00 94.25 429 ASN A O 1
ATOM 3372 N N . GLU A 1 430 ? 1.572 -14.597 -6.299 1.00 96.06 430 GLU A N 1
ATOM 3373 C CA . GLU A 1 430 ? 1.346 -15.698 -5.342 1.00 96.06 430 GLU A CA 1
ATOM 3374 C C . GLU A 1 430 ? 0.975 -15.189 -3.934 1.00 96.06 430 GLU A C 1
ATOM 3376 O O . GLU A 1 430 ? 0.119 -15.766 -3.263 1.00 96.06 430 GLU A O 1
ATOM 3381 N N . SER A 1 431 ? 1.565 -14.069 -3.499 1.00 96.00 431 SER A N 1
ATOM 3382 C CA . SER A 1 431 ? 1.208 -13.398 -2.240 1.00 96.00 431 SER A CA 1
ATOM 3383 C C . SER A 1 431 ? -0.206 -12.795 -2.278 1.00 96.00 431 SER A C 1
ATOM 3385 O O . SER A 1 431 ? -0.974 -12.943 -1.327 1.00 96.00 431 SER A O 1
ATOM 3387 N N . VAL A 1 432 ? -0.587 -12.158 -3.392 1.00 95.62 432 VAL A N 1
ATOM 3388 C CA . VAL A 1 432 ? -1.936 -11.600 -3.594 1.00 95.62 432 VAL A CA 1
ATOM 3389 C C . VAL A 1 432 ? -2.993 -12.704 -3.670 1.00 95.62 432 VAL A C 1
ATOM 3391 O O . VAL A 1 432 ? -4.043 -12.562 -3.049 1.00 95.62 432 VAL A O 1
ATOM 3394 N N . GLU A 1 433 ? -2.722 -13.818 -4.355 1.00 96.12 433 GLU A N 1
ATOM 3395 C CA . GLU A 1 433 ? -3.621 -14.980 -4.386 1.00 96.12 433 GLU A CA 1
ATOM 3396 C C . GLU A 1 433 ? -3.840 -15.561 -2.981 1.00 96.12 433 GLU A C 1
ATOM 3398 O O . GLU A 1 433 ? -4.985 -15.819 -2.606 1.00 96.12 433 GLU A O 1
ATOM 3403 N N . GLY A 1 434 ? -2.781 -15.687 -2.171 1.00 96.00 434 GLY A N 1
ATOM 3404 C CA . GLY A 1 434 ? -2.887 -16.096 -0.766 1.00 96.00 434 GLY A CA 1
ATOM 3405 C C . GLY A 1 434 ? -3.772 -15.154 0.058 1.00 96.00 434 GLY A C 1
ATOM 3406 O O . GLY A 1 434 ? -4.746 -15.596 0.667 1.00 96.00 434 GLY A O 1
ATOM 3407 N N . LEU A 1 435 ? -3.507 -13.844 -0.001 1.00 96.19 435 LEU A N 1
ATOM 3408 C CA . LEU A 1 435 ? -4.315 -12.834 0.694 1.00 96.19 435 LEU A CA 1
ATOM 3409 C C . LEU A 1 435 ? -5.780 -12.820 0.225 1.00 96.19 435 LEU A C 1
ATOM 3411 O O . LEU A 1 435 ? -6.676 -12.586 1.032 1.00 96.19 435 LEU A O 1
ATOM 3415 N N . MET A 1 436 ? -6.054 -13.100 -1.053 1.00 95.75 436 MET A N 1
ATOM 3416 C CA . MET A 1 436 ? -7.424 -13.240 -1.558 1.00 95.75 436 MET A CA 1
ATOM 3417 C C . MET A 1 436 ? -8.138 -14.478 -0.997 1.00 95.75 436 MET A C 1
ATOM 3419 O O . MET A 1 436 ? -9.340 -14.403 -0.735 1.00 95.75 436 MET A O 1
ATOM 3423 N N . MET A 1 437 ? -7.432 -15.593 -0.770 1.00 95.69 437 MET A N 1
ATOM 3424 C CA . MET A 1 437 ? -8.007 -16.763 -0.089 1.00 95.69 437 MET A CA 1
ATOM 3425 C C . MET A 1 437 ? -8.304 -16.470 1.388 1.00 95.69 437 MET A C 1
ATOM 3427 O O . MET A 1 437 ? -9.392 -16.801 1.860 1.00 95.69 437 MET A O 1
ATOM 3431 N N . ASP A 1 438 ? -7.388 -15.799 2.093 1.00 96.56 438 ASP A N 1
ATOM 3432 C CA . ASP A 1 438 ? -7.574 -15.416 3.499 1.00 96.56 438 ASP A CA 1
ATOM 3433 C C . ASP A 1 438 ? -8.747 -14.434 3.676 1.00 96.56 438 ASP A C 1
ATOM 3435 O O . ASP A 1 438 ? -9.569 -14.600 4.580 1.00 96.56 438 ASP A O 1
ATOM 3439 N N . ILE A 1 439 ? -8.886 -13.450 2.776 1.00 94.88 439 ILE A N 1
ATOM 3440 C CA . ILE A 1 439 ? -10.034 -12.527 2.752 1.00 94.88 439 ILE A CA 1
ATOM 3441 C C . ILE A 1 439 ? -11.342 -13.295 2.529 1.00 94.88 439 ILE A C 1
ATOM 3443 O O . ILE A 1 439 ? -12.289 -13.098 3.287 1.00 94.88 439 ILE A O 1
ATOM 3447 N N . ALA A 1 440 ? -11.400 -14.205 1.551 1.00 96.56 440 ALA A N 1
ATOM 3448 C CA . ALA A 1 440 ? -12.607 -14.988 1.281 1.00 96.56 440 ALA A CA 1
ATOM 3449 C C . ALA A 1 440 ? -13.007 -15.888 2.469 1.00 96.56 440 ALA A C 1
ATOM 3451 O O . ALA A 1 440 ? -14.193 -16.018 2.777 1.00 96.56 440 ALA A O 1
ATOM 3452 N N . ALA A 1 441 ? -12.031 -16.470 3.175 1.00 96.88 441 ALA A N 1
ATOM 3453 C CA . ALA A 1 441 ? -12.277 -17.244 4.392 1.00 96.88 441 ALA A CA 1
ATOM 3454 C C . ALA A 1 441 ? -12.809 -16.366 5.542 1.00 96.88 441 ALA A C 1
ATOM 3456 O O . ALA A 1 441 ? -13.757 -16.756 6.231 1.00 96.88 441 ALA A O 1
ATOM 3457 N N . ALA A 1 442 ? -12.252 -15.164 5.720 1.00 96.00 442 ALA A N 1
ATOM 3458 C CA . ALA A 1 442 ? -12.715 -14.197 6.713 1.00 96.00 442 ALA A CA 1
ATOM 3459 C C . ALA A 1 442 ? -14.125 -13.658 6.399 1.00 96.00 442 ALA A C 1
ATOM 3461 O O . ALA A 1 442 ? -14.943 -13.514 7.309 1.00 96.00 442 ALA A O 1
ATOM 3462 N N . GLU A 1 443 ? -14.451 -13.408 5.127 1.00 96.56 443 GLU A N 1
ATOM 3463 C CA . GLU A 1 443 ? -15.802 -13.030 4.693 1.00 96.56 443 GLU A CA 1
ATOM 3464 C C . GLU A 1 443 ? -16.826 -14.142 4.971 1.00 96.56 443 GLU A C 1
ATOM 3466 O O . GLU A 1 443 ? -17.925 -13.858 5.460 1.00 96.56 443 GLU A O 1
ATOM 3471 N N . GLU A 1 444 ? -16.468 -15.411 4.737 1.00 97.38 444 GLU A N 1
ATOM 3472 C CA . GLU A 1 444 ? -17.335 -16.544 5.077 1.00 97.38 444 GLU A CA 1
ATOM 3473 C C . GLU A 1 444 ? -17.544 -16.655 6.597 1.00 97.38 444 GLU A C 1
ATOM 3475 O O . GLU A 1 444 ? -18.669 -16.864 7.053 1.00 97.38 444 GLU A O 1
ATOM 3480 N N . GLU A 1 445 ? -16.502 -16.439 7.408 1.00 97.50 445 GLU A N 1
ATOM 3481 C CA . GLU A 1 445 ? -16.641 -16.386 8.867 1.00 97.50 445 GLU A CA 1
ATOM 3482 C C . GLU A 1 445 ? -17.541 -15.244 9.334 1.00 97.50 445 GLU A C 1
ATOM 3484 O O . GLU A 1 445 ? -18.454 -15.482 10.128 1.00 97.50 445 GLU A O 1
ATOM 3489 N N . ILE A 1 446 ? -17.360 -14.030 8.811 1.00 96.31 446 ILE A N 1
ATOM 3490 C CA . ILE A 1 446 ? -18.230 -12.885 9.112 1.00 96.31 446 ILE A CA 1
ATOM 3491 C C . ILE A 1 446 ? -19.690 -13.208 8.753 1.00 96.31 446 ILE A C 1
ATOM 3493 O O . ILE A 1 446 ? -20.597 -12.882 9.526 1.00 96.31 446 ILE A O 1
ATOM 3497 N N . ALA A 1 447 ? -19.938 -13.905 7.639 1.00 97.44 447 ALA A N 1
ATOM 3498 C CA . ALA A 1 447 ? -21.274 -14.364 7.267 1.00 97.44 447 ALA A CA 1
ATOM 3499 C C . ALA A 1 447 ? -21.844 -15.407 8.252 1.00 97.44 447 ALA A C 1
ATOM 3501 O O . ALA A 1 447 ? -23.006 -15.285 8.654 1.00 97.44 447 ALA A O 1
ATOM 3502 N N . ARG A 1 448 ? -21.040 -16.387 8.700 1.00 97.69 448 ARG A N 1
ATOM 3503 C CA . ARG A 1 448 ? -21.441 -17.375 9.726 1.00 97.69 448 ARG A CA 1
ATOM 3504 C C . ARG A 1 448 ? -21.779 -16.701 11.063 1.00 97.69 448 ARG A C 1
ATOM 3506 O O . ARG A 1 448 ? -22.846 -16.962 11.621 1.00 97.69 448 ARG A O 1
ATOM 3513 N N . TRP A 1 449 ? -20.918 -15.805 11.555 1.00 97.94 449 TRP A N 1
ATOM 3514 C CA . TRP A 1 449 ? -21.133 -15.054 12.802 1.00 97.94 449 TRP A CA 1
ATOM 3515 C C . TRP A 1 449 ? -22.376 -14.161 12.730 1.00 97.94 449 TRP A C 1
ATOM 3517 O O . TRP A 1 449 ? -23.178 -14.140 13.666 1.00 97.94 449 TRP A O 1
ATOM 3527 N N . LYS A 1 450 ? -22.585 -13.469 11.603 1.00 97.81 450 LYS A N 1
ATOM 3528 C CA . LYS A 1 450 ? -23.778 -12.644 11.378 1.00 97.81 450 LYS A CA 1
ATOM 3529 C C . LYS A 1 450 ? -25.062 -13.478 11.398 1.00 97.81 450 LYS A C 1
ATOM 3531 O O . LYS A 1 450 ? -26.020 -13.088 12.061 1.00 97.81 450 LYS A O 1
ATOM 3536 N N . LEU A 1 451 ? -25.078 -14.632 10.725 1.00 97.56 451 LEU A N 1
ATOM 3537 C CA . LEU A 1 451 ? -26.236 -15.531 10.719 1.00 97.56 451 LEU A CA 1
ATOM 3538 C C . LEU A 1 451 ? -26.561 -16.054 12.129 1.00 97.56 451 LEU A C 1
ATOM 3540 O O . LEU A 1 451 ? -27.731 -16.099 12.504 1.00 97.56 451 LEU A O 1
ATOM 3544 N N . ALA A 1 452 ? -25.544 -16.404 12.923 1.00 97.31 452 ALA A N 1
ATOM 3545 C CA . ALA A 1 452 ? -25.731 -16.818 14.313 1.00 97.31 452 ALA A CA 1
ATOM 3546 C C . ALA A 1 452 ? -26.348 -15.695 15.170 1.00 97.31 452 ALA A C 1
ATOM 3548 O O . ALA A 1 452 ? -27.332 -15.931 15.870 1.00 97.31 452 ALA A O 1
ATOM 3549 N N . ALA A 1 453 ? -25.846 -14.461 15.049 1.00 96.38 453 ALA A N 1
ATOM 3550 C CA . ALA A 1 453 ? -26.389 -13.302 15.761 1.00 96.38 453 ALA A CA 1
ATOM 3551 C C . ALA A 1 453 ? -27.834 -12.959 15.337 1.00 96.38 453 ALA A C 1
ATOM 3553 O O . ALA A 1 453 ? -28.663 -12.605 16.177 1.00 96.38 453 ALA A O 1
ATOM 3554 N N . GLU A 1 454 ? -28.175 -13.097 14.051 1.00 96.69 454 GLU A N 1
ATOM 3555 C CA . GLU A 1 454 ? -29.550 -12.914 13.563 1.00 96.69 454 GLU A CA 1
ATOM 3556 C C . GLU A 1 454 ? -30.509 -13.989 14.106 1.00 96.69 454 GLU A C 1
ATOM 3558 O O . GLU A 1 454 ? -31.650 -13.665 14.458 1.00 96.69 454 GLU A O 1
ATOM 3563 N N . GLN A 1 455 ? -30.049 -15.240 14.235 1.00 96.44 455 GLN A N 1
ATOM 3564 C CA . GLN A 1 455 ? -30.806 -16.339 14.849 1.00 96.44 455 GLN A CA 1
ATOM 3565 C C . GLN A 1 455 ? -30.999 -16.142 16.358 1.00 96.44 455 GLN A C 1
ATOM 3567 O O . GLN A 1 455 ? -32.119 -16.287 16.846 1.00 96.44 455 GLN A O 1
ATOM 3572 N N . GLU A 1 456 ? -29.955 -15.758 17.096 1.00 96.06 456 GLU A N 1
ATOM 3573 C CA . GLU A 1 456 ? -30.044 -15.481 18.536 1.00 96.06 456 GLU A CA 1
ATOM 3574 C C . GLU A 1 456 ? -30.982 -14.296 18.818 1.00 96.06 456 GLU A C 1
ATOM 3576 O O . GLU A 1 456 ? -31.879 -14.389 19.659 1.00 96.06 456 GLU A O 1
ATOM 3581 N N . ALA A 1 457 ? -30.883 -13.219 18.032 1.00 95.81 457 ALA A N 1
ATOM 3582 C CA . ALA A 1 457 ? -31.806 -12.091 18.121 1.00 95.81 457 ALA A CA 1
ATOM 3583 C C . ALA A 1 457 ? -33.255 -12.473 17.752 1.00 95.81 457 ALA A C 1
ATOM 3585 O O . ALA A 1 457 ? -34.201 -11.884 18.280 1.00 95.81 457 ALA A O 1
ATOM 3586 N N . ALA A 1 458 ? -33.464 -13.444 16.854 1.00 95.94 458 ALA A N 1
ATOM 3587 C CA . ALA A 1 458 ? -34.794 -13.974 16.547 1.00 95.94 458 ALA A CA 1
ATOM 3588 C C . ALA A 1 458 ? -35.356 -14.838 17.686 1.00 95.94 458 ALA A C 1
ATOM 3590 O O . ALA A 1 458 ? -36.530 -14.687 18.027 1.00 95.94 458 ALA A O 1
ATOM 3591 N N . ALA A 1 459 ? -34.525 -15.676 18.312 1.00 95.25 459 ALA A N 1
ATOM 3592 C CA . ALA A 1 459 ? -34.899 -16.462 19.485 1.00 95.25 459 ALA A CA 1
ATOM 3593 C C . ALA A 1 459 ? -35.261 -15.561 20.679 1.00 95.25 459 ALA A C 1
ATOM 3595 O O . ALA A 1 4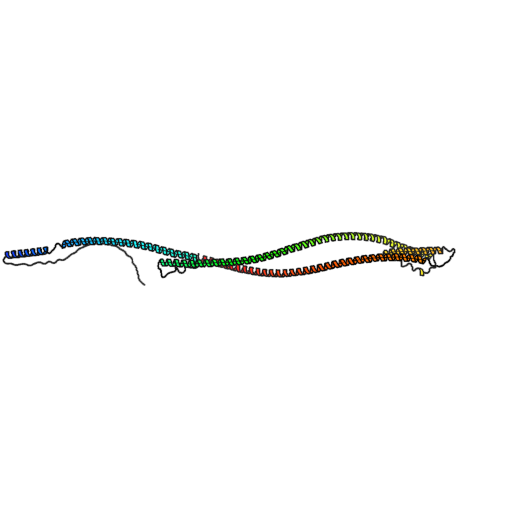59 ? -36.300 -1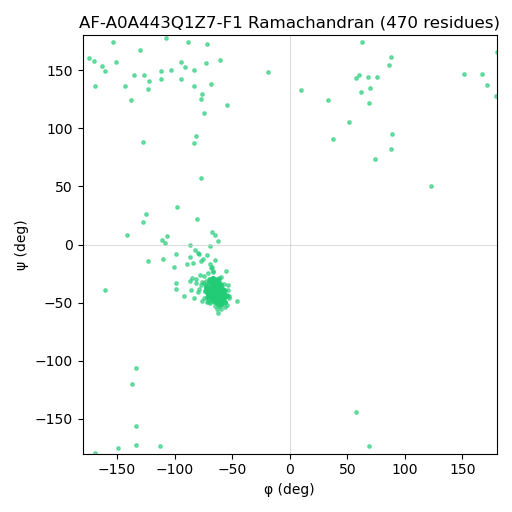5.768 21.303 1.00 95.25 459 ALA A O 1
ATOM 3596 N N . GLY A 1 460 ? -34.478 -14.506 20.938 1.00 95.75 460 GLY A N 1
ATOM 3597 C CA . GLY A 1 460 ? -34.782 -13.506 21.968 1.00 95.75 460 GLY A CA 1
ATOM 3598 C C . GLY A 1 460 ? -36.161 -12.864 21.775 1.00 95.75 460 GLY A C 1
ATOM 3599 O O . GLY A 1 460 ? -36.982 -12.888 22.689 1.00 95.75 460 GLY A O 1
ATOM 3600 N N . ARG A 1 461 ? -36.469 -12.394 20.556 1.00 95.31 461 ARG A N 1
ATOM 3601 C CA . ARG A 1 461 ? -37.795 -11.832 20.223 1.00 95.31 461 ARG A CA 1
ATOM 3602 C C . ARG A 1 461 ? -38.940 -12.838 20.385 1.00 95.31 461 ARG A C 1
ATOM 3604 O O . ARG A 1 461 ? -40.044 -12.437 20.744 1.00 95.31 461 ARG A O 1
ATOM 3611 N N . ALA A 1 462 ? -38.707 -14.125 20.119 1.00 94.50 462 ALA A N 1
ATOM 3612 C CA . ALA A 1 462 ? -39.716 -15.163 20.327 1.00 94.50 462 ALA A CA 1
ATOM 3613 C C . ALA A 1 462 ? -40.016 -15.368 21.824 1.00 94.50 462 ALA A C 1
ATOM 3615 O O . ALA A 1 462 ? -41.183 -15.420 22.206 1.00 94.50 462 ALA A O 1
ATOM 3616 N N . VAL A 1 463 ? -38.982 -15.389 22.674 1.00 94.75 463 VAL A N 1
ATOM 3617 C CA . VAL A 1 463 ? -39.129 -15.478 24.139 1.00 94.75 463 VAL A CA 1
ATOM 3618 C C . VAL A 1 463 ? -39.824 -14.237 24.713 1.00 94.75 463 VAL A C 1
ATOM 3620 O O . VAL A 1 463 ? -40.684 -14.369 25.580 1.00 94.75 463 VAL A O 1
ATOM 3623 N N . GLU A 1 464 ? -39.525 -13.035 24.207 1.00 92.00 464 GLU A N 1
ATOM 3624 C CA . GLU A 1 464 ? -40.248 -11.808 24.585 1.00 92.00 464 GLU A CA 1
ATOM 3625 C C . GLU A 1 464 ? -41.743 -11.884 24.234 1.00 92.00 464 GLU A C 1
ATOM 3627 O O . GLU A 1 464 ? -42.589 -11.519 25.052 1.00 92.00 464 GLU A O 1
ATOM 3632 N N . GLN A 1 465 ? -42.089 -12.386 23.042 1.00 91.62 465 GLN A N 1
ATOM 3633 C CA . GLN A 1 465 ? -43.484 -12.562 22.624 1.00 91.62 465 GLN A CA 1
ATOM 3634 C C . GLN A 1 465 ? -44.214 -13.627 23.452 1.00 91.62 465 GLN A C 1
ATOM 3636 O O . GLN A 1 465 ? -45.357 -13.402 23.848 1.00 91.62 465 GLN A O 1
ATOM 3641 N N . GLU A 1 466 ? -43.564 -14.753 23.754 1.00 92.25 466 GLU A N 1
ATOM 3642 C CA . GLU A 1 466 ? -44.131 -15.797 24.612 1.00 92.25 466 GLU A CA 1
ATOM 3643 C C . GLU A 1 466 ? -44.352 -15.288 26.046 1.00 92.25 466 GLU A C 1
ATOM 3645 O O . GLU A 1 466 ? -45.412 -15.525 26.623 1.00 92.25 466 GLU A O 1
ATOM 3650 N N . PHE A 1 467 ? -43.411 -14.515 26.598 1.00 89.69 467 PHE A N 1
ATOM 3651 C CA . PHE A 1 467 ? -43.563 -13.899 27.917 1.00 89.69 467 PHE A CA 1
ATOM 3652 C C . PHE A 1 467 ? -44.714 -12.881 27.953 1.00 89.69 467 PHE A C 1
ATOM 3654 O O . PHE A 1 467 ? -45.535 -12.914 28.868 1.00 89.69 467 PHE A O 1
ATOM 3661 N N . LEU A 1 468 ? -44.835 -12.016 26.938 1.00 90.50 468 LEU A N 1
ATOM 3662 C CA . LEU A 1 468 ? -45.964 -11.084 26.819 1.00 90.50 468 LEU A CA 1
ATOM 3663 C C . LEU A 1 468 ? -47.312 -11.821 26.720 1.00 90.50 468 LEU A C 1
ATOM 3665 O O . LEU A 1 468 ? -48.285 -11.392 27.335 1.00 90.50 468 LEU A O 1
ATOM 3669 N N . ALA A 1 469 ? -47.361 -12.950 26.008 1.00 89.44 469 ALA A N 1
ATOM 3670 C CA . ALA A 1 469 ? -48.552 -13.793 25.884 1.00 89.44 469 ALA A CA 1
ATOM 3671 C C . ALA A 1 469 ? -48.914 -14.586 27.161 1.00 89.44 469 ALA A C 1
ATOM 3673 O O . ALA A 1 469 ? -49.990 -15.175 27.216 1.00 89.44 469 ALA A O 1
ATOM 3674 N N . GLN A 1 470 ? -48.047 -14.602 28.181 1.00 85.56 470 GLN A N 1
ATOM 3675 C CA . GLN A 1 470 ? -48.327 -15.169 29.511 1.00 85.56 470 GLN A CA 1
ATOM 3676 C C . GLN A 1 470 ? -48.725 -14.104 30.554 1.00 85.56 470 GLN A C 1
ATOM 3678 O O . GLN A 1 470 ? -49.100 -14.456 31.674 1.00 85.56 470 GLN A O 1
ATOM 3683 N N . VAL A 1 471 ? -48.620 -12.813 30.216 1.00 80.56 471 VAL A N 1
ATOM 3684 C CA . VAL A 1 471 ? -48.842 -11.670 31.128 1.00 80.56 471 VAL A CA 1
ATOM 3685 C C . VAL A 1 471 ? -50.128 -10.884 30.800 1.00 80.56 471 VAL A C 1
ATOM 3687 O O . VAL A 1 471 ? -50.577 -10.086 31.627 1.00 80.56 471 VAL A O 1
ATOM 3690 N N . CYS A 1 472 ? -50.740 -11.139 29.639 1.00 57.06 472 CYS A N 1
ATOM 3691 C CA . CYS A 1 472 ? -52.016 -10.571 29.181 1.00 57.06 472 CYS A CA 1
ATOM 3692 C C . CYS A 1 472 ? -53.148 -11.611 29.192 1.00 57.06 472 CYS A C 1
ATOM 3694 O O . CYS A 1 472 ? -54.282 -11.205 29.531 1.00 57.06 472 CYS A O 1
#

Foldseek 3Di:
DDDDDDDDDDDDDDDDDDDDDDDDDDDDDDDDDDDDDDPPVVVVVVVVVVVVVVVVVVVVVVVPDPVVVVVVVVVVVVVVVVVVVVVVVVVVVVVVVVVVVVVVVVVVVVVVVLVVVLVCLQVVLVVVQVVCVVQPRLPVPGFDADPVDDRSVRSVVSSVVSVVVSVVSVVVVVVVVVVVVVVVVVVVVVVVVVVVVVVVVVVVVVVVVVVVVVVVVVVVVVVVVVVVVVVVVVVVVVVVVVVVVVVVVVVVVVVVVVVVVLVVCQVVLLVLLVVLLVLVVVLVVLQCVLDVDDDPVVVPPRDPLRDDDDSVSSVVSSVVSVVVSVVSVVVSVVSNCVSVPPDDDDDDDDDDDDDVVVVVVVVVVVVVVVVVVVVVVVVVVVVVVVVVVVVVVVVVVVVVVVVVVVVVVVVVVVVVVVVVVVVVVVVVVVVVVVVVVVVVVVVVVVVVVVVVVVVVVVVVVVVVVVVVVVVD

Organism: NCBI:txid337451

Solvent-accessible surface area (backbone atoms only — not comparable to full-atom values): 27253 Å² total; per-residue (Å²): 135,88,87,80,82,90,88,90,83,88,83,91,86,82,88,89,86,90,86,84,89,89,87,89,86,88,87,89,84,89,84,86,89,84,92,77,88,66,70,68,62,50,54,51,55,50,51,50,48,48,49,50,49,51,48,51,51,51,46,55,62,66,70,57,60,78,60,68,58,60,46,51,53,46,54,50,50,53,50,52,49,51,45,51,51,49,56,50,50,48,51,52,51,51,51,53,48,52,51,51,52,52,51,48,53,53,52,52,51,54,47,52,52,49,54,50,52,43,52,51,51,51,58,49,48,49,57,52,31,60,76,44,34,91,83,47,73,65,61,88,75,60,69,55,80,52,96,91,43,63,70,59,60,22,52,53,50,10,46,52,52,50,50,48,59,50,51,56,51,50,52,52,50,50,52,51,53,52,46,54,53,48,55,53,46,51,52,51,53,50,52,51,53,51,50,53,51,54,49,53,50,51,53,51,51,54,49,57,50,47,55,51,48,55,53,49,50,53,56,47,55,56,48,54,49,59,47,52,69,41,55,54,52,51,53,52,49,55,49,52,53,50,52,53,47,57,52,48,54,57,46,56,51,55,50,51,60,45,49,57,51,51,61,63,45,50,60,57,48,52,51,48,41,58,52,47,55,52,52,44,54,52,48,52,55,50,40,55,74,72,44,89,80,75,65,76,93,73,65,90,83,66,93,76,67,78,80,82,71,56,70,70,58,35,54,49,34,44,53,54,48,53,53,53,47,51,53,52,48,52,52,39,53,51,52,50,50,55,73,73,46,89,68,90,78,91,85,82,81,87,78,89,80,93,61,71,64,59,58,53,53,47,54,51,50,52,51,50,50,53,52,49,53,49,52,52,52,54,52,51,50,51,53,50,54,53,46,53,50,53,50,50,53,50,51,50,51,51,52,54,49,55,51,50,57,48,51,53,50,52,53,53,50,51,57,48,54,49,52,64,43,56,55,48,49,52,54,49,50,55,50,50,54,50,53,52,51,53,51,54,52,50,51,51,47,54,51,54,55,50,52,51,52,54,50,51,56,49,52,51,54,50,52,54,52,54,53,53,70,74,75,112

pLDDT: mean 80.21, std 20.34, range [29.86, 98.0]

Radius of gyration: 93.63 Å; Cα contacts (8 Å, |Δi|>4): 91; chains: 1; bounding box: 181×55×282 Å

Sequence (472 aa):
MASSAEDDADAVLSDVEEAEDPVPITLQTPSSDELSSDPLRRLLSDLDRERQARQAARARRRSFNPTSTASSERLSGELVEARRAKDEILKQRDEIARQLEEAIKVKDSSRSEIESAAQMLVTGIEKISGKVSSFKNFSGGGLPRSQKYSGLPAIAYGVIKRTNEIVEELLKQVDMASKSRNDAREQMEHRNYEIAIEVSQLEATISGLKEQLEKKSLEAENLEKVVGDKDTKISEMDTDISELRRVGEEFDEKLRDLELKMDSYRPLVIDQLNHMSKAQEQLYEIMKMVDVNISDDQMDLSDSVFLSNEMDENLHASLEGMKSIHELLKIAVAKISNVLGNVETVETVATHGNQAAVENEQDEVYTLAGALEKIVRDSQLEIIDLQHSVEALRAELSLLKTHLEAQAKELSQRKHQIKDLEEKERVANESVEGLMMDIAAAEEEIARWKLAAEQEAAAGRAVEQEFLAQVC